Protein AF-A0A8I1U1Z6-F1 (afdb_monomer)

Foldseek 3Di:
DKKKFKAFLCVLCVQLVNNVLQAFDPCLVVLLVVCVVQQQVAWAFAFPVLNLLLCVLLVPFPCSRNDDRCLQFNPVVVPSQPDQRPDDPPDDPVVSVVFKDKDTHWTAAPVSWIKIKIKIDGLVAQLWIKIKIWTNSRDHRRPIMMMIITSDDRDTPDDGDIDDDFQVPDCVLVVNNHVVSVVVSCLQDDGSGGQSQVNLVLLSIWGWDDDPPDIDTDQGDPPVPADPVLRSDDDVVSVLCVVLVCSVVSLRHSVCSRCVVVPDPVLSVLLDDPDSVLSSLLVLLCSLCVVLVNVVLSSVQSPPPVNSVCSVVQDPHSLLSQLSSQCVVVVPDPVLNNLLSVDPLSSVLSSVCSSDDQDPLLSVLSNVLSPDDDALLSVVQSVCSNQPRDDPVLSVLSSVLCVLPVQQSVLLVVCVVVVNQDDDPVSSSVLSNDLLNGLVSSCCVPQVVVDPDDLPDDDPDRDPSVLSSLLSVLSVLCVLLVNNDPVLSSLCSDPDPLNVLLSLLLVLQDDDPSPLNNVLNVLSVCCLVDPLVPDDCVPHDPVCSVSSVLSSLLSNLSVLCVVLVADSLLNSCLSPDPPPLLNVLLSVLSVLLVVLVVVLQVVCPDPVNVVLNVLCVVCVSVLSNQLSVLSSCLSPDPDDLVVSLVVSLVSLVVSLVVSQVRSFDDDDPVVVVVQVVVQVVCCVVVVLPQLVVLCVQQVGSGDPPGDPSSSSSSNSSVVSSVSSCVSSDDD

Sequence (731 aa):
MLYLLKGSAQEVFTAFGQQSFILPSPKLEEEKNTFIKDISRSPFLGTEAQAQVLYSTWSSSAAFTYYAQGNIFGGILKCLFGSMPLLKEDEDIEYYQKQYAQLAFAYVDEHNRPCAFFCNFRKDQVHEWHIGLIRNTHLTPKEREICLLSSRELNLQEPMPVKRVPWLKNPLALFSHAPLIQKLIPLISDGNDINPDLLQLNLVLRYLNVTGSRLNLWNAINFNQFDIQNVLVPNPLLDLILETKLDRERLVTIEFLANINHIDSAIKVKLLSQDTLSSKLKLILFFVLYHAHRLDLFLRLVDEAQFIQLIPKYPQDAYQVGAFCFLYLHQVPQDIVESILADVDFRRLVNDYLSQNPTPDFLKGLNYLAQLPPSSGRTLCLFFLEHAPLTRDGYQEILQAAVDSPLMPEAFFYLLRNNLLKGGIKERVKWILSPHDHLWPTINIHFFKNQAINPIPGDQSPMAIGFLRSIMQVLILLKECDIDEKNKKHQLLEMGARGNFLRLLLLYLPQVPPLEKKLLINLVFDGLENSARSIEVNHLPVALHSSAQELLQKISLGHILLKSSAEEATYRWSVTTRDLRKWQCFNILIQKIEQTFTLVEHHLQQSAYQEQGQRWQQQKIIYQRNLHRIICHALESKDDRQSILEQAKWSLKSNQQQCTDFIEPSHSLILILLIKLANFIISVLTLTLANHIKKRCTGYGQFFTYSKTSEQLCLLTRAVEEEMEAYFSPF

Mean predicted aligned error: 15.04 Å

Solvent-accessible surface area (backbone atoms only — not comparable to full-atom values): 40858 Å² total; per-residue (Å²): 114,27,37,35,37,69,44,27,41,49,56,49,31,43,21,44,68,42,48,81,69,61,47,70,52,94,51,54,70,62,42,53,56,47,47,64,56,44,55,44,69,33,36,30,53,55,35,52,71,43,49,51,46,44,51,51,54,51,75,70,37,86,32,52,37,50,63,48,86,34,43,68,15,25,52,44,61,52,64,63,53,50,96,64,62,90,64,58,89,93,56,58,66,70,61,47,60,73,33,53,44,76,48,51,26,18,36,52,27,81,83,72,38,37,20,15,35,26,36,40,36,30,62,88,40,35,56,45,39,41,39,38,39,35,37,40,46,55,47,48,40,76,68,14,37,35,41,38,41,22,55,53,86,80,82,62,76,38,96,69,80,67,44,80,36,49,69,95,75,45,63,64,44,71,71,52,52,24,73,67,54,40,60,44,52,66,66,47,31,67,77,74,29,42,42,75,41,58,68,44,52,61,63,70,43,36,50,42,42,74,58,89,91,46,76,48,53,74,79,54,53,56,70,94,78,52,65,69,69,68,48,56,52,98,45,76,66,61,53,50,38,59,77,62,48,42,59,77,71,70,65,68,48,67,70,52,51,75,42,54,87,73,55,56,67,72,58,57,58,71,40,60,57,97,45,68,66,61,24,43,53,46,46,43,50,43,44,46,25,51,78,38,75,34,56,72,54,40,71,57,47,76,73,33,64,70,57,59,65,46,46,80,76,70,43,90,50,57,62,42,44,38,25,48,50,44,38,58,77,67,67,54,57,67,78,47,48,54,46,33,70,72,34,69,69,50,29,52,58,45,39,68,42,59,61,50,82,78,51,75,54,35,56,53,41,51,61,57,56,48,74,51,74,95,44,64,35,51,57,52,45,50,54,36,44,76,77,55,51,55,55,74,66,56,46,50,52,50,38,50,40,27,68,80,35,72,62,42,48,60,40,50,52,52,30,52,77,68,70,67,60,74,76,57,70,69,50,51,52,49,35,64,73,29,65,83,65,36,48,61,60,28,47,33,53,75,77,51,70,66,57,91,71,70,70,78,87,75,70,95,62,80,77,52,64,69,56,55,50,50,41,50,55,50,52,50,52,31,54,72,37,73,52,80,57,66,67,66,59,53,50,58,56,41,88,49,72,67,22,51,49,54,49,50,53,65,73,64,53,79,96,59,60,50,75,60,39,36,55,54,52,50,49,52,54,53,32,71,77,41,68,39,89,79,64,78,63,81,85,50,60,76,91,45,42,67,60,51,51,53,48,36,51,47,45,45,51,44,54,54,38,61,75,34,64,43,56,69,68,47,61,49,46,70,65,69,62,82,52,63,67,58,51,50,54,50,51,53,50,54,49,54,50,54,55,52,50,51,54,48,50,64,60,31,69,39,83,94,33,50,71,44,34,54,45,38,66,70,43,47,46,60,51,49,27,49,52,52,45,48,53,45,52,49,70,68,56,85,69,60,62,67,60,42,51,53,54,38,49,52,51,52,51,53,53,47,49,58,52,38,68,64,40,55,77,91,73,54,75,67,56,52,51,49,37,53,49,53,33,50,50,51,36,63,78,45,73,39,49,60,31,51,53,38,24,71,67,42,74,47,49,68,58,75,80,59,54,74,64,43,49,52,53,35,34,49,51,50,53,51,48,52,54,50,48,64,68,62,49,82,129

Radius of gyration: 45.55 Å; Cα contacts (8 Å, |Δi|>4): 902; chains: 1; bounding box: 95×48×139 Å

pLDDT: mean 85.0, std 8.8, range [36.06, 97.0]

Structure (mmCIF, N/CA/C/O backbone):
data_AF-A0A8I1U1Z6-F1
#
_entry.id   AF-A0A8I1U1Z6-F1
#
loop_
_atom_site.group_PDB
_atom_site.id
_atom_site.type_symbol
_atom_site.label_atom_id
_atom_site.label_alt_id
_atom_site.label_comp_id
_atom_site.label_asym_id
_atom_site.label_entity_id
_atom_site.label_seq_id
_atom_site.pdbx_PDB_ins_code
_atom_site.Cartn_x
_atom_site.Cartn_y
_atom_site.Cartn_z
_atom_site.occupancy
_atom_site.B_iso_or_equiv
_atom_site.auth_seq_id
_atom_site.auth_comp_id
_atom_site.auth_asym_id
_atom_site.auth_atom_id
_atom_site.pdbx_PDB_model_num
ATOM 1 N N . MET A 1 1 ? -24.123 0.985 57.747 1.00 83.31 1 MET A N 1
ATOM 2 C CA . MET A 1 1 ? -22.759 1.477 58.051 1.00 83.31 1 MET A CA 1
ATOM 3 C C . MET A 1 1 ? -21.805 0.645 57.223 1.00 83.31 1 MET A C 1
ATOM 5 O O . MET A 1 1 ? -22.016 -0.554 57.154 1.00 83.31 1 MET A O 1
ATOM 9 N N . LEU A 1 2 ? -20.815 1.270 56.601 1.00 90.38 2 LEU A N 1
ATOM 10 C CA . LEU A 1 2 ? -19.864 0.654 55.677 1.00 90.38 2 LEU A CA 1
ATOM 11 C C . LEU A 1 2 ? -18.482 0.559 56.320 1.00 90.38 2 LEU A C 1
ATOM 13 O O . LEU A 1 2 ? -18.172 1.334 57.227 1.00 90.38 2 LEU A O 1
ATOM 17 N N . TYR A 1 3 ? -17.653 -0.352 55.830 1.00 93.50 3 TYR A N 1
ATOM 18 C CA . TYR A 1 3 ? -16.305 -0.604 56.326 1.00 93.50 3 TYR A CA 1
ATOM 19 C C . TYR A 1 3 ? -15.290 0.115 55.437 1.00 93.50 3 TYR A C 1
ATOM 21 O O . TYR A 1 3 ? -15.172 -0.185 54.252 1.00 93.50 3 TYR A O 1
ATOM 29 N N . LEU A 1 4 ? -14.575 1.083 56.006 1.00 94.25 4 LEU A N 1
ATOM 30 C CA . LEU A 1 4 ? -13.560 1.882 55.328 1.00 94.25 4 LEU A CA 1
ATOM 31 C C . LEU A 1 4 ? -12.165 1.500 55.823 1.00 94.25 4 LEU A C 1
ATOM 33 O O . LEU A 1 4 ? -11.880 1.597 57.018 1.00 94.25 4 LEU A O 1
ATOM 37 N N . LEU A 1 5 ? -11.278 1.179 54.890 1.00 95.69 5 LEU A N 1
ATOM 38 C CA . LEU A 1 5 ? -9.866 0.905 55.133 1.00 95.69 5 LEU A CA 1
ATOM 39 C C . LEU A 1 5 ? -9.016 1.832 54.253 1.00 95.69 5 LEU A C 1
ATOM 41 O O . LEU A 1 5 ? -9.310 2.029 53.075 1.00 95.69 5 LEU A O 1
ATOM 45 N N . LYS A 1 6 ? -7.978 2.447 54.828 1.00 95.69 6 LYS A N 1
ATOM 46 C CA . LYS A 1 6 ? -7.067 3.353 54.112 1.00 95.69 6 LYS A CA 1
ATOM 47 C C . LYS A 1 6 ? -5.626 3.107 54.547 1.00 95.69 6 LYS A C 1
ATOM 49 O O . LYS A 1 6 ? -5.365 3.086 55.745 1.00 95.69 6 LYS A O 1
ATOM 54 N N . GLY A 1 7 ? -4.715 2.996 53.586 1.00 96.06 7 GLY A N 1
ATOM 55 C CA . GLY A 1 7 ? -3.274 2.871 53.825 1.00 96.06 7 GLY A CA 1
ATOM 56 C C . GLY A 1 7 ? -2.475 2.840 52.526 1.00 96.06 7 GLY A C 1
ATOM 57 O O . GLY A 1 7 ? -3.026 3.044 51.444 1.00 96.06 7 GLY A O 1
ATOM 58 N N . SER A 1 8 ? -1.174 2.601 52.629 1.00 96.94 8 SER A N 1
ATOM 59 C CA . SER A 1 8 ? -0.302 2.326 51.484 1.00 96.94 8 SER A CA 1
ATOM 60 C C . SER A 1 8 ? -0.568 0.935 50.900 1.00 96.94 8 SER A C 1
ATOM 62 O O . SER A 1 8 ? -1.063 0.044 51.590 1.00 96.94 8 SER A O 1
ATOM 64 N N . ALA A 1 9 ? -0.204 0.700 49.640 1.00 95.88 9 ALA A N 1
ATOM 65 C CA . ALA A 1 9 ? -0.314 -0.624 49.036 1.00 95.88 9 ALA A CA 1
ATOM 66 C C . ALA A 1 9 ? 0.491 -1.675 49.812 1.00 95.88 9 ALA A C 1
ATOM 68 O O . ALA A 1 9 ? 0.032 -2.805 49.944 1.00 95.88 9 ALA A O 1
ATOM 69 N N . GLN A 1 10 ? 1.631 -1.293 50.394 1.00 95.44 10 GLN A N 1
ATOM 70 C CA . GLN A 1 10 ? 2.401 -2.161 51.282 1.00 95.44 10 GLN A CA 1
ATOM 71 C C . GLN A 1 10 ? 1.570 -2.638 52.480 1.00 95.44 10 GLN A C 1
ATOM 73 O O . GLN A 1 10 ? 1.506 -3.839 52.731 1.00 95.44 10 GLN A O 1
ATOM 78 N N . GLU A 1 11 ? 0.935 -1.719 53.208 1.00 96.69 11 GLU A N 1
ATOM 79 C CA . GLU A 1 11 ? 0.132 -2.042 54.396 1.00 96.69 11 GLU A CA 1
ATOM 80 C C . GLU A 1 11 ? -1.112 -2.849 54.022 1.00 96.69 11 GLU A C 1
ATOM 82 O O . GLU A 1 11 ? -1.392 -3.873 54.637 1.00 96.69 11 GLU A O 1
ATOM 87 N N . VAL A 1 12 ? -1.829 -2.423 52.977 1.00 96.75 12 VAL A N 1
ATOM 88 C CA . VAL A 1 12 ? -3.085 -3.058 52.566 1.00 96.75 12 VAL A CA 1
ATOM 89 C C . VAL A 1 12 ? -2.847 -4.483 52.074 1.00 96.75 12 VAL A C 1
ATOM 91 O O . VAL A 1 12 ? -3.472 -5.406 52.579 1.00 96.75 12 VAL A O 1
ATOM 94 N N . PHE A 1 13 ? -1.933 -4.709 51.127 1.00 96.00 13 PHE A N 1
ATOM 95 C CA . PHE A 1 13 ? -1.697 -6.067 50.620 1.00 96.00 13 PHE A CA 1
ATOM 96 C C . PHE A 1 13 ? -1.131 -6.994 51.701 1.00 96.00 13 PHE A C 1
ATOM 98 O O . PHE A 1 13 ? -1.463 -8.175 51.712 1.00 96.00 13 PHE A O 1
ATOM 105 N N . THR A 1 14 ? -0.343 -6.466 52.641 1.00 95.38 14 THR A N 1
ATOM 106 C CA . THR A 1 14 ? 0.125 -7.222 53.812 1.00 95.38 14 THR A CA 1
ATOM 107 C C . THR A 1 14 ? -1.040 -7.617 54.724 1.00 95.38 14 THR A C 1
ATOM 109 O O . THR A 1 14 ? -1.174 -8.792 55.051 1.00 95.38 14 THR A O 1
ATOM 112 N N . ALA A 1 15 ? -1.956 -6.688 55.021 1.00 95.62 15 ALA A N 1
ATOM 113 C CA . ALA A 1 15 ? -3.144 -6.948 55.838 1.00 95.62 15 ALA A CA 1
ATOM 114 C C . ALA A 1 15 ? -4.060 -8.044 55.272 1.00 95.62 15 ALA A C 1
ATOM 116 O O . ALA A 1 15 ? -4.692 -8.765 56.037 1.00 95.62 15 ALA A O 1
ATOM 117 N N . PHE A 1 16 ? -4.111 -8.209 53.949 1.00 95.56 16 PHE A N 1
ATOM 118 C CA . PHE A 1 16 ? -4.878 -9.269 53.280 1.00 95.56 16 PHE A CA 1
ATOM 119 C C . PHE A 1 16 ? -4.062 -10.547 52.990 1.00 95.56 16 PHE A C 1
ATOM 121 O O . PHE A 1 16 ? -4.585 -11.469 52.365 1.00 95.56 16 PHE A O 1
ATOM 128 N N . GLY A 1 17 ? -2.790 -10.620 53.402 1.00 93.25 17 GLY A N 1
ATOM 129 C CA . GLY A 1 17 ? -1.912 -11.766 53.122 1.00 93.25 17 GLY A CA 1
ATOM 130 C C . GLY A 1 17 ? -1.493 -11.908 51.653 1.00 93.25 17 GLY A C 1
ATOM 131 O O . GLY A 1 17 ? -1.107 -12.984 51.210 1.00 93.25 17 GLY A O 1
ATOM 132 N N . GLN A 1 18 ? -1.571 -10.828 50.875 1.00 93.44 18 GLN A N 1
ATOM 133 C CA . GLN A 1 18 ? -1.326 -10.782 49.428 1.00 93.44 18 GLN A CA 1
ATOM 134 C C . GLN A 1 18 ? 0.019 -10.118 49.087 1.00 93.44 18 GLN A C 1
ATOM 136 O O . GLN A 1 18 ? 0.157 -9.408 48.090 1.00 93.44 18 GLN A O 1
ATOM 141 N N . GLN A 1 19 ? 1.036 -10.336 49.925 1.00 91.00 19 GLN A N 1
ATOM 142 C CA . GLN A 1 19 ? 2.349 -9.685 49.821 1.00 91.00 19 GLN A CA 1
ATOM 143 C C . GLN A 1 19 ? 3.058 -9.964 48.484 1.00 91.00 19 GLN A C 1
ATOM 145 O O . GLN A 1 19 ? 3.838 -9.138 48.019 1.00 91.00 19 GLN A O 1
ATOM 150 N N . SER A 1 20 ? 2.759 -11.083 47.820 1.00 89.19 20 SER A N 1
ATOM 151 C CA . SER A 1 20 ? 3.343 -11.448 46.522 1.00 89.19 20 SER A CA 1
ATOM 152 C C . SER A 1 20 ? 3.113 -10.405 45.419 1.00 89.19 20 SER A C 1
ATOM 154 O O . SER A 1 20 ? 3.955 -10.266 44.538 1.00 89.19 20 SER A O 1
ATOM 156 N N . PHE A 1 21 ? 2.026 -9.628 45.486 1.00 87.88 21 PHE A N 1
ATOM 157 C CA . PHE A 1 21 ? 1.671 -8.610 44.486 1.00 87.88 21 PHE A CA 1
ATOM 158 C C . PHE A 1 21 ? 2.371 -7.253 44.675 1.00 87.88 21 PHE A C 1
ATOM 160 O O . PHE A 1 21 ? 2.183 -6.344 43.865 1.00 87.88 21 PHE A O 1
ATOM 167 N N . ILE A 1 22 ? 3.162 -7.101 45.740 1.00 89.62 22 ILE A N 1
ATOM 168 C CA . ILE A 1 22 ? 3.910 -5.875 46.062 1.00 89.62 22 ILE A CA 1
ATOM 169 C C . ILE A 1 22 ? 5.425 -6.113 46.162 1.00 89.62 22 ILE A C 1
ATOM 171 O O . ILE A 1 22 ? 6.175 -5.187 46.471 1.00 89.62 22 ILE A O 1
ATOM 175 N N . LEU A 1 23 ? 5.891 -7.338 45.901 1.00 87.12 23 LEU A N 1
ATOM 176 C CA . LEU A 1 23 ? 7.316 -7.654 45.865 1.00 87.12 23 LEU A CA 1
ATOM 177 C C . LEU A 1 23 ? 7.979 -7.098 44.592 1.00 87.12 23 LEU A C 1
ATOM 179 O O . LEU A 1 23 ? 7.331 -7.003 43.549 1.00 87.12 23 LEU A O 1
ATOM 183 N N . PRO A 1 24 ? 9.274 -6.741 44.652 1.00 84.25 24 PRO A N 1
ATOM 184 C CA . PRO A 1 24 ? 10.027 -6.372 43.463 1.00 84.25 24 PRO A CA 1
ATOM 185 C C . PRO A 1 24 ? 10.200 -7.584 42.532 1.00 84.25 24 PRO A C 1
ATOM 187 O O . PRO A 1 24 ? 10.649 -8.647 42.962 1.00 84.25 24 PRO A O 1
ATOM 190 N N . SER A 1 25 ? 9.892 -7.416 41.248 1.00 75.62 25 SER A N 1
ATOM 191 C CA . SER A 1 25 ? 10.122 -8.415 40.209 1.00 75.62 25 SER A CA 1
ATOM 192 C C . SER A 1 25 ? 11.617 -8.492 39.867 1.00 75.62 25 SER A C 1
ATOM 194 O O . SER A 1 25 ? 12.232 -7.470 39.541 1.00 75.62 25 SER A O 1
ATOM 196 N N . PRO A 1 26 ? 12.232 -9.689 39.891 1.00 67.19 26 PRO A N 1
ATOM 197 C CA . PRO A 1 26 ? 13.638 -9.872 39.533 1.00 67.19 26 PRO A CA 1
ATOM 198 C C . PRO A 1 26 ? 13.893 -9.779 38.016 1.00 67.19 26 PRO A C 1
ATOM 200 O O . PRO A 1 26 ? 15.045 -9.826 37.589 1.00 67.19 26 PRO A O 1
ATOM 203 N N . LYS A 1 27 ? 12.843 -9.655 37.188 1.00 70.19 27 LYS A N 1
ATOM 204 C CA . LYS A 1 27 ? 12.915 -9.714 35.721 1.00 70.19 27 LYS A CA 1
ATOM 205 C C . LYS A 1 27 ? 12.368 -8.450 35.046 1.00 70.19 27 LYS A C 1
ATOM 207 O O . LYS A 1 27 ? 11.373 -8.477 34.327 1.00 70.19 27 LYS A O 1
ATOM 212 N N . LEU A 1 28 ? 13.074 -7.338 35.240 1.00 67.62 28 LEU A N 1
ATOM 213 C CA . LEU A 1 28 ? 12.712 -5.997 34.749 1.00 67.62 28 LEU A CA 1
ATOM 214 C C . LEU A 1 28 ? 12.312 -5.925 33.259 1.00 67.62 28 LEU A C 1
ATOM 216 O O . LEU A 1 28 ? 11.361 -5.225 32.919 1.00 67.62 28 LEU A O 1
ATOM 220 N N . GLU A 1 29 ? 13.000 -6.645 32.366 1.00 66.81 29 GLU A N 1
ATOM 221 C CA . GLU A 1 29 ? 12.677 -6.646 30.926 1.00 66.81 29 GLU A CA 1
ATOM 222 C C . GLU A 1 29 ? 11.363 -7.383 30.601 1.00 66.81 29 GLU A C 1
ATOM 224 O O . GLU A 1 29 ? 10.616 -6.968 29.712 1.00 66.81 29 GLU A O 1
ATOM 229 N N . GLU A 1 30 ? 11.026 -8.451 31.333 1.00 68.69 30 GLU A N 1
ATOM 230 C CA . GLU A 1 30 ? 9.732 -9.136 31.185 1.00 68.69 30 GLU A CA 1
ATOM 231 C C . GLU A 1 30 ? 8.585 -8.230 31.673 1.00 68.69 30 GLU A C 1
ATOM 233 O O . GLU A 1 30 ? 7.552 -8.131 31.006 1.00 68.69 30 GLU A O 1
ATOM 238 N N . GLU A 1 31 ? 8.790 -7.484 32.764 1.00 68.25 31 GLU A N 1
ATOM 239 C CA . GLU A 1 31 ? 7.801 -6.528 33.286 1.00 68.25 31 GLU A CA 1
ATOM 240 C C . GLU A 1 31 ? 7.578 -5.341 32.355 1.00 68.25 31 GLU A C 1
ATOM 242 O O . GLU A 1 31 ? 6.441 -4.947 32.107 1.00 68.25 31 GLU A O 1
ATOM 247 N N . LYS A 1 32 ? 8.647 -4.793 31.770 1.00 72.38 32 LYS A N 1
ATOM 248 C CA . LYS A 1 32 ? 8.543 -3.712 30.785 1.00 72.38 32 LYS A CA 1
ATOM 249 C C . LYS A 1 32 ? 7.735 -4.147 29.561 1.00 72.38 32 LYS A C 1
ATOM 251 O O . LYS A 1 32 ? 6.868 -3.409 29.093 1.00 72.38 32 LYS A O 1
ATOM 256 N N . ASN A 1 33 ? 7.963 -5.366 29.072 1.00 73.94 33 ASN A N 1
ATOM 257 C CA . ASN A 1 33 ? 7.179 -5.943 27.979 1.00 73.94 33 ASN A CA 1
ATOM 258 C C . ASN A 1 33 ? 5.717 -6.201 28.377 1.00 73.94 33 ASN A C 1
ATOM 260 O O . ASN A 1 33 ? 4.814 -6.013 27.558 1.00 73.94 33 ASN A O 1
ATOM 264 N N . THR A 1 34 ? 5.472 -6.613 29.621 1.00 76.06 34 THR A N 1
ATOM 265 C CA . THR A 1 34 ? 4.120 -6.826 30.160 1.00 76.06 34 THR A CA 1
ATOM 266 C C . THR A 1 34 ? 3.370 -5.503 30.288 1.00 76.06 34 THR A C 1
ATOM 268 O O . THR A 1 34 ? 2.254 -5.391 29.789 1.00 76.06 34 THR A O 1
ATOM 271 N N . PHE A 1 35 ? 4.016 -4.462 30.814 1.00 81.19 35 PHE A N 1
ATOM 272 C CA . PHE A 1 35 ? 3.490 -3.100 30.848 1.00 81.19 35 PHE A CA 1
ATOM 273 C C . PHE A 1 35 ? 3.095 -2.592 29.455 1.00 81.19 35 PHE A C 1
ATOM 275 O O . PHE A 1 35 ? 1.977 -2.110 29.279 1.00 81.19 35 PHE A O 1
ATOM 282 N N . ILE A 1 36 ? 3.980 -2.721 28.456 1.00 77.50 36 ILE A N 1
ATOM 283 C CA . ILE A 1 36 ? 3.708 -2.260 27.081 1.00 77.50 36 ILE A CA 1
ATOM 284 C C . ILE A 1 36 ? 2.461 -2.952 26.509 1.00 77.50 36 ILE A C 1
ATOM 286 O O . ILE A 1 36 ? 1.663 -2.326 25.810 1.00 77.50 36 ILE A O 1
ATOM 290 N N . LYS A 1 37 ? 2.254 -4.234 26.826 1.00 81.56 37 LYS A N 1
ATOM 291 C CA . LYS A 1 37 ? 1.041 -4.959 26.425 1.00 81.56 37 LYS A CA 1
ATOM 292 C C . LYS A 1 37 ? -0.185 -4.468 27.197 1.00 81.56 37 LYS A C 1
ATOM 294 O O . LYS A 1 37 ? -1.221 -4.202 26.586 1.00 81.56 37 LYS A O 1
ATOM 299 N N . ASP A 1 38 ? -0.071 -4.321 28.511 1.00 85.00 38 ASP A N 1
ATOM 300 C CA . ASP A 1 38 ? -1.190 -4.018 29.402 1.00 85.00 38 ASP A CA 1
ATOM 301 C C . ASP A 1 38 ? -1.681 -2.572 29.291 1.00 85.00 38 ASP A C 1
ATOM 303 O O . ASP A 1 38 ? -2.887 -2.341 29.379 1.00 85.00 38 ASP A O 1
ATOM 307 N N . ILE A 1 39 ? -0.807 -1.593 29.034 1.00 85.56 39 ILE A N 1
ATOM 308 C CA . ILE A 1 39 ? -1.215 -0.186 28.884 1.00 85.56 39 ILE A CA 1
ATOM 309 C C . ILE A 1 39 ? -2.207 -0.010 27.728 1.00 85.56 39 ILE A C 1
ATOM 311 O O . ILE A 1 39 ? -3.206 0.686 27.879 1.00 85.56 39 ILE A O 1
ATOM 315 N N . SER A 1 40 ? -2.006 -0.726 26.615 1.00 81.56 40 SER A N 1
ATOM 316 C CA . SER A 1 40 ? -2.918 -0.690 25.460 1.00 81.56 40 SER A CA 1
ATOM 317 C C . SER A 1 40 ? -4.279 -1.354 25.721 1.00 81.56 40 SER A C 1
ATOM 319 O O . SER A 1 40 ? -5.262 -1.089 25.032 1.00 81.56 40 SER A O 1
ATOM 321 N N . ARG A 1 41 ? -4.345 -2.222 26.738 1.00 83.62 41 ARG A N 1
ATOM 322 C CA . ARG A 1 41 ? -5.534 -2.991 27.137 1.00 83.62 41 ARG A CA 1
ATOM 323 C C . ARG A 1 41 ? -6.197 -2.446 28.399 1.00 83.62 41 ARG A C 1
ATOM 325 O O . ARG A 1 41 ? -7.230 -2.965 28.809 1.00 83.62 41 ARG A O 1
ATOM 332 N N . SER A 1 42 ? -5.609 -1.425 29.016 1.00 88.56 42 SER A N 1
ATOM 333 C CA . SER A 1 42 ? -6.095 -0.838 30.259 1.00 88.56 42 SER A CA 1
ATOM 334 C C . SER A 1 42 ? -7.324 0.029 29.973 1.00 88.56 42 SER A C 1
ATOM 336 O O . SER A 1 42 ? -7.210 0.978 29.194 1.00 88.56 42 SER A O 1
ATOM 338 N N . PRO A 1 43 ? -8.487 -0.259 30.586 1.00 90.75 43 PRO A N 1
ATOM 339 C CA . PRO A 1 43 ? -9.643 0.618 30.490 1.00 90.75 43 PRO A CA 1
ATOM 340 C C . PRO A 1 43 ? -9.329 1.964 31.142 1.00 90.75 43 PRO A C 1
ATOM 342 O O . PRO A 1 43 ? -8.752 2.020 32.229 1.00 90.75 43 PRO A O 1
ATOM 345 N N . PHE A 1 44 ? -9.713 3.046 30.483 1.00 91.56 44 PHE A N 1
ATOM 346 C CA . PHE A 1 44 ? -9.403 4.408 30.883 1.00 91.56 44 PHE A CA 1
ATOM 347 C C . PHE A 1 44 ? -10.641 5.293 30.792 1.00 91.56 44 PHE A C 1
ATOM 349 O O . PHE A 1 44 ? -11.359 5.277 29.791 1.00 91.56 44 PHE A O 1
ATOM 356 N N . LEU A 1 45 ? -10.863 6.090 31.831 1.00 90.06 45 LEU A N 1
ATOM 357 C CA . LEU A 1 45 ? -11.905 7.100 31.892 1.00 90.06 45 LEU A CA 1
ATOM 358 C C . LEU A 1 45 ? -11.235 8.475 31.990 1.00 90.06 45 LEU A C 1
ATOM 360 O O . LEU A 1 45 ? -10.802 8.895 33.063 1.00 90.06 45 LEU A O 1
ATOM 364 N N . GLY A 1 46 ? -11.123 9.172 30.859 1.00 88.25 46 GLY A N 1
ATOM 365 C CA . GLY A 1 46 ? -10.476 10.481 30.807 1.00 88.25 46 GLY A CA 1
ATOM 366 C C . GLY A 1 46 ? -10.469 11.123 29.416 1.00 88.25 46 GLY A C 1
ATOM 367 O O . GLY A 1 46 ? -10.946 10.544 28.437 1.00 88.25 46 GLY A O 1
ATOM 368 N N . THR A 1 47 ? -9.885 12.318 29.331 1.00 87.50 47 THR A N 1
ATOM 369 C CA . THR A 1 47 ? -9.579 13.001 28.064 1.00 87.50 47 THR A CA 1
ATOM 370 C C . THR A 1 47 ? -8.287 12.470 27.437 1.00 87.50 47 THR A C 1
ATOM 372 O O . THR A 1 47 ? -7.483 11.806 28.093 1.00 87.50 47 THR A O 1
ATOM 375 N N . GLU A 1 48 ? -8.034 12.804 26.171 1.00 88.06 48 GLU A N 1
ATOM 376 C CA . GLU A 1 48 ? -6.780 12.444 25.491 1.00 88.06 48 GLU A CA 1
ATOM 377 C C . GLU A 1 48 ? -5.547 13.050 26.179 1.00 88.06 48 GLU A C 1
ATOM 379 O O . GLU A 1 48 ? -4.546 12.362 26.375 1.00 88.06 48 GLU A O 1
ATOM 384 N N . ALA A 1 49 ? -5.653 14.292 26.662 1.00 88.06 49 ALA A N 1
ATOM 385 C CA . ALA A 1 49 ? -4.599 14.932 27.446 1.00 88.06 49 ALA A CA 1
ATOM 386 C C . ALA A 1 49 ? -4.293 14.156 28.740 1.00 88.06 49 ALA A C 1
ATOM 388 O O . ALA A 1 49 ? -3.132 13.931 29.076 1.00 88.06 49 ALA A O 1
ATOM 389 N N . GLN A 1 50 ? -5.327 13.686 29.443 1.00 90.25 50 GLN A N 1
ATOM 390 C CA . GLN A 1 50 ? -5.157 12.868 30.644 1.00 90.25 50 GLN A CA 1
ATOM 391 C C . GLN A 1 50 ? -4.576 11.483 30.320 1.00 90.25 50 GLN A C 1
ATOM 393 O O . GLN A 1 50 ? -3.723 10.995 31.058 1.00 90.25 50 GLN A O 1
ATOM 398 N N . ALA A 1 51 ? -4.962 10.854 29.207 1.00 89.81 51 ALA A N 1
ATOM 399 C CA . ALA A 1 51 ? -4.345 9.597 28.777 1.00 89.81 51 ALA A CA 1
ATOM 400 C C . ALA A 1 51 ? -2.859 9.768 28.441 1.00 89.81 51 ALA A C 1
ATOM 402 O O . ALA A 1 51 ? -2.054 8.898 28.774 1.00 89.81 51 ALA A O 1
ATOM 403 N N . GLN A 1 52 ? -2.478 10.898 27.840 1.00 88.75 52 GLN A N 1
ATOM 404 C CA . GLN A 1 52 ? -1.076 11.221 27.589 1.00 88.75 52 GLN A CA 1
ATOM 405 C C . GLN A 1 52 ? -0.292 11.372 28.899 1.00 88.75 52 GLN A C 1
ATOM 407 O O . GLN A 1 52 ? 0.829 10.867 29.003 1.00 88.75 52 GLN A O 1
ATOM 412 N N . VAL A 1 53 ? -0.876 12.009 29.920 1.00 90.44 53 VAL A N 1
ATOM 413 C CA . VAL A 1 53 ? -0.283 12.070 31.267 1.00 90.44 53 VAL A CA 1
ATOM 414 C C . VAL A 1 53 ? -0.104 10.660 31.827 1.00 90.44 53 VAL A C 1
ATOM 416 O O . VAL A 1 53 ? 1.014 10.287 32.168 1.00 90.44 53 VAL A O 1
ATOM 419 N N . LEU A 1 54 ? -1.160 9.840 31.832 1.00 90.75 54 LEU A N 1
ATOM 420 C CA . LEU A 1 54 ? -1.099 8.458 32.314 1.00 90.75 54 LEU A CA 1
ATOM 421 C C . LEU A 1 54 ? 0.024 7.661 31.629 1.00 90.75 54 LEU A C 1
ATOM 423 O O . LEU A 1 54 ? 0.845 7.048 32.312 1.00 90.75 54 LEU A O 1
ATOM 427 N N . TYR A 1 55 ? 0.077 7.698 30.295 1.00 88.62 55 TYR A N 1
ATOM 428 C CA . TYR A 1 55 ? 1.074 6.984 29.500 1.00 88.62 55 TYR A CA 1
ATOM 429 C C . TYR A 1 55 ? 2.492 7.487 29.758 1.00 88.62 55 TYR A C 1
ATOM 431 O O . TYR A 1 55 ? 3.389 6.679 29.992 1.00 88.62 55 TYR A O 1
ATOM 439 N N . SER A 1 56 ? 2.706 8.804 29.731 1.00 87.44 56 SER A N 1
ATOM 440 C CA . SER A 1 56 ? 4.031 9.401 29.931 1.00 87.44 56 SER A CA 1
ATOM 441 C C . SER A 1 56 ? 4.568 9.129 31.333 1.00 87.44 56 SER A C 1
ATOM 443 O O . SER A 1 56 ? 5.701 8.676 31.450 1.00 87.44 56 SER A O 1
ATOM 445 N N . THR A 1 57 ? 3.744 9.300 32.373 1.00 89.25 57 THR A N 1
ATOM 446 C CA . THR A 1 57 ? 4.139 9.046 33.765 1.00 89.25 57 THR A CA 1
ATOM 447 C C . THR A 1 57 ? 4.504 7.583 33.989 1.00 89.25 57 THR A C 1
ATOM 449 O O . THR A 1 57 ? 5.533 7.292 34.596 1.00 89.25 57 THR A O 1
ATOM 452 N N . TRP A 1 58 ? 3.696 6.647 33.483 1.00 86.56 58 TRP A N 1
ATOM 453 C CA . TRP A 1 58 ? 4.016 5.227 33.599 1.00 86.56 58 TRP A CA 1
ATOM 454 C C . TRP A 1 58 ? 5.243 4.837 32.770 1.00 86.56 58 TRP A C 1
ATOM 456 O O . TRP A 1 58 ? 6.085 4.094 33.262 1.00 86.56 58 TRP A O 1
ATOM 466 N N . SER A 1 59 ? 5.387 5.372 31.555 1.00 82.12 59 SER A N 1
ATOM 467 C CA . SER A 1 59 ? 6.522 5.071 30.670 1.00 82.12 59 SER A CA 1
ATOM 468 C C . SER A 1 59 ? 7.855 5.609 31.198 1.00 82.12 59 SER A C 1
ATOM 470 O O . SER A 1 59 ? 8.901 5.039 30.899 1.00 82.12 59 SER A O 1
ATOM 472 N N . SER A 1 60 ? 7.832 6.695 31.977 1.00 78.19 60 SER A N 1
ATOM 473 C CA . SER A 1 60 ? 9.017 7.284 32.607 1.00 78.19 60 SER A CA 1
ATOM 474 C C . SER A 1 60 ? 9.269 6.802 34.040 1.00 78.19 60 SER A C 1
ATOM 476 O O . SER A 1 60 ? 10.225 7.261 34.663 1.00 78.19 60 SER A O 1
ATOM 478 N N . SER A 1 61 ? 8.414 5.942 34.607 1.00 68.81 61 SER A N 1
ATOM 479 C CA . SER A 1 61 ? 8.515 5.558 36.019 1.00 68.81 61 SER A CA 1
ATOM 480 C C . SER A 1 61 ? 9.621 4.528 36.255 1.00 68.81 61 SER A C 1
ATOM 482 O O . SER A 1 61 ? 9.661 3.472 35.630 1.00 68.81 61 SER A O 1
ATOM 484 N N . ALA A 1 62 ? 10.478 4.787 37.245 1.00 63.25 62 ALA A N 1
ATOM 485 C CA . ALA A 1 62 ? 11.454 3.815 37.742 1.00 63.25 62 ALA A CA 1
ATOM 486 C C . ALA A 1 62 ? 10.801 2.632 38.497 1.00 63.25 62 ALA A C 1
ATOM 488 O O . ALA A 1 62 ? 11.488 1.685 38.871 1.00 63.25 62 ALA A O 1
ATOM 489 N N . ALA A 1 63 ? 9.481 2.659 38.725 1.00 64.88 63 ALA A N 1
ATOM 490 C CA . ALA A 1 63 ? 8.763 1.656 39.509 1.00 64.88 63 ALA A CA 1
ATOM 491 C C . ALA A 1 63 ? 8.297 0.424 38.708 1.00 64.88 63 ALA A C 1
ATOM 493 O O . ALA A 1 63 ? 7.494 -0.353 39.228 1.00 64.88 63 ALA A O 1
ATOM 494 N N . PHE A 1 64 ? 8.807 0.194 37.488 1.00 74.62 64 PHE A N 1
ATOM 495 C CA . PHE A 1 64 ? 8.574 -1.065 36.756 1.00 74.62 64 PHE A CA 1
ATOM 496 C C . PHE A 1 64 ? 8.961 -2.298 37.572 1.00 74.62 64 PHE A C 1
ATOM 498 O O . PHE A 1 64 ? 8.332 -3.341 37.446 1.00 74.62 64 PHE A O 1
ATOM 505 N N . THR A 1 65 ? 9.938 -2.153 38.470 1.00 78.75 65 THR A N 1
ATOM 506 C CA . THR A 1 65 ? 10.336 -3.188 39.426 1.00 78.75 65 THR A CA 1
ATOM 507 C C . THR A 1 65 ? 9.168 -3.692 40.275 1.00 78.75 65 THR A C 1
ATOM 509 O O . THR A 1 65 ? 9.181 -4.843 40.671 1.00 78.75 65 THR A O 1
ATOM 512 N N . TYR A 1 66 ? 8.156 -2.869 40.557 1.00 84.81 66 TYR A N 1
ATOM 513 C CA . TYR A 1 66 ? 6.986 -3.229 41.376 1.00 84.81 66 TYR A CA 1
ATOM 514 C C . TYR A 1 66 ? 5.701 -3.281 40.540 1.00 84.81 66 TYR A C 1
ATOM 516 O O . TYR A 1 66 ? 4.592 -3.049 41.043 1.00 84.81 66 TYR A O 1
ATOM 524 N N . TYR A 1 67 ? 5.845 -3.488 39.231 1.00 87.62 67 TYR A N 1
ATOM 525 C CA . TYR A 1 67 ? 4.704 -3.651 38.358 1.00 87.62 67 TYR A CA 1
ATOM 526 C C . TYR A 1 67 ? 4.056 -5.020 38.578 1.00 87.62 67 TYR A C 1
ATOM 528 O O . TYR A 1 67 ? 4.723 -6.027 38.769 1.00 87.62 67 TYR A O 1
ATOM 536 N N . ALA A 1 68 ? 2.729 -5.022 38.565 1.00 87.50 68 ALA A N 1
ATOM 537 C CA . ALA A 1 68 ? 1.892 -6.204 38.569 1.00 87.50 68 ALA A CA 1
ATOM 538 C C . ALA A 1 68 ? 0.705 -5.904 37.654 1.00 87.50 68 ALA A C 1
ATOM 540 O O . ALA A 1 68 ? 0.196 -4.770 37.631 1.00 87.50 68 ALA A O 1
ATOM 541 N N . GLN A 1 69 ? 0.269 -6.910 36.899 1.00 87.44 69 GLN A N 1
ATOM 542 C CA . GLN A 1 69 ? -0.864 -6.778 35.991 1.00 87.44 69 GLN A CA 1
ATOM 543 C C . GLN A 1 69 ? -2.098 -6.268 36.750 1.00 87.44 69 GLN A C 1
ATOM 545 O O . GLN A 1 69 ? -2.474 -6.784 37.799 1.00 87.44 69 GLN A O 1
ATOM 550 N N . GLY A 1 70 ? -2.729 -5.219 36.219 1.00 88.69 70 GLY A N 1
ATOM 551 C CA . GLY A 1 70 ? -3.872 -4.563 36.860 1.00 88.69 70 GLY A CA 1
ATOM 552 C C . GLY A 1 70 ? -3.532 -3.353 37.734 1.00 88.69 70 GLY A C 1
ATOM 553 O O . GLY A 1 70 ? -4.460 -2.679 38.174 1.00 88.69 70 GLY A O 1
ATOM 554 N N . ASN A 1 71 ? -2.255 -3.006 37.946 1.00 91.25 71 ASN A N 1
ATOM 555 C CA . ASN A 1 71 ? -1.884 -1.797 38.700 1.00 91.25 71 ASN A CA 1
ATOM 556 C C . ASN A 1 71 ? -2.357 -0.498 38.028 1.00 91.25 71 ASN A C 1
ATOM 558 O O . ASN A 1 71 ? -2.781 0.427 38.716 1.00 91.25 71 ASN A O 1
ATOM 562 N N . ILE A 1 72 ? -2.297 -0.428 36.692 1.00 91.56 72 ILE A N 1
ATOM 563 C CA . ILE A 1 72 ? -2.630 0.786 35.924 1.00 91.56 72 ILE A CA 1
ATOM 564 C C . ILE A 1 72 ? -4.091 1.187 36.146 1.00 91.56 72 ILE A C 1
ATOM 566 O O . ILE A 1 72 ? -4.372 2.357 36.381 1.00 91.56 72 ILE A O 1
ATOM 570 N N . PHE A 1 73 ? -5.000 0.212 36.087 1.00 92.81 73 PHE A N 1
ATOM 571 C CA . PHE A 1 73 ? -6.449 0.421 36.065 1.00 92.81 73 PHE A CA 1
ATOM 572 C C . PHE A 1 73 ? -7.173 -0.151 37.291 1.00 92.81 73 PHE A C 1
ATOM 574 O O . PHE A 1 73 ? -8.394 -0.225 37.305 1.00 92.81 73 PHE A O 1
ATOM 581 N N . GLY A 1 74 ? -6.441 -0.568 38.329 1.00 93.06 74 GLY A N 1
ATOM 582 C CA . GLY A 1 74 ? -7.016 -0.977 39.618 1.00 93.06 74 GLY A CA 1
ATOM 583 C C . GLY A 1 74 ? -7.503 -2.422 39.681 1.00 93.06 74 GLY A C 1
ATOM 584 O O . GLY A 1 74 ? -7.933 -2.871 40.741 1.00 93.06 74 GLY A O 1
ATOM 585 N N . GLY A 1 75 ? -7.378 -3.187 38.592 1.00 92.69 75 GLY A N 1
ATOM 586 C CA . GLY A 1 75 ? -7.735 -4.608 38.552 1.00 92.69 75 GLY A CA 1
ATOM 587 C C . GLY A 1 75 ? -6.991 -5.466 39.583 1.00 92.69 75 GLY A C 1
ATOM 588 O O . GLY A 1 75 ? -7.526 -6.485 40.015 1.00 92.69 75 GLY A O 1
ATOM 589 N N . ILE A 1 76 ? -5.813 -5.019 40.036 1.00 92.94 76 ILE A N 1
ATOM 590 C CA . ILE A 1 76 ? -5.006 -5.696 41.062 1.00 92.94 76 ILE A CA 1
ATOM 591 C C . ILE A 1 76 ? -5.737 -5.851 42.407 1.00 92.94 76 ILE A C 1
ATOM 593 O O . ILE A 1 76 ? -5.481 -6.798 43.146 1.00 92.94 76 ILE A O 1
ATOM 597 N N . LEU A 1 77 ? -6.686 -4.960 42.727 1.00 95.31 77 LEU A N 1
ATOM 598 C CA . LEU A 1 77 ? -7.422 -5.012 43.997 1.00 95.31 77 LEU A CA 1
ATOM 599 C C . LEU A 1 77 ? -8.334 -6.233 44.107 1.00 95.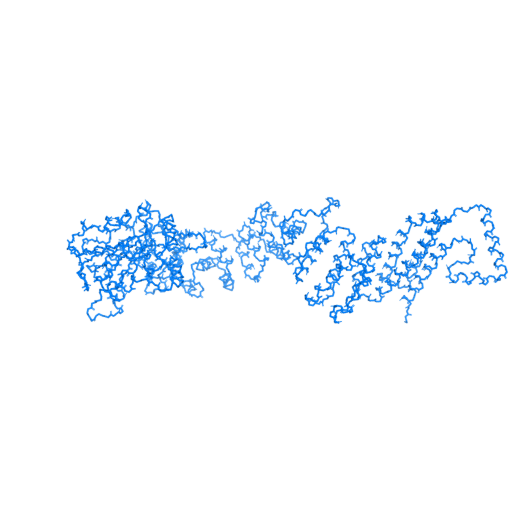31 77 LEU A C 1
ATOM 601 O O . LEU A 1 77 ? -8.691 -6.616 45.218 1.00 95.31 77 LEU A O 1
ATOM 605 N N . LYS A 1 78 ? -8.664 -6.888 42.986 1.00 93.50 78 LYS A N 1
ATOM 606 C CA . LYS A 1 78 ? -9.411 -8.149 43.000 1.00 93.50 78 LYS A CA 1
ATOM 607 C C . LYS A 1 78 ? -8.727 -9.198 43.878 1.00 93.50 78 LYS A C 1
ATOM 609 O O . LYS A 1 78 ? -9.413 -9.916 44.598 1.00 93.50 78 LYS A O 1
ATOM 614 N N . CYS A 1 79 ? -7.395 -9.247 43.854 1.00 92.31 79 CYS A N 1
ATOM 615 C CA . CYS A 1 79 ? -6.608 -10.249 44.569 1.00 92.31 79 CYS A CA 1
ATOM 616 C C . CYS A 1 79 ? -6.798 -10.194 46.091 1.00 92.31 79 CYS A C 1
ATOM 618 O O . CYS A 1 79 ? -6.651 -11.218 46.751 1.00 92.31 79 CYS A O 1
ATOM 620 N N . LEU A 1 80 ? -7.175 -9.035 46.649 1.00 93.56 80 LEU A N 1
ATOM 621 C CA . LEU A 1 80 ? -7.438 -8.879 48.085 1.00 93.56 80 LEU A CA 1
ATOM 622 C C . LEU A 1 80 ? -8.617 -9.737 48.562 1.00 93.56 80 LEU A C 1
ATOM 624 O O . LEU A 1 80 ? -8.674 -10.111 49.726 1.00 93.56 80 LEU A O 1
ATOM 628 N N . PHE A 1 81 ? -9.543 -10.074 47.664 1.00 91.25 81 PHE A N 1
ATOM 629 C CA . PHE A 1 81 ? -10.795 -10.751 47.998 1.00 91.25 81 PHE A CA 1
ATOM 630 C C . PHE A 1 81 ? -10.834 -12.218 47.529 1.00 91.25 81 PHE A C 1
ATOM 632 O O . PHE A 1 81 ? -11.893 -12.844 47.548 1.00 91.25 81 PHE A O 1
ATOM 639 N N . GLY A 1 82 ? -9.693 -12.773 47.106 1.00 87.19 82 GLY A N 1
ATOM 640 C CA . GLY A 1 82 ? -9.577 -14.153 46.626 1.00 87.19 82 GLY A CA 1
ATOM 641 C C . GLY A 1 82 ? -9.971 -14.353 45.156 1.00 87.19 82 GLY A C 1
ATOM 642 O O . GLY A 1 82 ? -10.203 -13.406 44.405 1.00 87.19 82 GLY A O 1
ATOM 643 N N . SER A 1 83 ? -10.008 -15.616 44.717 1.00 85.00 83 SER A N 1
ATOM 644 C CA . SER A 1 83 ? -10.280 -15.995 43.319 1.00 85.00 83 SER A CA 1
ATOM 645 C C . SER A 1 83 ? -11.748 -15.820 42.911 1.00 85.00 83 SER A C 1
ATOM 647 O O . SER A 1 83 ? -12.020 -15.475 41.759 1.00 85.00 83 SER A O 1
ATOM 649 N N . MET A 1 84 ? -12.677 -16.025 43.850 1.00 89.19 84 MET A N 1
ATOM 650 C CA . MET A 1 84 ? -14.130 -15.924 43.658 1.00 89.19 84 MET A CA 1
ATOM 651 C C . MET A 1 84 ? -14.764 -15.075 44.774 1.00 89.19 84 MET A C 1
ATOM 653 O O . MET A 1 84 ? -15.432 -15.602 45.664 1.00 89.19 84 MET A O 1
ATOM 657 N N . PRO A 1 85 ? -14.524 -13.753 44.784 1.00 89.19 85 PRO A N 1
ATOM 658 C CA . PRO A 1 85 ? -15.079 -12.875 45.809 1.00 89.19 85 PRO A CA 1
ATOM 659 C C . PRO A 1 85 ? -16.609 -12.846 45.755 1.00 89.19 85 PRO A C 1
ATOM 661 O O . PRO A 1 85 ? -17.178 -12.780 44.667 1.00 89.19 85 PRO A O 1
ATOM 664 N N . LEU A 1 86 ? -17.265 -12.819 46.920 1.00 89.62 86 LEU A N 1
ATOM 665 C CA . LEU A 1 86 ? -18.734 -12.825 47.058 1.00 89.62 86 LEU A CA 1
ATOM 666 C C . LEU A 1 86 ? -19.419 -14.135 46.600 1.00 89.62 86 LEU A C 1
ATOM 668 O O . LEU A 1 86 ? -20.633 -14.155 46.395 1.00 89.62 86 LEU A O 1
ATOM 672 N N . LEU A 1 87 ? -18.673 -15.228 46.415 1.00 90.00 87 LEU A N 1
ATOM 673 C CA . LEU A 1 87 ? -19.261 -16.554 46.200 1.00 90.00 87 LEU A CA 1
ATOM 674 C C . LEU A 1 87 ? -20.005 -17.003 47.467 1.00 90.00 87 LEU A C 1
ATOM 676 O O . LEU A 1 87 ? -19.478 -16.856 48.573 1.00 90.00 87 LEU A O 1
ATOM 680 N N . LYS A 1 88 ? -21.220 -17.539 47.313 1.00 87.00 88 LYS A N 1
ATOM 681 C CA . LYS A 1 88 ? -21.974 -18.107 48.442 1.00 87.00 88 LYS A CA 1
ATOM 682 C C . LYS A 1 88 ? -21.517 -19.539 48.7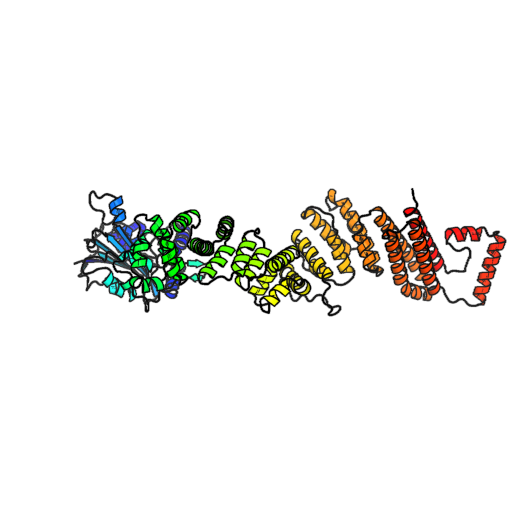14 1.00 87.00 88 LYS A C 1
ATOM 684 O O . LYS A 1 88 ? -21.028 -20.225 47.819 1.00 87.00 88 LYS A O 1
ATOM 689 N N . GLU A 1 89 ? -21.707 -19.994 49.948 1.00 85.81 89 GLU A N 1
ATOM 690 C CA . GLU A 1 89 ? -21.509 -21.404 50.291 1.00 85.81 89 GLU A CA 1
ATOM 691 C C . GLU A 1 89 ? -22.417 -22.282 49.411 1.00 85.81 89 GLU A C 1
ATOM 693 O O . GLU A 1 89 ? -23.584 -21.950 49.196 1.00 85.81 89 GLU A O 1
ATOM 698 N N . ASP A 1 90 ? -21.846 -23.353 48.854 1.00 88.00 90 ASP A N 1
ATOM 699 C CA . ASP A 1 90 ? -22.505 -24.330 47.973 1.00 88.00 90 ASP A CA 1
ATOM 700 C C . ASP A 1 90 ? -23.122 -23.776 46.669 1.00 88.00 90 ASP A C 1
ATOM 702 O O . ASP A 1 90 ? -23.946 -24.435 46.030 1.00 88.00 90 ASP A O 1
ATOM 706 N N . GLU A 1 91 ? -22.724 -22.579 46.229 1.00 91.75 91 GLU A N 1
ATOM 707 C CA . GLU A 1 91 ? -23.210 -21.997 44.977 1.00 91.75 91 GLU A CA 1
ATOM 708 C C . GLU A 1 91 ? -22.521 -22.576 43.736 1.00 91.75 91 GLU A C 1
ATOM 710 O O . GLU A 1 91 ? -21.301 -22.743 43.677 1.00 91.75 91 GLU A O 1
ATOM 715 N N . ASP A 1 92 ? -23.325 -22.816 42.700 1.00 93.25 92 ASP A N 1
ATOM 716 C CA . ASP A 1 92 ? -22.836 -23.202 41.383 1.00 93.25 92 ASP A CA 1
ATOM 717 C C . ASP A 1 92 ? -21.930 -22.111 40.778 1.00 93.25 92 ASP A C 1
ATOM 719 O O . ASP A 1 92 ? -22.294 -20.934 40.679 1.00 93.25 92 ASP A O 1
ATOM 723 N N . ILE A 1 93 ? -20.736 -22.519 40.340 1.00 91.62 93 ILE A N 1
ATOM 724 C CA . ILE A 1 93 ? -19.703 -21.610 39.828 1.00 91.62 93 ILE A CA 1
ATOM 725 C C . ILE A 1 93 ? -20.160 -20.905 38.543 1.00 91.62 93 ILE A C 1
ATOM 727 O O . ILE A 1 93 ? -19.840 -19.729 38.353 1.00 91.62 93 ILE A O 1
ATOM 731 N N . GLU A 1 94 ? -20.897 -21.577 37.655 1.00 91.69 94 GLU A N 1
ATOM 732 C CA . GLU A 1 94 ? -21.394 -20.962 36.420 1.00 91.69 94 GLU A CA 1
ATOM 733 C C . GLU A 1 94 ? -22.463 -19.913 36.722 1.00 91.69 94 GLU A C 1
ATOM 735 O O . GLU A 1 94 ? -22.474 -18.836 36.116 1.00 91.69 94 GLU A O 1
ATOM 740 N N . TYR A 1 95 ? -23.347 -20.193 37.682 1.00 92.06 95 TYR A N 1
ATOM 741 C CA . TYR A 1 95 ? -24.325 -19.219 38.152 1.00 92.06 95 TYR A CA 1
ATOM 742 C C . TYR A 1 95 ? -23.635 -18.001 38.780 1.00 92.06 95 TYR A C 1
ATOM 744 O O . TYR A 1 95 ? -23.929 -16.867 38.391 1.00 92.06 95 TYR A O 1
ATOM 752 N N . TYR A 1 96 ? -22.656 -18.218 39.664 1.00 92.00 96 TYR A N 1
ATOM 753 C CA . TYR A 1 96 ? -21.842 -17.145 40.239 1.00 92.00 96 TYR A CA 1
ATOM 754 C C . TYR A 1 96 ? -21.191 -16.280 39.154 1.00 92.00 96 TYR A C 1
ATOM 756 O O . TYR A 1 96 ? -21.309 -15.057 39.191 1.00 92.00 96 TYR A O 1
ATOM 764 N N . GLN A 1 97 ? -20.555 -16.887 38.148 1.00 89.12 97 GLN A N 1
ATOM 765 C CA . GLN A 1 97 ? -19.889 -16.151 37.069 1.00 89.12 97 GLN A CA 1
ATOM 766 C C . GLN A 1 97 ? -20.850 -15.278 36.250 1.00 89.12 97 GLN A C 1
ATOM 768 O O . GLN A 1 97 ? -20.437 -14.225 35.764 1.00 89.12 97 GLN A O 1
ATOM 773 N N . LYS A 1 98 ? -22.121 -15.678 36.107 1.00 86.69 98 LYS A N 1
ATOM 774 C CA . LYS A 1 98 ? -23.154 -14.869 35.433 1.00 86.69 98 LYS A CA 1
ATOM 775 C C . LYS A 1 98 ? -23.582 -13.654 36.260 1.00 86.69 98 LYS A C 1
ATOM 777 O O . LYS A 1 98 ? -23.890 -12.608 35.685 1.00 86.69 98 LYS A O 1
ATOM 782 N N . GLN A 1 99 ? -23.608 -13.788 37.586 1.00 90.38 99 GLN A N 1
ATOM 783 C CA . GLN A 1 99 ? -24.050 -12.727 38.497 1.00 90.38 99 GLN A CA 1
ATOM 784 C C . GLN A 1 99 ? -22.916 -11.811 38.966 1.00 90.38 99 GLN A C 1
ATOM 786 O O . GLN A 1 99 ? -23.164 -10.653 39.310 1.00 90.38 99 GLN A O 1
ATOM 791 N N . TYR A 1 100 ? -21.680 -12.306 38.982 1.00 91.69 100 TYR A N 1
ATOM 792 C CA . TYR A 1 100 ? -20.512 -11.553 39.407 1.00 91.69 100 TYR A CA 1
ATOM 793 C C . TYR A 1 100 ? -20.171 -10.452 38.404 1.00 91.69 100 TYR A C 1
ATOM 795 O O . TYR A 1 100 ? -19.978 -10.686 37.210 1.00 91.69 100 TYR A O 1
ATOM 803 N N . ALA A 1 101 ? -20.051 -9.235 38.916 1.00 90.56 101 ALA A N 1
ATOM 804 C CA . ALA A 1 101 ? -19.726 -8.052 38.150 1.00 90.56 101 ALA A CA 1
ATOM 805 C C . ALA A 1 101 ? -18.447 -7.410 38.691 1.00 90.56 101 ALA A C 1
ATOM 807 O O . ALA A 1 101 ? -18.234 -7.302 39.900 1.00 90.56 101 ALA A O 1
ATOM 808 N N . GLN A 1 102 ? -17.595 -6.954 37.775 1.00 92.25 102 GLN A N 1
ATOM 809 C CA . GLN A 1 102 ? -16.381 -6.221 38.101 1.00 92.25 102 GLN A CA 1
ATOM 810 C C . GLN A 1 102 ? -16.205 -5.055 37.132 1.00 92.25 102 GLN A C 1
ATOM 812 O O . GLN A 1 102 ? -16.298 -5.218 35.916 1.00 92.25 102 GLN A O 1
ATOM 817 N N . LEU A 1 103 ? -15.881 -3.894 37.688 1.00 92.88 103 LEU A N 1
ATOM 818 C CA . LEU A 1 103 ? -15.563 -2.675 36.966 1.00 92.88 103 LEU A CA 1
ATOM 819 C C . LEU A 1 103 ? -14.206 -2.167 37.452 1.00 92.88 103 LEU A C 1
ATOM 821 O O . LEU A 1 103 ? -13.999 -1.981 38.649 1.00 92.88 103 LEU A O 1
ATOM 825 N N . ALA A 1 104 ? -13.268 -1.956 36.536 1.00 94.69 104 ALA A N 1
ATOM 826 C CA . ALA A 1 104 ? -11.955 -1.423 36.871 1.00 94.69 104 ALA A CA 1
ATOM 827 C C . ALA A 1 104 ? -11.441 -0.546 35.731 1.00 94.69 104 ALA A C 1
ATOM 829 O O . ALA A 1 104 ? -11.483 -0.957 34.571 1.00 94.69 104 ALA A O 1
ATOM 830 N N . PHE A 1 105 ? -10.975 0.657 36.053 1.00 94.38 105 PHE A N 1
ATOM 831 C CA . PHE A 1 105 ? -10.456 1.598 35.066 1.00 94.38 105 PHE A CA 1
ATOM 832 C C . PHE A 1 105 ? -9.447 2.574 35.673 1.00 94.38 105 PHE A C 1
ATOM 834 O O . PHE A 1 105 ? -9.474 2.893 36.862 1.00 94.38 105 PHE A O 1
ATOM 841 N N . ALA A 1 106 ? -8.552 3.069 34.828 1.00 95.06 106 ALA A N 1
ATOM 842 C CA . ALA A 1 106 ? -7.610 4.128 35.146 1.00 95.06 106 ALA A CA 1
ATOM 843 C C . ALA A 1 106 ? -8.243 5.509 34.924 1.00 95.06 106 ALA A C 1
ATOM 845 O O . ALA A 1 106 ? -9.084 5.684 34.042 1.00 95.06 106 ALA A O 1
ATOM 846 N N . TYR A 1 107 ? -7.796 6.502 35.685 1.00 94.06 107 TYR A N 1
ATOM 847 C CA . TYR A 1 107 ? -8.116 7.913 35.473 1.00 94.06 107 TYR A CA 1
ATOM 848 C C . TYR A 1 107 ? -6.933 8.786 35.917 1.00 94.06 107 TYR A C 1
ATOM 850 O O . TYR A 1 107 ? -5.961 8.291 36.493 1.00 94.06 107 TYR A O 1
ATOM 858 N N . VAL A 1 108 ? -6.996 10.086 35.638 1.00 93.75 108 VAL A N 1
ATOM 859 C CA . VAL A 1 108 ? -6.009 11.062 36.121 1.00 93.75 108 VAL A CA 1
ATOM 860 C C . VAL A 1 108 ? -6.715 12.091 36.990 1.00 93.75 108 VAL A C 1
ATOM 862 O O . VAL A 1 108 ? -7.767 12.607 36.610 1.00 93.75 108 VAL A O 1
ATOM 865 N N . ASP A 1 109 ? -6.158 12.344 38.171 1.00 92.69 109 ASP A N 1
ATOM 866 C CA . ASP A 1 109 ? -6.710 13.310 39.119 1.00 92.69 109 ASP A CA 1
ATOM 867 C C . ASP A 1 109 ? -6.424 14.770 38.710 1.00 92.69 109 ASP A C 1
ATOM 869 O O . ASP A 1 109 ? -5.698 15.039 37.751 1.00 92.69 109 ASP A O 1
ATOM 873 N N . GLU A 1 110 ? -6.989 15.740 39.432 1.00 90.44 110 GLU A N 1
ATOM 874 C CA . GLU A 1 110 ? -6.795 17.177 39.149 1.00 90.44 110 GLU A CA 1
ATOM 875 C C . GLU A 1 110 ? -5.338 17.644 39.263 1.00 90.44 110 GLU A C 1
ATOM 877 O O . GLU A 1 110 ? -4.979 18.714 38.776 1.00 90.44 110 GLU A O 1
ATOM 882 N N . HIS A 1 111 ? -4.485 16.842 39.897 1.00 91.44 111 HIS A N 1
ATOM 883 C CA . HIS A 1 111 ? -3.071 17.128 40.091 1.00 91.44 111 HIS A CA 1
ATOM 884 C C . HIS A 1 111 ? -2.189 16.372 39.088 1.00 91.44 111 HIS A C 1
ATOM 886 O O . HIS A 1 111 ? -0.985 16.251 39.308 1.00 91.44 111 HIS A O 1
ATOM 892 N N . ASN A 1 112 ? -2.771 15.869 37.993 1.00 91.44 112 ASN A N 1
ATOM 893 C CA . ASN A 1 112 ? -2.087 15.102 36.952 1.00 91.44 112 ASN A CA 1
ATOM 894 C C . ASN A 1 112 ? -1.444 13.801 37.457 1.00 91.44 112 ASN A C 1
ATOM 896 O O . ASN A 1 112 ? -0.424 13.362 36.927 1.00 91.44 112 ASN A O 1
ATOM 900 N N . ARG A 1 113 ? -2.029 13.158 38.475 1.00 92.81 113 ARG A N 1
ATOM 901 C CA . ARG A 1 113 ? -1.514 11.890 39.004 1.00 92.81 113 ARG A CA 1
ATOM 902 C C . ARG A 1 113 ? -2.301 10.699 38.459 1.00 92.81 113 ARG A C 1
ATOM 904 O O . ARG A 1 113 ? -3.532 10.727 38.472 1.00 92.81 113 ARG A O 1
ATOM 911 N N . PRO A 1 114 ? -1.609 9.626 38.032 1.00 94.19 114 PRO A N 1
ATOM 912 C CA . PRO A 1 114 ? -2.227 8.344 37.717 1.00 94.19 114 PRO A CA 1
ATOM 913 C C . PRO A 1 114 ? -2.986 7.742 38.900 1.00 94.19 114 PRO A C 1
ATOM 915 O O . PRO A 1 114 ? -2.407 7.479 39.962 1.00 94.19 114 PRO A O 1
ATOM 918 N N . CYS A 1 115 ? -4.264 7.465 38.679 1.00 96.00 115 CYS A N 1
ATOM 919 C CA . CYS A 1 115 ? -5.170 6.870 39.646 1.00 96.00 115 CYS A CA 1
ATOM 920 C C . CYS A 1 115 ? -5.940 5.703 39.024 1.00 96.00 115 CYS A C 1
ATOM 922 O O . CYS A 1 115 ? -5.990 5.543 37.803 1.00 96.00 115 CYS A O 1
ATOM 924 N N . ALA A 1 116 ? -6.550 4.884 39.872 1.00 95.88 116 ALA A N 1
ATOM 925 C CA . ALA A 1 116 ? -7.380 3.779 39.435 1.00 95.88 116 ALA A CA 1
ATOM 926 C C . ALA A 1 116 ? -8.608 3.592 40.319 1.00 95.88 116 ALA A C 1
ATOM 928 O O . ALA A 1 116 ? -8.566 3.832 41.526 1.00 95.88 116 ALA A O 1
ATOM 929 N N . PHE A 1 117 ? -9.680 3.125 39.694 1.00 95.50 117 PHE A N 1
ATOM 930 C CA . PHE A 1 117 ? -10.939 2.762 40.318 1.00 95.50 117 PHE A CA 1
ATOM 931 C C . PHE A 1 117 ? -11.166 1.257 40.181 1.00 95.50 117 PHE A C 1
ATOM 933 O O . PHE A 1 117 ? -10.871 0.667 39.143 1.00 95.50 117 PHE A O 1
ATOM 940 N N . PHE A 1 118 ? -11.725 0.650 41.219 1.00 95.69 118 PHE A N 1
ATOM 941 C CA . PHE A 1 118 ? -12.129 -0.745 41.256 1.00 95.69 118 PHE A CA 1
ATOM 942 C C . PHE A 1 118 ? -13.486 -0.864 41.937 1.00 95.69 118 PHE A C 1
ATOM 944 O O . PHE A 1 118 ? -13.717 -0.262 42.982 1.00 95.69 118 PHE A O 1
ATOM 951 N N . CYS A 1 119 ? -14.357 -1.696 41.391 1.00 94.19 119 CYS A N 1
ATOM 952 C CA . CYS A 1 119 ? -15.572 -2.127 42.047 1.00 94.19 119 CYS A CA 1
ATOM 953 C C . CYS A 1 119 ? -15.867 -3.579 41.681 1.00 94.19 119 CYS A C 1
ATOM 955 O O . CYS A 1 119 ? -15.729 -3.972 40.521 1.00 94.19 119 CYS A O 1
ATOM 957 N N . ASN A 1 120 ? -16.277 -4.373 42.663 1.00 93.69 120 ASN A N 1
ATOM 958 C CA . ASN A 1 120 ? -16.874 -5.677 42.430 1.00 93.69 120 ASN A CA 1
ATOM 959 C C . ASN A 1 120 ? -18.181 -5.807 43.216 1.00 93.69 120 ASN A C 1
ATOM 961 O O . ASN A 1 120 ? -18.341 -5.217 44.285 1.00 93.69 120 ASN A O 1
ATOM 965 N N . PHE A 1 121 ? -19.126 -6.547 42.651 1.00 93.06 121 PHE A N 1
ATOM 966 C CA . PHE A 1 121 ? -20.448 -6.732 43.234 1.00 93.06 121 PHE A CA 1
ATOM 967 C C . PHE A 1 121 ? -21.169 -7.915 42.593 1.00 93.06 121 PHE A C 1
ATOM 969 O O . PHE A 1 121 ? -20.669 -8.540 41.652 1.00 93.06 121 PHE A O 1
ATOM 976 N N . ARG A 1 122 ? -22.363 -8.207 43.103 1.00 89.88 122 ARG A N 1
ATOM 977 C CA . ARG A 1 122 ? -23.279 -9.200 42.551 1.00 89.88 122 ARG A CA 1
ATOM 978 C C . ARG A 1 122 ? -24.547 -8.543 42.019 1.00 89.88 122 ARG A C 1
ATOM 980 O O . ARG A 1 122 ? -25.195 -7.794 42.744 1.00 89.88 122 ARG A O 1
ATOM 987 N N . LYS A 1 123 ? -24.940 -8.867 40.785 1.00 87.94 123 LYS A N 1
ATOM 988 C CA . LYS A 1 123 ? -26.182 -8.354 40.175 1.00 87.94 123 LYS A CA 1
ATOM 989 C C . LYS A 1 123 ? -27.437 -8.836 40.907 1.00 87.94 123 LYS A C 1
ATOM 991 O O . LYS A 1 123 ? -28.388 -8.079 41.053 1.00 87.94 123 LYS A O 1
ATOM 996 N N . ASP A 1 124 ? -27.424 -10.075 41.399 1.00 88.81 124 ASP A N 1
ATOM 997 C CA . ASP A 1 124 ? -28.520 -10.671 42.175 1.00 88.81 124 ASP A CA 1
ATOM 998 C C . ASP A 1 124 ? -28.528 -10.237 43.652 1.00 88.81 124 ASP A C 1
ATOM 1000 O O . ASP A 1 124 ? -29.506 -10.469 44.360 1.00 88.81 124 ASP A O 1
ATOM 1004 N N . GLN A 1 125 ? -27.446 -9.617 44.135 1.00 87.69 125 GLN A N 1
ATOM 1005 C CA . GLN A 1 125 ? -27.282 -9.179 45.522 1.00 87.69 125 GLN A CA 1
ATOM 1006 C C . GLN A 1 125 ? -26.606 -7.815 45.586 1.00 87.69 125 GLN A C 1
ATOM 1008 O O . GLN A 1 125 ? -25.454 -7.671 45.994 1.00 87.69 125 GLN A O 1
ATOM 1013 N N . VAL A 1 126 ? -27.371 -6.793 45.220 1.00 88.56 126 VAL A N 1
ATOM 1014 C CA . VAL A 1 126 ? -26.888 -5.411 45.136 1.00 88.56 126 VAL A CA 1
ATOM 1015 C C . VAL A 1 126 ? -26.378 -4.833 46.465 1.00 88.56 126 VAL A C 1
ATOM 1017 O O . VAL A 1 126 ? -25.612 -3.877 46.463 1.00 88.56 126 VAL A O 1
ATOM 1020 N N . HIS A 1 127 ? -26.723 -5.427 47.607 1.00 88.06 127 HIS A N 1
ATOM 1021 C CA . HIS A 1 127 ? -26.239 -5.009 48.927 1.00 88.06 127 HIS A CA 1
ATOM 1022 C C . HIS A 1 127 ? -24.806 -5.483 49.236 1.00 88.06 127 HIS A C 1
ATOM 1024 O O . HIS A 1 127 ? -24.201 -5.011 50.201 1.00 88.06 127 HIS A O 1
ATOM 1030 N N . GLU A 1 128 ? -24.234 -6.405 48.453 1.00 88.81 128 GLU A N 1
ATOM 1031 C CA . GLU A 1 128 ? -22.883 -6.939 48.663 1.00 88.81 128 GLU A CA 1
ATOM 1032 C C . GLU A 1 128 ? -21.895 -6.438 47.606 1.00 88.81 128 GLU A C 1
ATOM 1034 O O . GLU A 1 128 ? -21.979 -6.792 46.428 1.00 88.81 128 GLU A O 1
ATOM 1039 N N . TRP A 1 129 ? -20.928 -5.622 48.029 1.00 92.06 129 TRP A N 1
ATOM 1040 C CA . TRP A 1 129 ? -19.970 -5.005 47.117 1.00 92.06 129 TRP A CA 1
ATOM 1041 C C . TRP A 1 129 ? -18.701 -4.516 47.818 1.00 92.06 129 TRP A C 1
ATOM 1043 O O . TRP A 1 129 ? -18.688 -4.229 49.020 1.00 92.06 129 TRP A O 1
ATOM 1053 N N . HIS A 1 130 ? -17.643 -4.342 47.023 1.00 93.25 130 HIS A N 1
ATOM 1054 C CA . HIS A 1 130 ? -16.420 -3.645 47.418 1.00 93.25 130 HIS A CA 1
ATOM 1055 C C . HIS A 1 130 ? -16.070 -2.577 46.379 1.00 93.25 130 HIS A C 1
ATOM 1057 O O . HIS A 1 130 ? -16.142 -2.820 45.175 1.00 93.25 130 HIS A O 1
ATOM 1063 N N . ILE A 1 131 ? -15.647 -1.401 46.839 1.00 93.38 131 ILE A N 1
ATOM 1064 C CA . ILE A 1 131 ? -15.126 -0.312 46.009 1.00 93.38 131 ILE A CA 1
ATOM 1065 C C . ILE A 1 131 ? -13.720 0.031 46.492 1.00 93.38 131 ILE A C 1
ATOM 1067 O O . ILE A 1 131 ? -13.466 0.145 47.690 1.00 93.38 131 ILE A O 1
ATOM 1071 N N . GLY A 1 132 ? -12.800 0.219 45.556 1.00 94.56 132 GLY A N 1
ATOM 1072 C CA . GLY A 1 132 ? -11.426 0.599 45.823 1.00 94.56 132 GLY A CA 1
ATOM 1073 C C . GLY A 1 132 ? -10.967 1.747 44.938 1.00 94.56 132 GLY A C 1
ATOM 1074 O O . GLY A 1 132 ? -11.279 1.805 43.751 1.00 94.56 132 GLY A O 1
ATOM 1075 N N . LEU A 1 133 ? -10.184 2.646 45.521 1.00 96.12 133 LEU A N 1
ATOM 1076 C CA . LEU A 1 133 ? -9.453 3.685 44.811 1.00 96.12 133 LEU A CA 1
ATOM 1077 C C . LEU A 1 133 ? -7.963 3.532 45.080 1.00 96.12 133 LEU A C 1
ATOM 1079 O O . LEU A 1 133 ? -7.552 3.350 46.227 1.00 96.12 133 LEU A O 1
ATOM 1083 N N . ILE A 1 134 ? -7.161 3.662 44.027 1.00 96.44 134 ILE A N 1
ATOM 1084 C CA . ILE A 1 134 ? -5.703 3.718 44.111 1.00 96.44 134 ILE A CA 1
ATOM 1085 C C . ILE A 1 134 ? -5.232 5.073 43.593 1.00 96.44 134 ILE A C 1
ATOM 1087 O O . ILE A 1 134 ? -5.635 5.504 42.512 1.00 96.44 134 ILE A O 1
ATOM 1091 N N . ARG A 1 135 ? -4.323 5.717 44.322 1.00 95.25 135 ARG A N 1
ATOM 1092 C CA . ARG A 1 135 ? -3.598 6.906 43.864 1.00 95.25 135 ARG A CA 1
ATOM 1093 C C . ARG A 1 135 ? -2.121 6.619 43.720 1.00 95.25 135 ARG A C 1
ATOM 1095 O O . ARG A 1 135 ? -1.575 5.761 44.410 1.00 95.25 135 ARG A O 1
ATOM 1102 N N . ASN A 1 136 ? -1.487 7.377 42.830 1.00 93.94 136 ASN A N 1
ATOM 1103 C CA . ASN A 1 136 ? -0.079 7.217 42.497 1.00 93.94 136 ASN A CA 1
ATOM 1104 C C . ASN A 1 136 ? 0.221 5.787 42.037 1.00 93.94 136 ASN A C 1
ATOM 1106 O O . ASN A 1 136 ? 1.140 5.134 42.527 1.00 93.94 136 ASN A O 1
ATOM 1110 N N . THR A 1 137 ? -0.582 5.278 41.097 1.00 93.00 137 THR A N 1
ATOM 1111 C CA . THR A 1 137 ? -0.502 3.872 40.658 1.00 93.00 137 THR A CA 1
ATOM 1112 C C . THR A 1 137 ? 0.890 3.493 40.139 1.00 93.00 137 THR A C 1
ATOM 1114 O O . THR A 1 137 ? 1.312 2.351 40.291 1.00 93.00 137 THR A O 1
ATOM 1117 N N . HIS A 1 138 ? 1.620 4.471 39.602 1.00 90.25 138 HIS A N 1
ATOM 1118 C CA . HIS A 1 138 ? 2.977 4.358 39.073 1.00 90.25 138 HIS A CA 1
ATOM 1119 C C . HIS A 1 138 ? 4.100 4.404 40.126 1.00 90.25 138 HIS A C 1
ATOM 1121 O O . HIS A 1 138 ? 5.255 4.254 39.736 1.00 90.25 138 HIS A O 1
ATOM 1127 N N . LEU A 1 139 ? 3.814 4.669 41.408 1.00 92.12 139 LEU A N 1
ATOM 1128 C CA . LEU A 1 139 ? 4.825 4.731 42.474 1.00 92.12 139 LEU A CA 1
ATOM 1129 C C . LEU A 1 139 ? 5.022 3.370 43.162 1.00 92.12 139 LEU A C 1
ATOM 1131 O O . LEU A 1 139 ? 4.306 2.392 42.900 1.00 92.12 139 LEU A O 1
ATOM 1135 N N . THR A 1 140 ? 6.020 3.321 44.048 1.00 91.94 140 THR A N 1
ATOM 1136 C CA . THR A 1 140 ? 6.370 2.141 44.850 1.00 91.94 140 THR A CA 1
ATOM 1137 C C . THR A 1 140 ? 5.230 1.751 45.807 1.00 91.94 140 THR A C 1
ATOM 1139 O O . THR A 1 140 ? 4.404 2.598 46.160 1.00 91.94 140 THR A O 1
ATOM 1142 N N . PRO A 1 141 ? 5.168 0.495 46.296 1.00 93.06 141 PRO A N 1
ATOM 1143 C CA . PRO A 1 141 ? 4.092 0.052 47.190 1.00 93.06 141 PRO A CA 1
ATOM 1144 C C . PRO A 1 141 ? 3.921 0.885 48.470 1.00 93.06 141 PRO A C 1
ATOM 1146 O O . PRO A 1 141 ? 2.819 0.960 49.006 1.00 93.06 141 PRO A O 1
ATOM 1149 N N . LYS A 1 142 ? 4.986 1.534 48.956 1.00 94.12 142 LYS A N 1
ATOM 1150 C CA . LYS A 1 142 ? 4.941 2.403 50.144 1.00 94.12 142 LYS A CA 1
ATOM 1151 C C . LYS A 1 142 ? 4.275 3.757 49.878 1.00 94.12 142 LYS A C 1
ATOM 1153 O O . LYS A 1 142 ? 3.678 4.327 50.782 1.00 94.12 142 LYS A O 1
ATOM 1158 N N . GLU A 1 143 ? 4.373 4.264 48.654 1.00 93.44 143 GLU A N 1
ATOM 1159 C CA . GLU A 1 143 ? 3.881 5.595 48.258 1.00 93.44 143 GLU A CA 1
ATOM 1160 C C . GLU A 1 143 ? 2.542 5.531 47.510 1.00 93.44 143 GLU A C 1
ATOM 1162 O O . GLU A 1 143 ? 1.844 6.535 47.354 1.00 93.44 143 GLU A O 1
ATOM 1167 N N . ARG A 1 144 ? 2.180 4.342 47.024 1.00 93.56 144 ARG A N 1
ATOM 1168 C CA . ARG A 1 144 ? 0.893 4.073 46.394 1.00 93.56 144 ARG A CA 1
ATOM 1169 C C . ARG A 1 144 ? -0.190 4.019 47.462 1.00 93.56 144 ARG A C 1
ATOM 1171 O O . ARG A 1 144 ? -0.177 3.135 48.311 1.00 93.56 144 ARG A O 1
ATOM 1178 N N . GLU A 1 145 ? -1.142 4.939 47.408 1.00 96.25 145 GLU A N 1
ATOM 1179 C CA . GLU A 1 145 ? -2.209 5.038 48.406 1.00 96.25 145 GLU A CA 1
ATOM 1180 C C . GLU A 1 145 ? -3.436 4.243 47.957 1.00 96.25 145 GLU A C 1
ATOM 1182 O O . GLU A 1 145 ? -3.864 4.361 46.808 1.00 96.25 145 GLU A O 1
ATOM 1187 N N . ILE A 1 146 ? -4.041 3.485 48.870 1.00 97.00 146 ILE A N 1
ATOM 1188 C CA . ILE A 1 146 ? -5.263 2.715 48.638 1.00 97.00 146 ILE A CA 1
ATOM 1189 C C . ILE A 1 146 ? -6.332 3.133 49.648 1.00 97.00 146 ILE A C 1
ATOM 1191 O O . ILE A 1 146 ? -6.078 3.263 50.849 1.00 97.00 146 ILE A O 1
ATOM 1195 N N . CYS A 1 147 ? -7.556 3.304 49.156 1.00 96.06 147 CYS A N 1
ATOM 1196 C CA . CYS A 1 147 ? -8.750 3.463 49.973 1.00 96.06 147 CYS A CA 1
ATOM 1197 C C . CYS A 1 147 ? -9.799 2.438 49.533 1.00 96.06 147 CYS A C 1
ATOM 1199 O O . CYS A 1 147 ? -10.202 2.434 48.372 1.00 96.06 147 CYS A O 1
ATOM 1201 N N . LEU A 1 148 ? -10.219 1.572 50.454 1.00 95.06 148 LEU A N 1
ATOM 1202 C CA . LEU A 1 148 ? -11.238 0.549 50.243 1.00 95.06 148 LEU A CA 1
ATOM 1203 C C . LEU A 1 148 ? -12.487 0.885 51.051 1.00 95.06 148 LEU A C 1
ATOM 1205 O O . LEU A 1 148 ? -12.397 1.263 52.221 1.00 95.06 148 LEU A O 1
ATOM 1209 N N . LEU A 1 149 ? -13.643 0.704 50.431 1.00 93.12 149 LEU A N 1
ATOM 1210 C CA . LEU A 1 149 ? -14.958 0.816 51.037 1.00 93.12 149 LEU A CA 1
ATOM 1211 C C . LEU A 1 149 ? -15.738 -0.462 50.733 1.00 93.12 149 LEU A C 1
ATOM 1213 O O . LEU A 1 149 ? -15.796 -0.892 49.586 1.00 93.12 149 LEU A O 1
ATOM 1217 N N . SER A 1 150 ? -16.331 -1.066 51.753 1.00 92.31 150 SER A N 1
ATOM 1218 C CA . SER A 1 150 ? -17.047 -2.334 51.629 1.00 92.31 150 SER A CA 1
ATOM 1219 C C . SER A 1 150 ? -18.382 -2.283 52.357 1.00 92.31 150 SER A C 1
ATOM 1221 O O . SER A 1 150 ? -18.479 -1.695 53.442 1.00 92.31 150 SER A O 1
ATOM 1223 N N . SER A 1 151 ? -19.404 -2.919 51.784 1.00 90.88 151 SER A N 1
ATOM 1224 C CA . SER A 1 151 ? -20.681 -3.131 52.473 1.00 90.88 151 SER A CA 1
ATOM 1225 C C . SER A 1 151 ? -20.621 -4.266 53.497 1.00 90.88 151 SER A C 1
ATOM 1227 O O . SER A 1 151 ? -21.411 -4.283 54.441 1.00 90.88 151 SER A O 1
ATOM 1229 N N . ARG A 1 152 ? -19.636 -5.164 53.370 1.00 88.06 152 ARG A N 1
ATOM 1230 C CA . ARG A 1 152 ? -19.368 -6.264 54.306 1.00 88.06 152 ARG A CA 1
ATOM 1231 C C . ARG A 1 152 ? -18.075 -6.047 55.081 1.00 88.06 152 ARG A C 1
ATOM 1233 O O . ARG A 1 152 ? -17.205 -5.268 54.688 1.00 88.06 152 ARG A O 1
ATOM 1240 N N . GLU A 1 153 ? -17.954 -6.752 56.195 1.00 89.06 153 GLU A N 1
ATOM 1241 C CA . GLU A 1 153 ? -16.730 -6.759 56.985 1.00 89.06 153 GLU A CA 1
ATOM 1242 C C . GLU A 1 153 ? -15.559 -7.326 56.175 1.00 89.06 153 GLU A C 1
ATOM 1244 O O . GLU A 1 153 ? -15.700 -8.322 55.467 1.00 89.06 153 GLU A O 1
ATOM 1249 N N . LEU A 1 154 ? -14.411 -6.654 56.251 1.00 90.44 154 LEU A N 1
ATOM 1250 C CA . LEU A 1 154 ? -13.209 -7.046 55.523 1.00 90.44 154 LEU A CA 1
ATOM 1251 C C . LEU A 1 154 ? -12.496 -8.167 56.284 1.00 90.44 154 LEU A C 1
ATOM 1253 O O . LEU A 1 154 ? -12.186 -8.008 57.464 1.00 90.44 154 LEU A O 1
ATOM 1257 N N . ASN A 1 155 ? -12.208 -9.275 55.603 1.00 88.25 155 ASN A N 1
ATOM 1258 C CA . ASN A 1 155 ? -11.482 -10.398 56.188 1.00 88.25 155 ASN A CA 1
ATOM 1259 C C . ASN A 1 155 ? -9.965 -10.157 56.104 1.00 88.25 155 ASN A C 1
ATOM 1261 O O . ASN A 1 155 ? -9.351 -10.401 55.065 1.00 88.25 155 ASN A O 1
ATOM 1265 N N . LEU A 1 156 ? -9.383 -9.623 57.178 1.00 92.44 156 LEU A N 1
ATOM 1266 C CA . LEU A 1 156 ? -7.956 -9.304 57.269 1.00 92.44 156 LEU A CA 1
ATOM 1267 C C . LEU A 1 156 ? -7.179 -10.448 57.939 1.00 92.44 156 LEU A C 1
ATOM 1269 O O . LEU A 1 156 ? -7.624 -10.998 58.942 1.00 92.44 156 LEU A O 1
ATOM 1273 N N . GLN A 1 157 ? -5.995 -10.764 57.412 1.00 92.12 157 GLN A N 1
ATOM 1274 C CA . GLN A 1 157 ? -5.042 -11.712 58.006 1.00 92.12 157 GLN A CA 1
ATOM 1275 C C . GLN A 1 157 ? -4.102 -11.039 59.016 1.00 92.12 157 GLN A C 1
ATOM 1277 O O . GLN A 1 157 ? -3.712 -11.666 59.998 1.00 92.12 157 GLN A O 1
ATOM 1282 N N . GLU A 1 158 ? -3.770 -9.761 58.807 1.00 91.00 158 GLU A N 1
ATOM 1283 C CA . GLU A 1 158 ? -3.010 -8.946 59.762 1.00 91.00 158 GLU A CA 1
ATOM 1284 C C . GLU A 1 158 ? -3.817 -7.709 60.199 1.00 91.00 158 GLU A C 1
ATOM 1286 O O . GLU A 1 158 ? -4.625 -7.181 59.427 1.00 91.00 158 GLU A O 1
ATOM 1291 N N . PRO A 1 159 ? -3.634 -7.221 61.441 1.00 90.31 159 PRO A N 1
ATOM 1292 C CA . PRO A 1 159 ? -4.445 -6.138 61.982 1.00 90.31 159 PRO A CA 1
ATOM 1293 C C . PRO A 1 159 ? -4.192 -4.803 61.266 1.00 90.31 159 PRO A C 1
ATOM 1295 O O . PRO A 1 159 ? -3.081 -4.278 61.261 1.00 90.31 159 PRO A O 1
ATOM 1298 N N . MET A 1 160 ? -5.262 -4.199 60.744 1.00 92.88 160 MET A N 1
ATOM 1299 C CA . MET A 1 160 ? -5.260 -2.861 60.146 1.00 92.88 160 MET A CA 1
ATOM 1300 C C . MET A 1 160 ? -6.527 -2.095 60.570 1.00 92.88 160 MET A C 1
ATOM 1302 O O . MET A 1 160 ? -7.597 -2.698 60.673 1.00 92.88 160 MET A O 1
ATOM 1306 N N . PRO A 1 161 ? -6.461 -0.777 60.845 1.00 91.75 161 PRO A N 1
ATOM 1307 C CA . PRO A 1 161 ? -7.622 -0.025 61.314 1.00 91.75 161 PRO A CA 1
ATOM 1308 C C . PRO A 1 161 ? -8.722 0.079 60.246 1.00 91.75 161 PRO A C 1
ATOM 1310 O O . PRO A 1 161 ? -8.550 0.737 59.218 1.00 91.75 161 PRO A O 1
ATOM 1313 N N . VAL A 1 162 ? -9.889 -0.497 60.546 1.00 93.56 162 VAL A N 1
ATOM 1314 C CA . VAL A 1 162 ? -11.115 -0.379 59.742 1.00 93.56 162 VAL A CA 1
ATOM 1315 C C . VAL A 1 162 ? -12.109 0.534 60.456 1.00 93.56 162 VAL A C 1
ATOM 1317 O O . VAL A 1 162 ? -12.487 0.297 61.602 1.00 93.56 162 VAL A O 1
ATOM 1320 N N . LYS A 1 163 ? -12.548 1.600 59.785 1.00 93.44 163 LYS A N 1
ATOM 1321 C CA . LYS A 1 163 ? -13.521 2.563 60.321 1.00 93.44 163 LYS A CA 1
ATOM 1322 C C . LYS A 1 163 ? -14.918 2.251 59.800 1.00 93.44 163 LYS A C 1
ATOM 1324 O O . LYS A 1 163 ? -15.088 2.012 58.610 1.00 93.44 163 LYS A O 1
ATOM 1329 N N . ARG A 1 164 ? -15.934 2.335 60.663 1.00 92.19 164 ARG A N 1
ATOM 1330 C CA . ARG A 1 164 ? -17.341 2.284 60.237 1.00 92.19 164 ARG A CA 1
ATOM 1331 C C . ARG A 1 164 ? -17.825 3.681 59.852 1.00 92.19 164 ARG A C 1
ATOM 1333 O O . ARG A 1 164 ? -17.781 4.589 60.679 1.00 92.19 164 ARG A O 1
ATOM 1340 N N . VAL A 1 165 ? -18.278 3.858 58.613 1.00 89.81 165 VAL A N 1
ATOM 1341 C CA . VAL A 1 165 ? -18.705 5.158 58.061 1.00 89.81 165 VAL A CA 1
ATOM 1342 C C . VAL A 1 165 ? -20.077 5.055 57.382 1.00 89.81 165 VAL A C 1
ATOM 1344 O O . VAL A 1 165 ? -20.411 4.004 56.839 1.00 89.81 165 VAL A O 1
ATOM 1347 N N . PRO A 1 166 ? -20.918 6.102 57.394 1.00 87.06 166 PRO A N 1
ATOM 1348 C CA . PRO A 1 166 ? -22.144 6.117 56.595 1.00 87.06 166 PRO A CA 1
ATOM 1349 C C . PRO A 1 166 ? -21.816 6.401 55.121 1.00 87.06 166 PRO A C 1
ATOM 1351 O O . PRO A 1 166 ? -20.869 7.138 54.847 1.00 87.06 166 PRO A O 1
ATOM 1354 N N . TRP A 1 167 ? -22.623 5.884 54.184 1.00 81.94 167 TRP A N 1
ATOM 1355 C CA . TRP A 1 167 ? -22.428 6.094 52.740 1.00 81.94 167 TRP A CA 1
ATOM 1356 C C . TRP A 1 167 ? -22.260 7.575 52.383 1.00 81.94 167 TRP A C 1
ATOM 1358 O O . TRP A 1 167 ? -21.197 7.976 51.933 1.00 81.94 167 TRP A O 1
ATOM 1368 N N . LEU A 1 168 ? -23.231 8.433 52.696 1.00 76.69 168 LEU A N 1
ATOM 1369 C CA . LEU A 1 168 ? -23.188 9.844 52.283 1.00 76.69 168 LEU A CA 1
ATOM 1370 C C . LEU A 1 168 ? -22.049 10.679 52.903 1.00 76.69 168 LEU A C 1
ATOM 1372 O O . LEU A 1 168 ? -21.762 11.762 52.405 1.00 76.69 168 LEU A O 1
ATOM 1376 N N . LYS A 1 169 ? -21.403 10.221 53.988 1.00 80.88 169 LYS A N 1
ATOM 1377 C CA . LYS A 1 169 ? -20.281 10.945 54.633 1.00 80.88 169 LYS A CA 1
ATOM 1378 C C . LYS A 1 169 ? -18.950 10.202 54.524 1.00 80.88 169 LYS A C 1
ATOM 1380 O O . LYS A 1 169 ? -18.022 10.489 55.282 1.00 80.88 169 LYS A O 1
ATOM 1385 N N . ASN A 1 170 ? -18.856 9.211 53.641 1.00 81.69 170 ASN A N 1
ATOM 1386 C CA . ASN A 1 170 ? -17.630 8.449 53.474 1.00 81.69 170 ASN A CA 1
ATOM 1387 C C . ASN A 1 170 ? -16.551 9.305 52.758 1.00 81.69 170 ASN A C 1
ATOM 1389 O O . ASN A 1 170 ? -16.881 10.115 51.890 1.00 81.69 170 ASN A O 1
ATOM 1393 N N . PRO A 1 171 ? -15.257 9.158 53.096 1.00 85.06 171 PRO A N 1
ATOM 1394 C CA . PRO A 1 171 ? -14.193 9.987 52.529 1.00 85.06 171 PRO A CA 1
ATOM 1395 C C . PRO A 1 171 ? -13.698 9.520 51.148 1.00 85.06 171 PRO A C 1
ATOM 1397 O O . PRO A 1 171 ? -12.753 10.112 50.631 1.00 85.06 171 PRO A O 1
ATOM 1400 N N . LEU A 1 172 ? -14.289 8.480 50.544 1.00 87.12 172 LEU A N 1
ATOM 1401 C CA . LEU A 1 172 ? -13.836 7.906 49.270 1.00 87.12 172 LEU A CA 1
ATOM 1402 C C . LEU A 1 172 ? -13.925 8.926 48.127 1.00 87.12 172 LEU A C 1
ATOM 1404 O O . LEU A 1 172 ? -12.995 9.045 47.333 1.00 87.12 172 LEU A O 1
ATOM 1408 N N . ALA A 1 173 ? -15.002 9.721 48.083 1.00 83.88 173 ALA A N 1
ATOM 1409 C CA . ALA A 1 173 ? -15.174 10.762 47.068 1.00 83.88 173 ALA A CA 1
ATOM 1410 C C . ALA A 1 173 ? -14.052 11.801 47.120 1.00 83.88 173 ALA A C 1
ATOM 1412 O O . ALA A 1 173 ? -13.406 12.071 46.107 1.00 83.88 173 ALA A O 1
ATOM 1413 N N . LEU A 1 174 ? -13.746 12.311 48.314 1.00 86.62 174 LEU A N 1
ATOM 1414 C CA . LEU A 1 174 ? -12.645 13.252 48.522 1.00 86.62 174 LEU A CA 1
ATOM 1415 C C . LEU A 1 174 ? -11.286 12.608 48.229 1.00 86.62 174 LEU A C 1
ATOM 1417 O O . LEU A 1 174 ? -10.421 13.250 47.641 1.00 86.62 174 LEU A O 1
ATOM 1421 N N . PHE A 1 175 ? -11.117 11.328 48.574 1.00 89.69 175 PHE A N 1
ATOM 1422 C CA . PHE A 1 175 ? -9.896 10.584 48.280 1.00 89.69 175 PHE A CA 1
ATOM 1423 C C . PHE A 1 175 ? -9.624 10.470 46.779 1.00 89.69 175 PHE A C 1
ATOM 1425 O O . PHE A 1 175 ? -8.471 10.341 46.409 1.00 89.69 175 PHE A O 1
ATOM 1432 N N . SER A 1 176 ? -10.624 10.552 45.899 1.00 87.94 176 SER A N 1
ATOM 1433 C CA . SER A 1 176 ? -10.392 10.415 44.455 1.00 87.94 176 SER A CA 1
ATOM 1434 C C . SER A 1 176 ? -9.590 11.558 43.820 1.00 87.94 176 SER A C 1
ATOM 1436 O O . SER A 1 176 ? -8.964 11.327 42.786 1.00 87.94 176 SER A O 1
ATOM 1438 N N . HIS A 1 177 ? -9.623 12.766 44.408 1.00 88.56 177 HIS A N 1
ATOM 1439 C CA . HIS A 1 177 ? -9.079 14.010 43.833 1.00 88.56 177 HIS A CA 1
ATOM 1440 C C . HIS A 1 177 ? -9.498 14.278 42.370 1.00 88.56 177 HIS A C 1
ATOM 1442 O O . HIS A 1 177 ? -8.780 14.936 41.622 1.00 88.56 177 HIS A O 1
ATOM 1448 N N . ALA A 1 178 ? -10.653 13.758 41.946 1.00 87.44 178 ALA A N 1
ATOM 1449 C CA . ALA A 1 178 ? -11.156 13.910 40.588 1.00 87.44 178 ALA A CA 1
ATOM 1450 C C . ALA A 1 178 ? -12.662 14.226 40.612 1.00 87.44 178 ALA A C 1
ATOM 1452 O O . ALA A 1 178 ? -13.441 13.367 41.032 1.00 87.44 178 ALA A O 1
ATOM 1453 N N . PRO A 1 179 ? -13.109 15.400 40.119 1.00 84.56 179 PRO A N 1
ATOM 1454 C CA . PRO A 1 179 ? -14.519 15.791 40.100 1.00 84.56 179 PRO A CA 1
ATOM 1455 C C . PRO A 1 179 ? -15.420 14.770 39.420 1.00 84.56 179 PRO A C 1
ATOM 1457 O O . PRO A 1 179 ? -16.549 14.553 39.843 1.00 84.56 179 PRO A O 1
ATOM 1460 N N . LEU A 1 180 ? -14.917 14.112 38.375 1.00 81.88 180 LEU A N 1
ATOM 1461 C CA . LEU A 1 180 ? -15.650 13.058 37.686 1.00 81.88 180 LEU A CA 1
ATOM 1462 C C . LEU A 1 180 ? -15.938 11.871 38.609 1.00 81.88 180 LEU A C 1
ATOM 1464 O O . LEU A 1 180 ? -17.070 11.408 38.676 1.00 81.88 180 LEU A O 1
ATOM 1468 N N . ILE A 1 181 ? -14.929 11.398 39.340 1.00 86.94 181 ILE A N 1
ATOM 1469 C CA . ILE A 1 181 ? -15.081 10.276 40.270 1.00 86.94 181 ILE A CA 1
ATOM 1470 C C . ILE A 1 181 ? -15.938 10.695 41.466 1.00 86.94 181 ILE A C 1
ATOM 1472 O O . ILE A 1 181 ? -16.769 9.919 41.925 1.00 86.94 181 ILE A O 1
ATOM 1476 N N . GLN A 1 182 ? -15.815 11.945 41.916 1.00 86.56 182 GLN A N 1
ATOM 1477 C CA . GLN A 1 182 ? -16.697 12.523 42.932 1.00 86.56 182 GLN A CA 1
ATOM 1478 C C . GLN A 1 182 ? -18.162 12.559 42.486 1.00 86.56 182 GLN A C 1
ATOM 1480 O O . GLN A 1 182 ? -19.032 12.310 43.312 1.00 86.56 182 GLN A O 1
ATOM 1485 N N . LYS A 1 183 ? -18.440 12.834 41.204 1.00 82.94 183 LYS A N 1
ATOM 1486 C CA . LYS A 1 183 ? -19.791 12.764 40.618 1.00 82.94 183 LYS A CA 1
ATOM 1487 C C . LYS A 1 183 ? -20.268 11.328 40.406 1.00 82.94 183 LYS A C 1
ATOM 1489 O O . LYS A 1 183 ? -21.452 11.063 40.568 1.00 82.94 183 LYS A O 1
ATOM 1494 N N . LEU A 1 184 ? -19.363 10.415 40.052 1.00 84.94 184 LEU A N 1
ATOM 1495 C CA . LEU A 1 184 ? -19.675 9.005 39.833 1.00 84.94 184 LEU A CA 1
ATOM 1496 C C . LEU A 1 184 ? -20.025 8.298 41.142 1.00 84.94 184 LEU A C 1
ATOM 1498 O O . LEU A 1 184 ? -20.970 7.524 41.160 1.00 84.94 184 LEU A O 1
ATOM 1502 N N . ILE A 1 185 ? -19.301 8.567 42.234 1.00 84.25 185 ILE A N 1
ATOM 1503 C CA . ILE A 1 185 ? -19.469 7.839 43.500 1.00 84.25 185 ILE A CA 1
ATOM 1504 C C . ILE A 1 185 ? -20.917 7.831 44.006 1.00 84.25 185 ILE A C 1
ATOM 1506 O O . ILE A 1 185 ? -21.409 6.741 44.273 1.00 84.25 185 ILE A O 1
ATOM 1510 N N . PRO A 1 186 ? -21.640 8.963 44.066 1.00 79.19 186 PRO A N 1
ATOM 1511 C CA . PRO A 1 186 ? -23.056 8.978 44.432 1.00 79.19 186 PRO A CA 1
ATOM 1512 C C . PRO A 1 186 ? -23.972 8.157 43.514 1.00 79.19 186 PRO A C 1
ATOM 1514 O O . PRO A 1 186 ? -25.043 7.766 43.952 1.00 79.19 186 PRO A O 1
ATOM 1517 N N . LEU A 1 187 ? -23.576 7.905 42.263 1.00 81.06 187 LEU A N 1
ATOM 1518 C CA . LEU A 1 187 ? -24.342 7.119 41.285 1.00 81.06 187 LEU A CA 1
ATOM 1519 C C . LEU A 1 187 ? -24.037 5.618 41.362 1.00 81.06 187 LEU A C 1
ATOM 1521 O O . LEU A 1 187 ? -24.744 4.816 40.753 1.00 81.06 187 LEU A O 1
ATOM 1525 N N . ILE A 1 188 ? -22.977 5.239 42.086 1.00 80.38 188 ILE A N 1
ATOM 1526 C CA . ILE A 1 188 ? -22.599 3.839 42.282 1.00 80.38 188 ILE A CA 1
ATOM 1527 C C . ILE A 1 188 ? -23.598 3.135 43.193 1.00 80.38 188 ILE A C 1
ATOM 1529 O O . ILE A 1 188 ? -23.803 1.943 43.009 1.00 80.38 188 ILE A O 1
ATOM 1533 N N . SER A 1 189 ? -24.214 3.818 44.159 1.00 73.81 189 SER A N 1
ATOM 1534 C CA . SER A 1 189 ? -25.162 3.181 45.076 1.00 73.81 189 SER A CA 1
ATOM 1535 C C . SER A 1 189 ? -26.272 4.134 45.513 1.00 73.81 189 SER A C 1
ATOM 1537 O O . SER A 1 189 ? -26.031 5.322 45.744 1.00 73.81 189 SER A O 1
ATOM 1539 N N . ASP A 1 190 ? -27.477 3.592 45.682 1.00 68.06 190 ASP A N 1
ATOM 1540 C CA . ASP A 1 190 ? -28.580 4.264 46.368 1.00 68.06 190 ASP A CA 1
ATOM 1541 C C . ASP A 1 190 ? -28.651 3.721 47.802 1.00 68.06 190 ASP A C 1
ATOM 1543 O O . ASP A 1 190 ? -28.959 2.556 48.058 1.00 68.06 190 ASP A O 1
ATOM 1547 N N . GLY A 1 191 ? -28.233 4.533 48.772 1.00 72.31 191 GLY A N 1
ATOM 1548 C CA . GLY A 1 191 ? -28.037 4.059 50.141 1.00 72.31 191 GLY A CA 1
ATOM 1549 C C . GLY A 1 191 ? -26.891 3.042 50.248 1.00 72.31 191 GLY A C 1
ATOM 1550 O O . GLY A 1 191 ? -25.745 3.377 49.955 1.00 72.31 191 GLY A O 1
ATOM 1551 N N . ASN A 1 192 ? -27.175 1.826 50.730 1.00 75.25 192 ASN A N 1
ATOM 1552 C CA . ASN A 1 192 ? -26.170 0.757 50.857 1.00 75.25 192 ASN A CA 1
ATOM 1553 C C . ASN A 1 192 ? -26.168 -0.217 49.662 1.00 75.25 192 ASN A C 1
ATOM 1555 O O . ASN A 1 192 ? -25.328 -1.116 49.652 1.00 75.25 192 ASN A O 1
ATOM 1559 N N . ASP A 1 193 ? -27.058 -0.045 48.680 1.00 86.56 193 ASP A N 1
ATOM 1560 C CA . ASP A 1 193 ? -27.234 -0.980 47.565 1.00 86.56 193 ASP A CA 1
ATOM 1561 C C . ASP A 1 193 ? -26.609 -0.422 46.289 1.00 86.56 193 ASP A C 1
ATOM 1563 O O . ASP A 1 193 ? -26.866 0.719 45.906 1.00 86.56 193 ASP A O 1
ATOM 1567 N N . ILE A 1 194 ? -25.773 -1.220 45.630 1.00 88.94 194 ILE A N 1
ATOM 1568 C CA . ILE A 1 194 ? -25.090 -0.833 44.400 1.00 88.94 194 ILE A CA 1
ATOM 1569 C C . ILE A 1 194 ? -26.065 -0.751 43.223 1.00 88.94 194 ILE A C 1
ATOM 1571 O O . ILE A 1 194 ? -26.982 -1.559 43.092 1.00 88.94 194 ILE A O 1
ATOM 1575 N N . ASN A 1 195 ? -25.838 0.206 42.332 1.00 89.12 195 ASN A N 1
ATOM 1576 C CA . ASN A 1 195 ? -26.564 0.316 41.081 1.00 89.12 195 ASN A CA 1
ATOM 1577 C C . ASN A 1 195 ? -26.278 -0.937 40.219 1.00 89.12 195 ASN A C 1
ATOM 1579 O O . ASN A 1 195 ? -25.116 -1.164 39.857 1.00 89.12 195 ASN A O 1
ATOM 1583 N N . PRO A 1 196 ? -27.293 -1.755 39.877 1.00 85.69 196 PRO A N 1
ATOM 1584 C CA . PRO A 1 196 ? -27.094 -2.966 39.081 1.00 85.69 196 PRO A CA 1
ATOM 1585 C C . PRO A 1 196 ? -26.577 -2.664 37.665 1.00 85.69 196 PRO A C 1
ATOM 1587 O O . PRO A 1 196 ? -25.857 -3.483 37.086 1.00 85.69 196 PRO A O 1
ATOM 1590 N N . ASP A 1 197 ? -26.864 -1.468 37.145 1.00 88.50 197 ASP A N 1
ATOM 1591 C CA . ASP A 1 197 ? -26.477 -1.009 35.810 1.00 88.50 197 ASP A CA 1
ATOM 1592 C C . ASP A 1 197 ? -25.044 -0.454 35.761 1.00 88.50 197 ASP A C 1
ATOM 1594 O O . ASP A 1 197 ? -24.572 -0.018 34.714 1.00 88.50 197 ASP A O 1
ATOM 1598 N N . LEU A 1 198 ? -24.288 -0.504 36.865 1.00 89.38 198 LEU A N 1
ATOM 1599 C CA . LEU A 1 198 ? -22.931 0.050 36.945 1.00 89.38 198 LEU A CA 1
ATOM 1600 C C . LEU A 1 198 ? -21.974 -0.488 35.861 1.00 89.38 198 LEU A C 1
ATOM 1602 O O . LEU A 1 198 ? -21.047 0.210 35.445 1.00 89.38 198 LEU A O 1
ATOM 1606 N N . LEU A 1 199 ? -22.193 -1.711 35.363 1.00 89.44 199 LEU A N 1
ATOM 1607 C CA . LEU A 1 199 ? -21.393 -2.281 34.272 1.00 89.44 199 LEU A CA 1
ATOM 1608 C C . LEU A 1 199 ? -21.561 -1.554 32.932 1.00 89.44 199 LEU A C 1
ATOM 1610 O O . LEU A 1 199 ? -20.650 -1.638 32.104 1.00 89.44 199 LEU A O 1
ATOM 1614 N N . GLN A 1 200 ? -22.657 -0.821 32.724 1.00 90.44 200 GLN A N 1
ATOM 1615 C CA . GLN A 1 200 ? -22.870 0.029 31.546 1.00 90.44 200 GLN A CA 1
ATOM 1616 C C . GLN A 1 200 ? -21.814 1.135 31.440 1.00 90.44 200 GLN A C 1
ATOM 1618 O O . GLN A 1 200 ? -21.511 1.596 30.338 1.00 90.44 200 GLN A O 1
ATOM 1623 N N . LEU A 1 201 ? -21.116 1.455 32.538 1.00 89.50 201 LEU A N 1
ATOM 1624 C CA . LEU A 1 201 ? -19.948 2.328 32.502 1.00 89.50 201 LEU A CA 1
ATOM 1625 C C . LEU A 1 201 ? -18.838 1.806 31.571 1.00 89.50 201 LEU A C 1
ATOM 1627 O O . LEU A 1 201 ? -18.105 2.611 31.003 1.00 89.50 201 LEU A O 1
ATOM 1631 N N . ASN A 1 202 ? -18.731 0.492 31.332 1.00 89.19 202 ASN A N 1
ATOM 1632 C CA . ASN A 1 202 ? -17.759 -0.055 30.374 1.00 89.19 202 ASN A CA 1
ATOM 1633 C C . ASN A 1 202 ? -17.915 0.536 28.961 1.00 89.19 202 ASN A C 1
ATOM 1635 O O . ASN A 1 202 ? -16.922 0.683 28.255 1.00 89.19 202 ASN A O 1
ATOM 1639 N N . LEU A 1 203 ? -19.123 0.964 28.580 1.00 87.81 203 LEU A N 1
ATOM 1640 C CA . LEU A 1 203 ? -19.413 1.565 27.272 1.00 87.81 203 LEU A CA 1
ATOM 1641 C C . LEU A 1 203 ? -18.764 2.946 27.096 1.00 87.81 203 LEU A C 1
ATOM 1643 O O . LEU A 1 203 ? -18.493 3.392 25.975 1.00 87.81 203 LEU A O 1
ATOM 1647 N N . VAL A 1 204 ? -18.485 3.637 28.202 1.00 87.31 204 VAL A N 1
ATOM 1648 C CA . VAL A 1 204 ? -17.799 4.934 28.191 1.00 87.31 204 VAL A CA 1
ATOM 1649 C C . VAL A 1 204 ? -16.305 4.802 28.458 1.00 87.31 204 VAL A C 1
ATOM 1651 O O . VAL A 1 204 ? -15.568 5.747 28.202 1.00 87.31 204 VAL A O 1
ATOM 1654 N N . LEU A 1 205 ? -15.820 3.635 28.889 1.00 88.06 205 LEU A N 1
ATOM 1655 C CA . LEU A 1 205 ? -14.385 3.399 29.024 1.00 88.06 205 LEU A CA 1
ATOM 1656 C C . LEU A 1 205 ? -13.709 3.376 27.650 1.00 88.06 205 LEU A C 1
ATOM 1658 O O . LEU A 1 205 ? -14.286 2.989 26.631 1.00 88.06 205 LEU A O 1
ATOM 1662 N N . ARG A 1 206 ? -12.462 3.836 27.613 1.00 84.88 206 ARG A N 1
ATOM 1663 C CA . ARG A 1 206 ? -11.621 3.871 26.415 1.00 84.88 206 ARG A CA 1
ATOM 1664 C C . ARG A 1 206 ? -10.375 3.033 26.624 1.00 84.88 206 ARG A C 1
ATOM 1666 O O . ARG A 1 206 ? -9.965 2.782 27.750 1.00 84.88 206 ARG A O 1
ATOM 1673 N N . TYR A 1 207 ? -9.765 2.623 25.522 1.00 85.62 207 TYR A N 1
ATOM 1674 C CA . TYR A 1 207 ? -8.509 1.881 25.518 1.00 85.62 207 TYR A CA 1
ATOM 1675 C C . TYR A 1 207 ? -7.445 2.721 24.822 1.00 85.62 207 TYR A C 1
ATOM 1677 O O . TYR A 1 207 ? -7.720 3.346 23.793 1.00 85.62 207 TYR A O 1
ATOM 1685 N N . LEU A 1 208 ? -6.241 2.757 25.389 1.00 82.62 208 LEU A N 1
ATOM 1686 C CA . LEU A 1 208 ? -5.152 3.563 24.854 1.00 82.62 208 LEU A CA 1
ATOM 1687 C C . LEU A 1 208 ? -4.584 2.881 23.601 1.00 82.62 208 LEU A C 1
ATOM 1689 O O . LEU A 1 208 ? -4.173 1.725 23.653 1.00 82.62 208 LEU A O 1
ATOM 1693 N N . ASN A 1 209 ? -4.535 3.588 22.470 1.00 76.88 209 ASN A N 1
ATOM 1694 C CA . ASN A 1 209 ? -3.865 3.094 21.269 1.00 76.88 209 ASN A CA 1
ATOM 1695 C C . ASN A 1 209 ? -2.511 3.791 21.107 1.00 76.88 209 ASN A C 1
ATOM 1697 O O . ASN A 1 209 ? -2.459 4.999 20.868 1.00 76.88 209 ASN A O 1
ATOM 1701 N N . VAL A 1 210 ? -1.424 3.031 21.246 1.00 71.00 210 VAL A N 1
ATOM 1702 C CA . VAL A 1 210 ? -0.052 3.546 21.188 1.00 71.00 210 VAL A CA 1
ATOM 1703 C C . VAL A 1 210 ? 0.571 3.147 19.853 1.00 71.00 210 VAL A C 1
ATOM 1705 O O . VAL A 1 210 ? 0.842 1.974 19.607 1.00 71.00 210 VAL A O 1
ATOM 1708 N N . THR A 1 211 ? 0.819 4.128 18.986 1.00 67.62 211 THR A N 1
ATOM 1709 C CA . THR A 1 211 ? 1.512 3.944 17.701 1.00 67.62 211 THR A CA 1
ATOM 1710 C C . THR A 1 211 ? 2.805 4.752 17.697 1.00 67.62 211 THR A C 1
ATOM 1712 O O . THR A 1 211 ? 2.800 5.965 17.472 1.00 67.62 211 THR A O 1
ATOM 1715 N N . GLY A 1 212 ? 3.930 4.087 17.975 1.00 66.44 212 GLY A N 1
ATOM 1716 C CA . GLY A 1 212 ? 5.221 4.755 18.161 1.00 66.44 212 GLY A CA 1
ATOM 1717 C C . GLY A 1 212 ? 5.194 5.682 19.381 1.00 66.44 212 GLY A C 1
ATOM 1718 O O . GLY A 1 212 ? 4.955 5.228 20.495 1.00 66.44 212 GLY A O 1
ATOM 1719 N N . SER A 1 213 ? 5.422 6.981 19.172 1.00 55.12 213 SER A N 1
ATOM 1720 C CA . SER A 1 213 ? 5.328 8.022 20.210 1.00 55.12 213 SER A CA 1
ATOM 1721 C C . SER A 1 213 ? 3.967 8.725 20.275 1.00 55.12 213 SER A C 1
ATOM 1723 O O . SER A 1 213 ? 3.777 9.592 21.126 1.00 55.12 213 SER A O 1
ATOM 1725 N N . ARG A 1 214 ? 3.028 8.391 19.378 1.00 57.91 214 ARG A N 1
ATOM 1726 C CA . ARG A 1 214 ? 1.689 8.991 19.343 1.00 57.91 214 ARG A CA 1
ATOM 1727 C C . ARG A 1 214 ? 0.699 8.113 20.092 1.00 57.91 214 ARG A C 1
ATOM 1729 O O . ARG A 1 214 ? 0.595 6.918 19.807 1.00 57.91 214 ARG A O 1
ATOM 1736 N N . LEU A 1 215 ? -0.027 8.734 21.013 1.00 72.56 215 LEU A N 1
ATOM 1737 C CA . LEU A 1 215 ? -1.147 8.137 21.718 1.00 72.56 215 LEU A CA 1
ATOM 1738 C C . LEU A 1 215 ? -2.434 8.713 21.151 1.00 72.56 215 LEU A C 1
ATOM 1740 O O . LEU A 1 215 ? -2.581 9.929 21.124 1.00 72.56 215 LEU A O 1
ATOM 1744 N N . ASN A 1 216 ? -3.345 7.838 20.735 1.00 69.88 216 ASN A N 1
ATOM 1745 C CA . ASN A 1 216 ? -4.673 8.237 20.291 1.00 69.88 216 ASN A CA 1
ATOM 1746 C C . ASN A 1 216 ? -5.717 7.596 21.210 1.00 69.88 216 ASN A C 1
ATOM 1748 O O . ASN A 1 216 ? -5.694 6.380 21.437 1.00 69.88 216 ASN A O 1
ATOM 1752 N N . LEU A 1 217 ? -6.666 8.400 21.689 1.00 71.81 217 LEU A N 1
ATOM 1753 C CA . LEU A 1 217 ? -7.927 7.896 22.231 1.00 71.81 217 LEU A CA 1
ATOM 1754 C C . LEU A 1 217 ? -9.002 8.005 21.156 1.00 71.81 217 LEU A C 1
ATOM 1756 O O . LEU A 1 217 ? -9.310 9.092 20.675 1.00 71.81 217 LEU A O 1
ATOM 1760 N N . TRP A 1 218 ? -9.621 6.885 20.801 1.00 62.53 218 TRP A N 1
ATOM 1761 C CA . TRP A 1 218 ? -10.816 6.939 19.969 1.00 62.53 218 TRP A CA 1
ATOM 1762 C C . TRP A 1 218 ? -11.973 7.530 20.785 1.00 62.53 218 TRP A C 1
ATOM 1764 O O . TRP A 1 218 ? -12.220 7.063 21.894 1.00 62.53 218 TRP A O 1
ATOM 1774 N N . ASN A 1 219 ? -12.664 8.546 20.257 1.00 67.06 219 ASN A N 1
ATOM 1775 C CA . ASN A 1 219 ? -13.771 9.237 20.931 1.00 67.06 219 ASN A CA 1
ATOM 1776 C C . ASN A 1 219 ? -13.434 9.661 22.370 1.00 67.06 219 ASN A C 1
ATOM 1778 O O . ASN A 1 219 ? -14.019 9.143 23.329 1.00 67.06 219 ASN A O 1
ATOM 1782 N N . ALA A 1 220 ? -12.473 10.577 22.522 1.00 73.94 220 ALA A N 1
ATOM 1783 C CA . ALA A 1 220 ? -12.141 11.168 23.816 1.00 73.94 220 ALA A CA 1
ATOM 1784 C C . ALA A 1 220 ? -13.388 11.783 24.473 1.00 73.94 220 ALA A C 1
ATOM 1786 O O . ALA A 1 220 ? -14.196 12.439 23.815 1.00 73.94 220 ALA A O 1
ATOM 1787 N N . ILE A 1 221 ? -13.547 11.566 25.780 1.00 74.75 221 ILE A N 1
ATOM 1788 C CA . ILE A 1 221 ? -14.748 12.005 26.489 1.00 74.75 221 ILE A CA 1
ATOM 1789 C C . ILE A 1 221 ? -14.601 13.457 26.909 1.00 74.75 221 ILE A C 1
ATOM 1791 O O . ILE A 1 221 ? -13.752 13.794 27.732 1.00 74.75 221 ILE A O 1
ATOM 1795 N N . ASN A 1 222 ? -15.476 14.314 26.386 1.00 75.75 222 ASN A N 1
ATOM 1796 C CA . ASN A 1 222 ? -15.687 15.629 26.964 1.00 75.75 222 ASN A CA 1
ATOM 1797 C C . ASN A 1 222 ? -16.692 15.516 28.114 1.00 75.75 222 ASN A C 1
ATOM 1799 O O . ASN A 1 222 ? -17.904 15.550 27.908 1.00 75.75 222 ASN A O 1
ATOM 1803 N N . PHE A 1 223 ? -16.189 15.392 29.341 1.00 70.19 223 PHE A N 1
ATOM 1804 C CA . PHE A 1 223 ? -17.029 15.242 30.535 1.00 70.19 223 PHE A CA 1
ATOM 1805 C C . PHE A 1 223 ? -17.957 16.425 30.809 1.00 70.19 223 PHE A C 1
ATOM 1807 O O . PHE A 1 223 ? -18.914 16.277 31.561 1.00 70.19 223 PHE A O 1
ATOM 1814 N N . ASN A 1 224 ? -17.705 17.590 30.209 1.00 68.81 224 ASN A N 1
ATOM 1815 C CA . ASN A 1 224 ? -18.619 18.725 30.324 1.00 68.81 224 ASN A CA 1
ATOM 1816 C C . ASN A 1 224 ? -19.870 18.557 29.447 1.00 68.81 224 ASN A C 1
ATOM 1818 O O . ASN A 1 224 ? -20.849 19.263 29.654 1.00 68.81 224 ASN A O 1
ATOM 1822 N N . GLN A 1 225 ? -19.828 17.656 28.463 1.00 66.62 225 GLN A N 1
ATOM 1823 C CA . GLN A 1 225 ? -20.897 17.422 27.487 1.00 66.62 225 GLN A CA 1
ATOM 1824 C C . GLN A 1 225 ? -21.557 16.046 27.642 1.00 66.62 225 GLN A C 1
ATOM 1826 O O . GLN A 1 225 ? -22.639 15.832 27.105 1.00 66.62 225 GLN A O 1
ATOM 1831 N N . PHE A 1 226 ? -20.920 15.116 28.358 1.00 76.81 226 PHE A N 1
ATOM 1832 C CA . PHE A 1 226 ? -21.439 13.770 28.571 1.00 76.81 226 PHE A CA 1
ATOM 1833 C C . PHE A 1 226 ? -21.980 13.600 29.992 1.00 76.81 226 PHE A C 1
ATOM 1835 O O . PHE A 1 226 ? -21.216 13.623 30.959 1.00 76.81 226 PHE A O 1
ATOM 1842 N N . ASP A 1 227 ? -23.290 13.391 30.106 1.00 81.88 227 ASP A N 1
ATOM 1843 C CA . ASP A 1 227 ? -23.924 13.034 31.371 1.00 81.88 227 ASP A CA 1
ATOM 1844 C C . ASP A 1 227 ? -23.854 11.520 31.593 1.00 81.88 227 ASP A C 1
ATOM 1846 O O . ASP A 1 227 ? -24.497 10.734 30.895 1.00 81.88 227 ASP A O 1
ATOM 1850 N N . ILE A 1 228 ? -23.062 11.110 32.583 1.00 81.06 228 ILE A N 1
ATOM 1851 C CA . ILE A 1 228 ? -22.863 9.703 32.939 1.00 81.06 228 ILE A CA 1
ATOM 1852 C C . ILE A 1 228 ? -24.158 9.042 33.432 1.00 81.06 228 ILE A C 1
ATOM 1854 O O . ILE A 1 228 ? -24.281 7.825 33.350 1.00 81.06 228 ILE A O 1
ATOM 1858 N N . GLN A 1 229 ? -25.140 9.829 33.891 1.00 83.56 229 GLN A N 1
ATOM 1859 C CA . GLN A 1 229 ? -26.450 9.316 34.292 1.00 83.56 229 GLN A CA 1
ATOM 1860 C C . GLN A 1 229 ? -27.219 8.728 33.105 1.00 83.56 229 GLN A C 1
ATOM 1862 O O . GLN A 1 229 ? -27.994 7.799 33.293 1.00 83.56 229 GLN A O 1
ATOM 1867 N N . ASN A 1 230 ? -26.954 9.177 31.871 1.00 84.00 230 ASN A N 1
ATOM 1868 C CA . ASN A 1 230 ? -27.625 8.647 30.679 1.00 84.00 230 ASN A CA 1
ATOM 1869 C C . ASN A 1 230 ? -27.316 7.171 30.403 1.00 84.00 230 ASN A C 1
ATOM 1871 O O . ASN A 1 230 ? -28.088 6.520 29.700 1.00 84.00 230 ASN A O 1
ATOM 1875 N N . VAL A 1 231 ? -26.196 6.664 30.928 1.00 86.44 231 VAL A N 1
ATOM 1876 C CA . VAL A 1 231 ? -25.731 5.281 30.745 1.00 86.44 231 VAL A CA 1
ATOM 1877 C C . VAL A 1 231 ? -25.727 4.479 32.041 1.00 86.44 231 VAL A C 1
ATOM 1879 O O . VAL A 1 231 ? -25.146 3.411 32.060 1.00 86.44 231 VAL A O 1
ATOM 1882 N N . LEU A 1 232 ? -26.280 4.995 33.138 1.00 87.81 232 LEU A N 1
ATOM 1883 C CA . LEU A 1 232 ? -26.388 4.271 34.411 1.00 87.81 232 LEU A CA 1
ATOM 1884 C C . LEU A 1 232 ? -27.862 4.074 34.768 1.00 87.81 232 LEU A C 1
ATOM 1886 O O . LEU A 1 232 ? -28.287 4.350 35.890 1.00 87.81 232 LEU A O 1
ATOM 1890 N N . VAL A 1 233 ? -28.639 3.662 33.767 1.00 85.50 233 VAL A N 1
ATOM 1891 C CA . VAL A 1 233 ? -30.091 3.493 33.843 1.00 85.50 233 VAL A CA 1
ATOM 1892 C C . VAL A 1 233 ? -30.496 2.161 33.217 1.00 85.50 233 VAL A C 1
ATOM 1894 O O . VAL A 1 233 ? -29.854 1.726 32.257 1.00 85.50 233 VAL A O 1
ATOM 1897 N N . PRO A 1 234 ? -31.604 1.548 33.666 1.00 85.94 234 PRO A N 1
ATOM 1898 C CA . PRO A 1 234 ? -32.089 0.309 33.075 1.00 85.94 234 PRO A CA 1
ATOM 1899 C C . PRO A 1 234 ? -32.375 0.491 31.580 1.00 85.94 234 PRO A C 1
ATOM 1901 O O . PRO A 1 234 ? -33.295 1.217 31.189 1.00 85.94 234 PRO A O 1
ATOM 1904 N N . ASN A 1 235 ? -31.581 -0.157 30.726 1.00 87.38 235 ASN A N 1
ATOM 1905 C CA . ASN A 1 235 ? -31.724 -0.053 29.279 1.00 87.38 235 ASN A CA 1
ATOM 1906 C C . ASN A 1 235 ? -31.290 -1.363 28.598 1.00 87.38 235 ASN A C 1
ATOM 1908 O O . ASN A 1 235 ? -30.093 -1.581 28.397 1.00 87.38 235 ASN A O 1
ATOM 1912 N N . PRO A 1 236 ? -32.252 -2.184 28.130 1.00 84.94 236 PRO A N 1
ATOM 1913 C CA . PRO A 1 236 ? -31.965 -3.476 27.504 1.00 84.94 236 PRO A CA 1
ATOM 1914 C C . PRO A 1 236 ? -31.016 -3.401 26.301 1.00 84.94 236 PRO A C 1
ATOM 1916 O O . PRO A 1 236 ? -30.353 -4.379 25.969 1.00 84.94 236 PRO A O 1
ATOM 1919 N N . LEU A 1 237 ? -30.946 -2.248 25.623 1.00 87.00 237 LEU A N 1
ATOM 1920 C CA . LEU A 1 237 ? -30.021 -2.048 24.511 1.00 87.00 237 LEU A CA 1
ATOM 1921 C C . LEU A 1 237 ? -28.572 -1.894 24.997 1.00 87.00 237 LEU A C 1
ATOM 1923 O O . LEU A 1 237 ? -27.672 -2.436 24.361 1.00 87.00 237 LEU A O 1
ATOM 1927 N N . LEU A 1 238 ? -28.341 -1.184 26.110 1.00 89.12 238 LEU A N 1
ATOM 1928 C CA . LEU A 1 238 ? -27.010 -1.073 26.723 1.00 89.12 238 LEU A CA 1
ATOM 1929 C C . LEU A 1 238 ? -26.528 -2.447 27.194 1.00 89.12 238 LEU A C 1
ATOM 1931 O O . LEU A 1 238 ? -25.384 -2.820 26.929 1.00 89.12 238 LEU A O 1
ATOM 1935 N N . ASP A 1 239 ? -27.422 -3.218 27.811 1.00 86.62 239 ASP A N 1
ATOM 1936 C CA . ASP A 1 239 ? -27.123 -4.570 28.282 1.00 86.62 239 ASP A CA 1
ATOM 1937 C C . ASP A 1 239 ? -26.762 -5.495 27.115 1.00 86.62 239 ASP A C 1
ATOM 1939 O O . ASP A 1 239 ? -25.724 -6.157 27.143 1.00 86.62 239 ASP A O 1
ATOM 1943 N N . LEU A 1 240 ? -27.538 -5.459 26.025 1.00 86.44 240 LEU A N 1
ATOM 1944 C CA . LEU A 1 240 ? -27.261 -6.256 24.830 1.00 86.44 240 LEU A CA 1
ATOM 1945 C C . LEU A 1 240 ? -25.913 -5.890 24.177 1.00 86.44 240 LEU A C 1
ATOM 1947 O O . LEU A 1 240 ? -25.183 -6.771 23.712 1.00 86.44 240 LEU A O 1
ATOM 1951 N N . ILE A 1 241 ? -25.543 -4.604 24.144 1.00 88.81 241 ILE A N 1
ATOM 1952 C CA . ILE A 1 241 ? -24.237 -4.159 23.625 1.00 88.81 241 ILE A CA 1
ATOM 1953 C C . ILE A 1 241 ? -23.091 -4.758 24.457 1.00 88.81 241 ILE A C 1
ATOM 1955 O O . ILE A 1 241 ? -22.102 -5.227 23.886 1.00 88.81 241 ILE A O 1
ATOM 1959 N N . LEU A 1 242 ? -23.231 -4.782 25.786 1.00 87.00 242 LEU A N 1
ATOM 1960 C CA . LEU A 1 242 ? -22.246 -5.384 26.689 1.00 87.00 242 LEU A CA 1
ATOM 1961 C C . LEU A 1 242 ? -22.168 -6.907 26.537 1.00 87.00 242 LEU A C 1
ATOM 1963 O O . LEU A 1 242 ? -21.071 -7.465 26.471 1.00 87.00 242 LEU A O 1
ATOM 1967 N N . GLU A 1 243 ? -23.313 -7.588 26.460 1.00 85.69 243 GLU A N 1
ATOM 1968 C CA . GLU A 1 243 ? -23.387 -9.045 26.292 1.00 85.69 243 GLU A CA 1
ATOM 1969 C C . GLU A 1 243 ? -22.724 -9.501 24.987 1.00 85.69 243 GLU A C 1
ATOM 1971 O O . GLU A 1 243 ? -21.973 -10.480 24.961 1.00 85.69 243 GLU A O 1
ATOM 1976 N N . THR A 1 244 ? -22.941 -8.748 23.906 1.00 84.00 244 THR A N 1
ATOM 1977 C CA . THR A 1 244 ? -22.366 -9.024 22.580 1.00 84.00 244 THR A CA 1
ATOM 1978 C C . THR A 1 244 ? -20.912 -8.563 22.426 1.00 84.00 244 THR A C 1
ATOM 1980 O O . THR A 1 244 ? -20.266 -8.908 21.428 1.00 84.00 244 THR A O 1
ATOM 1983 N N . LYS A 1 245 ? -20.374 -7.843 23.424 1.00 83.31 245 LYS A N 1
ATOM 1984 C CA . LYS A 1 245 ? -19.013 -7.274 23.476 1.00 83.31 245 LYS A CA 1
ATOM 1985 C C . LYS A 1 245 ? -18.691 -6.315 22.321 1.00 83.31 245 LYS A C 1
ATOM 1987 O O . LYS A 1 245 ? -17.527 -6.179 21.933 1.00 83.31 245 LYS A O 1
ATOM 1992 N N . LEU A 1 246 ? -19.709 -5.667 21.747 1.00 78.94 246 LEU A N 1
ATOM 1993 C CA . LEU A 1 246 ? -19.546 -4.722 20.631 1.00 78.94 246 LEU A CA 1
ATOM 1994 C C . LEU A 1 246 ? -18.891 -3.401 21.055 1.00 78.94 246 LEU A C 1
ATOM 1996 O O . LEU A 1 246 ? -18.322 -2.690 20.227 1.00 78.94 246 LEU A O 1
ATOM 2000 N N . ASP A 1 247 ? -18.908 -3.094 22.350 1.00 72.75 247 ASP A N 1
ATOM 2001 C CA . ASP A 1 247 ? -18.147 -2.002 22.957 1.00 72.75 247 ASP A CA 1
ATOM 2002 C C . ASP A 1 247 ? -16.647 -2.090 22.628 1.00 72.75 247 ASP A C 1
ATOM 2004 O O . ASP A 1 247 ? -15.990 -1.076 22.379 1.00 72.75 247 ASP A O 1
ATOM 2008 N N . ARG A 1 248 ? -16.117 -3.315 22.513 1.00 69.94 248 ARG A N 1
ATOM 2009 C CA . ARG A 1 248 ? -14.714 -3.576 22.156 1.00 69.94 248 ARG A CA 1
ATOM 2010 C C . ARG A 1 248 ? -14.424 -3.424 20.665 1.00 69.94 248 ARG A C 1
ATOM 2012 O O . ARG A 1 248 ? -13.276 -3.178 20.297 1.00 69.94 248 ARG A O 1
ATOM 2019 N N . GLU A 1 249 ? -15.444 -3.541 19.819 1.00 68.56 249 GLU A N 1
ATOM 2020 C CA . GLU A 1 249 ? -15.339 -3.403 18.359 1.00 68.56 249 GLU A CA 1
ATOM 2021 C C . GLU A 1 249 ? -15.346 -1.932 17.904 1.00 68.56 249 GLU A C 1
ATOM 2023 O O . GLU A 1 249 ? -15.217 -1.655 16.715 1.00 68.56 249 GLU A O 1
ATOM 2028 N N . ARG A 1 250 ? -15.417 -0.972 18.845 1.00 70.69 250 ARG A N 1
ATOM 2029 C CA . ARG A 1 250 ? -15.364 0.479 18.575 1.00 70.69 250 ARG A CA 1
ATOM 2030 C C . ARG A 1 250 ? -16.491 0.957 17.650 1.00 70.69 250 ARG A C 1
ATOM 2032 O O . ARG A 1 250 ? -16.282 1.814 16.799 1.00 70.69 250 ARG A O 1
ATOM 2039 N N . LEU A 1 251 ? -17.694 0.414 17.823 1.00 76.50 251 LEU A N 1
ATOM 2040 C CA . LEU A 1 251 ? -18.896 0.873 17.110 1.00 76.50 251 LEU A CA 1
ATOM 2041 C C . LEU A 1 251 ? -19.732 1.857 17.938 1.00 76.50 251 LEU A C 1
ATOM 2043 O O . LEU A 1 251 ? -20.492 2.650 17.388 1.00 76.50 251 LEU A O 1
ATOM 2047 N N . VAL A 1 252 ? -19.563 1.841 19.261 1.00 83.50 252 VAL A N 1
ATOM 2048 C CA . VAL A 1 252 ? -20.326 2.658 20.209 1.00 83.50 252 VAL A CA 1
ATOM 2049 C C . VAL A 1 252 ? -19.643 4.016 20.393 1.00 83.50 252 VAL A C 1
ATOM 2051 O O . VAL A 1 252 ? -18.548 4.100 20.951 1.00 83.50 252 VAL A O 1
ATOM 2054 N N . THR A 1 253 ? -20.272 5.096 19.927 1.00 83.44 253 THR A N 1
ATOM 2055 C CA . THR A 1 253 ? -19.750 6.468 20.066 1.00 83.44 253 THR A CA 1
ATOM 2056 C C . THR A 1 253 ? -20.351 7.180 21.282 1.00 83.44 253 THR A C 1
ATOM 2058 O O . THR A 1 253 ? -21.403 6.799 21.791 1.00 83.44 253 THR A O 1
ATOM 2061 N N . ILE A 1 254 ? -19.693 8.242 21.766 1.00 80.75 254 ILE A N 1
ATOM 2062 C CA . ILE A 1 254 ? -20.234 9.076 22.862 1.00 80.75 254 ILE A CA 1
ATOM 2063 C C . ILE A 1 254 ? -21.541 9.739 22.442 1.00 80.75 254 ILE A C 1
ATOM 2065 O O . ILE A 1 254 ? -22.479 9.793 23.227 1.00 80.75 254 ILE A O 1
ATOM 2069 N N . GLU A 1 255 ? -21.600 10.218 21.202 1.00 83.12 255 GLU A N 1
ATOM 2070 C CA . GLU A 1 255 ? -22.796 10.827 20.624 1.00 83.12 255 GLU A CA 1
ATOM 2071 C C . GLU A 1 255 ? -23.977 9.851 20.615 1.00 83.12 255 GLU A C 1
ATOM 2073 O O . GLU A 1 255 ? -25.086 10.217 21.002 1.00 83.12 255 GLU A O 1
ATOM 2078 N N . PHE A 1 256 ? -23.729 8.587 20.262 1.00 87.06 256 PHE A N 1
ATOM 2079 C CA . PHE A 1 256 ? -24.739 7.540 20.358 1.00 87.06 256 PHE A CA 1
ATOM 2080 C C . PHE A 1 256 ? -25.221 7.350 21.801 1.00 87.06 256 PHE A C 1
ATOM 2082 O O . PHE A 1 256 ? -26.424 7.358 22.048 1.00 87.06 256 PHE A O 1
ATOM 2089 N N . LEU A 1 257 ? -24.299 7.218 22.762 1.00 87.00 257 LEU A N 1
ATOM 2090 C CA . LEU A 1 257 ? -24.647 7.017 24.173 1.00 87.00 257 LEU A CA 1
ATOM 2091 C C . LEU A 1 257 ? -25.419 8.205 24.760 1.00 87.00 257 LEU A C 1
ATOM 2093 O O . LEU A 1 257 ? -26.342 8.000 25.540 1.00 87.00 257 LEU A O 1
ATOM 2097 N N . ALA A 1 258 ? -25.095 9.434 24.354 1.00 84.56 258 ALA A N 1
ATOM 2098 C CA . ALA A 1 258 ? -25.841 10.625 24.753 1.00 84.56 258 ALA A CA 1
ATOM 2099 C C . ALA A 1 258 ? -27.289 10.611 24.227 1.00 84.56 258 ALA A C 1
ATOM 2101 O O . ALA A 1 258 ? -28.192 11.106 24.895 1.00 84.56 258 ALA A O 1
ATOM 2102 N N . ASN A 1 259 ? -27.519 10.001 23.062 1.00 85.25 259 ASN A N 1
ATOM 2103 C CA . ASN A 1 259 ? -28.822 9.939 22.402 1.00 85.25 259 ASN A CA 1
ATOM 2104 C C . ASN A 1 259 ? -29.576 8.618 22.620 1.00 85.25 259 ASN A C 1
ATOM 2106 O O . ASN A 1 259 ? -30.683 8.454 22.107 1.00 85.25 259 ASN A O 1
ATOM 2110 N N . ILE A 1 260 ? -29.021 7.660 23.369 1.00 86.31 260 ILE A N 1
ATOM 2111 C CA . ILE A 1 260 ? -29.555 6.292 23.411 1.00 86.31 260 ILE A CA 1
ATOM 2112 C C . ILE A 1 260 ? -30.978 6.211 23.980 1.00 86.31 260 ILE A C 1
ATOM 2114 O O . ILE A 1 260 ? -31.812 5.399 23.554 1.00 86.31 260 ILE A O 1
ATOM 2118 N N . ASN A 1 261 ? -31.291 7.103 24.916 1.00 82.69 261 ASN A N 1
ATOM 2119 C CA . ASN A 1 261 ? -32.613 7.186 25.524 1.00 82.69 261 ASN A CA 1
ATOM 2120 C C . ASN A 1 261 ? -33.659 7.756 24.547 1.00 82.69 261 ASN A C 1
ATOM 2122 O O . ASN A 1 261 ? -34.841 7.462 24.700 1.00 82.69 261 ASN A O 1
ATOM 2126 N N . HIS A 1 262 ? -33.226 8.451 23.488 1.00 84.44 262 HIS A N 1
ATOM 2127 C CA . HIS A 1 262 ? -34.072 9.003 22.424 1.00 84.44 262 HIS A CA 1
ATOM 2128 C C . HIS A 1 262 ? -34.239 8.076 21.209 1.00 84.44 262 HIS A C 1
ATOM 2130 O O . HIS A 1 262 ? -34.981 8.412 20.288 1.00 84.44 262 HIS A O 1
ATOM 2136 N N . ILE A 1 263 ? -33.577 6.912 21.184 1.00 84.25 263 ILE A N 1
ATOM 2137 C CA . ILE A 1 263 ? -33.772 5.926 20.113 1.00 84.25 263 ILE A CA 1
ATOM 2138 C C . ILE A 1 263 ? -35.202 5.392 20.169 1.00 84.25 263 ILE A C 1
ATOM 2140 O O . ILE A 1 263 ? -35.667 4.965 21.232 1.00 84.25 263 ILE A O 1
ATOM 2144 N N . ASP A 1 264 ? -35.856 5.368 19.007 1.00 81.56 264 ASP A N 1
ATOM 2145 C CA . ASP A 1 264 ? -37.224 4.889 18.841 1.00 81.56 264 ASP A CA 1
ATOM 2146 C C . ASP A 1 264 ? -37.416 3.491 19.455 1.00 81.56 264 ASP A C 1
ATOM 2148 O O . ASP A 1 264 ? -36.670 2.542 19.187 1.00 81.56 264 ASP A O 1
ATOM 2152 N N . SER A 1 265 ? -38.460 3.364 20.272 1.00 80.38 265 SER A N 1
ATOM 2153 C CA . SER A 1 265 ? -38.926 2.102 20.843 1.00 80.38 265 SER A CA 1
ATOM 2154 C C . SER A 1 265 ? -39.094 0.986 19.802 1.00 80.38 265 SER A C 1
ATOM 2156 O O . SER A 1 265 ? -38.742 -0.160 20.085 1.00 80.38 265 SER A O 1
ATOM 2158 N N . ALA A 1 266 ? -39.539 1.307 18.582 1.00 79.38 266 ALA A N 1
ATOM 2159 C CA . ALA A 1 266 ? -39.711 0.335 17.506 1.00 79.38 266 ALA A CA 1
ATOM 2160 C C . ALA A 1 266 ? -38.375 -0.289 17.065 1.00 79.38 266 ALA A C 1
ATOM 2162 O O . ALA A 1 266 ? -38.307 -1.489 16.793 1.00 79.38 266 ALA A O 1
ATOM 2163 N N . ILE A 1 267 ? -37.296 0.500 17.050 1.00 83.88 267 ILE A N 1
ATOM 2164 C CA . ILE A 1 267 ? -35.939 0.019 16.751 1.00 83.88 267 ILE A CA 1
ATOM 2165 C C . ILE A 1 267 ? -35.448 -0.891 17.880 1.00 83.88 267 ILE A C 1
ATOM 2167 O O . ILE A 1 267 ? -34.939 -1.980 17.612 1.00 83.88 267 ILE A O 1
ATOM 2171 N N . LYS A 1 268 ? -35.650 -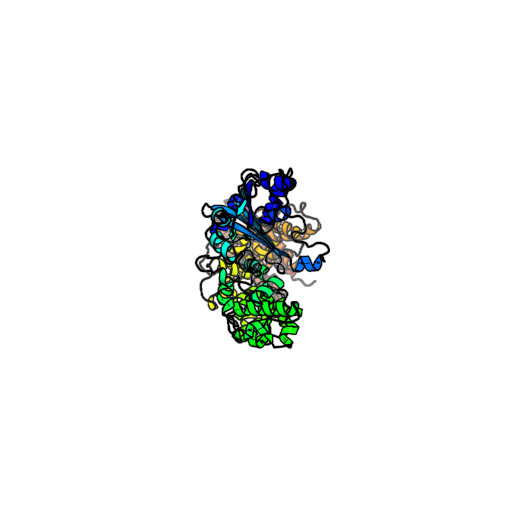0.482 19.141 1.00 82.44 268 LYS A N 1
ATOM 2172 C CA . LYS A 1 268 ? -35.230 -1.259 20.321 1.00 82.44 268 LYS A CA 1
ATOM 2173 C C . LYS A 1 268 ? -35.845 -2.659 20.324 1.00 82.44 268 LYS A C 1
ATOM 2175 O O . LYS A 1 268 ? -35.130 -3.634 20.525 1.00 82.44 268 LYS A O 1
ATOM 2180 N N . VAL A 1 269 ? -37.142 -2.773 20.027 1.00 83.56 269 VAL A N 1
ATOM 2181 C CA . VAL A 1 269 ? -37.839 -4.071 19.961 1.00 83.56 269 VAL A CA 1
ATOM 2182 C C . VAL A 1 269 ? -37.264 -4.972 18.864 1.00 83.56 269 VAL A C 1
ATOM 2184 O O . VAL A 1 269 ? -37.105 -6.167 19.082 1.00 83.56 269 VAL A O 1
ATOM 2187 N N . LYS A 1 270 ? -36.907 -4.419 17.698 1.00 84.75 270 LYS A N 1
ATOM 2188 C CA . LYS A 1 270 ? -36.390 -5.200 16.556 1.00 84.75 270 LYS A CA 1
ATOM 2189 C C . LYS A 1 270 ? -34.977 -5.748 16.765 1.00 84.75 270 LYS A C 1
ATOM 2191 O O . LYS A 1 270 ? -34.626 -6.780 16.180 1.00 84.75 270 LYS A O 1
ATOM 2196 N N . LEU A 1 271 ? -34.180 -5.056 17.578 1.00 83.69 271 LEU A N 1
ATOM 2197 C CA . LEU A 1 271 ? -32.822 -5.456 17.951 1.00 83.69 271 LEU A CA 1
ATOM 2198 C C . LEU A 1 271 ? -32.804 -6.635 18.927 1.00 83.69 271 LEU A C 1
ATOM 2200 O O . LEU A 1 271 ? -31.884 -7.450 18.880 1.00 83.69 271 LEU A O 1
ATOM 2204 N N . LEU A 1 272 ? -33.824 -6.742 19.777 1.00 78.75 272 LEU A N 1
ATOM 2205 C CA . LEU A 1 272 ? -33.943 -7.807 20.763 1.00 78.75 272 LEU A CA 1
ATOM 2206 C C . LEU A 1 272 ? -34.472 -9.083 20.094 1.00 78.75 272 LEU A C 1
ATOM 2208 O O . LEU A 1 272 ? -35.554 -9.105 19.510 1.00 78.75 272 LEU A O 1
ATOM 2212 N N . SER A 1 273 ? -33.707 -10.168 20.175 1.00 74.50 273 SER A N 1
ATOM 2213 C CA . SER A 1 273 ? -34.139 -11.495 19.733 1.00 74.50 273 SER A CA 1
ATOM 2214 C C . SER A 1 273 ? -33.695 -12.577 20.715 1.00 74.50 273 SER A C 1
ATOM 2216 O O . SER A 1 273 ? -32.762 -12.367 21.488 1.00 74.50 273 SER A O 1
ATOM 2218 N N . GLN A 1 274 ? -34.367 -13.734 20.687 1.00 71.56 274 GLN A N 1
ATOM 2219 C CA . GLN A 1 274 ? -34.033 -14.874 21.554 1.00 71.56 274 GLN A CA 1
ATOM 2220 C C . GLN A 1 274 ? -32.655 -15.482 21.238 1.00 71.56 274 GLN A C 1
ATOM 2222 O O . GLN A 1 274 ? -32.071 -16.135 22.096 1.00 71.56 274 GLN A O 1
ATOM 2227 N N . ASP A 1 275 ? -32.130 -15.260 20.028 1.00 80.38 275 ASP A N 1
ATOM 2228 C CA . ASP A 1 275 ? -30.800 -15.703 19.616 1.00 80.38 275 ASP A CA 1
ATOM 2229 C C . ASP A 1 275 ? -29.778 -14.565 19.762 1.00 80.38 275 ASP A C 1
ATOM 2231 O O . ASP A 1 275 ? -29.851 -13.535 19.087 1.00 80.38 275 ASP A O 1
ATOM 2235 N N . THR A 1 276 ? -28.783 -14.761 20.627 1.00 75.12 276 THR A N 1
ATOM 2236 C CA . THR A 1 276 ? -27.713 -13.786 20.873 1.00 75.12 276 THR A CA 1
ATOM 2237 C C . THR A 1 276 ? -26.911 -13.473 19.606 1.00 75.12 276 THR A C 1
ATOM 2239 O O . THR A 1 276 ? -26.482 -12.331 19.425 1.00 75.12 276 THR A O 1
ATOM 2242 N N . LEU A 1 277 ? -26.725 -14.446 18.703 1.00 77.94 277 LEU A N 1
ATOM 2243 C CA . LEU A 1 277 ? -25.973 -14.239 17.463 1.00 77.94 277 LEU A CA 1
ATOM 2244 C C . LEU A 1 277 ? -26.751 -13.354 16.482 1.00 77.94 277 LEU A C 1
ATOM 2246 O O . LEU A 1 277 ? -26.200 -12.380 15.965 1.00 77.94 277 LEU A O 1
ATOM 2250 N N . SER A 1 278 ? -28.043 -13.630 16.285 1.00 80.38 278 SER A N 1
ATOM 2251 C CA . SER A 1 278 ? -28.936 -12.760 15.512 1.00 80.38 278 SER A CA 1
ATOM 2252 C C . SER A 1 278 ? -28.975 -11.336 16.077 1.00 80.38 278 SER A C 1
ATOM 2254 O O . SER A 1 278 ? -28.796 -10.371 15.330 1.00 80.38 278 SER A O 1
ATOM 2256 N N . SER A 1 279 ? -29.116 -11.191 17.397 1.00 82.19 279 SER A N 1
ATOM 2257 C CA . SER A 1 279 ? -29.110 -9.886 18.069 1.00 82.19 279 SER A CA 1
ATOM 2258 C C . SER A 1 279 ? -27.790 -9.130 17.852 1.00 82.19 279 SER A C 1
ATOM 2260 O O . SER A 1 279 ? -27.811 -7.937 17.545 1.00 82.19 279 SER A O 1
ATOM 2262 N N . LYS A 1 280 ? -26.637 -9.818 17.911 1.00 84.25 280 LYS A N 1
ATOM 2263 C CA . LYS A 1 280 ? -25.326 -9.218 17.610 1.00 84.25 280 LYS A CA 1
ATOM 2264 C C . LYS A 1 280 ? -25.253 -8.687 16.175 1.00 84.25 280 LYS A C 1
ATOM 2266 O O . LYS A 1 280 ? -24.826 -7.554 15.967 1.00 84.25 280 LYS A O 1
ATOM 2271 N N . LEU A 1 281 ? -25.679 -9.470 15.185 1.00 81.94 281 LEU A N 1
ATOM 2272 C CA . LEU A 1 281 ? -25.631 -9.056 13.777 1.00 81.94 281 LEU A CA 1
ATOM 2273 C C . LEU A 1 281 ? -26.549 -7.864 13.493 1.00 81.94 281 LEU A C 1
ATOM 2275 O O . LEU A 1 281 ? -26.151 -6.922 12.807 1.00 81.94 281 LEU A O 1
ATOM 2279 N N . LYS A 1 282 ? -27.756 -7.871 14.068 1.00 87.19 282 LYS A N 1
ATOM 2280 C CA . LYS A 1 282 ? -28.687 -6.743 13.976 1.00 87.19 282 LYS A CA 1
ATOM 2281 C C . LYS A 1 282 ? -28.116 -5.481 14.619 1.00 87.19 282 LYS A C 1
ATOM 2283 O O . LYS A 1 282 ? -28.287 -4.401 14.060 1.00 87.19 282 LYS A O 1
ATOM 2288 N N . LEU A 1 283 ? -27.408 -5.607 15.744 1.00 88.19 283 LEU A N 1
ATOM 2289 C CA . LEU A 1 283 ? -26.714 -4.483 16.373 1.00 88.19 283 LEU A CA 1
ATOM 2290 C C . LEU A 1 283 ? -25.597 -3.916 15.495 1.00 88.19 283 LEU A C 1
ATOM 2292 O O . LEU A 1 283 ? -25.504 -2.699 15.361 1.00 88.19 283 LEU A O 1
ATOM 2296 N N . ILE A 1 284 ? -24.779 -4.766 14.865 1.00 87.50 284 ILE A N 1
ATOM 2297 C CA . ILE A 1 284 ? -23.736 -4.303 13.936 1.00 87.50 284 ILE A CA 1
ATOM 2298 C C . ILE A 1 284 ? -24.373 -3.541 12.768 1.00 87.50 284 ILE A C 1
ATOM 2300 O O . ILE A 1 284 ? -23.960 -2.420 12.475 1.00 87.50 284 ILE A O 1
ATOM 2304 N N . LEU A 1 285 ? -25.413 -4.107 12.145 1.00 88.69 285 LEU A N 1
ATOM 2305 C CA . LEU A 1 285 ? -26.159 -3.448 11.069 1.00 88.69 285 LEU A CA 1
ATOM 2306 C C . LEU A 1 285 ? -26.735 -2.099 11.519 1.00 88.69 285 LEU A C 1
ATOM 2308 O O . LEU A 1 285 ? -26.630 -1.108 10.797 1.00 88.69 285 LEU A O 1
ATOM 2312 N N . PHE A 1 286 ? -27.320 -2.055 12.717 1.00 90.44 286 PHE A N 1
ATOM 2313 C CA . PHE A 1 286 ? -27.841 -0.828 13.304 1.00 90.44 286 PHE A CA 1
ATOM 2314 C C . PHE A 1 286 ? -26.748 0.227 13.464 1.00 90.44 286 PHE A C 1
ATOM 2316 O O . PHE A 1 286 ? -26.956 1.349 13.021 1.00 90.44 286 PHE A O 1
ATOM 2323 N N . PHE A 1 287 ? -25.581 -0.109 14.022 1.00 88.94 287 PHE A N 1
ATOM 2324 C CA . PHE A 1 287 ? -24.492 0.859 14.180 1.00 88.94 287 PHE A CA 1
ATOM 2325 C C . PHE A 1 287 ? -23.969 1.373 12.840 1.00 88.94 287 PHE A C 1
ATOM 2327 O O . PHE A 1 287 ? -23.779 2.576 12.683 1.00 88.94 287 PHE A O 1
ATOM 2334 N N . VAL A 1 288 ? -23.782 0.486 11.862 1.00 88.75 288 VAL A N 1
ATOM 2335 C CA . VAL A 1 288 ? -23.352 0.859 10.507 1.00 88.75 288 VAL A CA 1
ATOM 2336 C C . VAL A 1 288 ? -24.313 1.878 9.890 1.00 88.75 288 VAL A C 1
ATOM 2338 O O . VAL A 1 288 ? -23.884 2.913 9.382 1.00 88.75 288 VAL A O 1
ATOM 2341 N N . LEU A 1 289 ? -25.620 1.624 9.975 1.00 89.31 289 LEU A N 1
ATOM 2342 C CA . LEU A 1 289 ? -26.641 2.505 9.408 1.00 89.31 289 LEU A CA 1
ATOM 2343 C C . LEU A 1 289 ? -26.906 3.750 10.265 1.00 89.31 289 LEU A C 1
ATOM 2345 O O . LEU A 1 289 ? -27.257 4.793 9.719 1.00 89.31 289 LEU A O 1
ATOM 2349 N N . TYR A 1 290 ? -26.703 3.675 11.581 1.00 88.94 290 TYR A N 1
ATOM 2350 C CA . TYR A 1 290 ? -26.757 4.818 12.493 1.00 88.94 290 TYR A CA 1
ATOM 2351 C C . TYR A 1 290 ? -25.687 5.847 12.120 1.00 88.94 290 TYR A C 1
ATOM 2353 O O . TYR A 1 290 ? -26.013 7.011 11.891 1.00 88.94 290 TYR A O 1
ATOM 2361 N N . HIS A 1 291 ? -24.435 5.402 11.969 1.00 85.81 291 HIS A N 1
ATOM 2362 C CA . HIS A 1 291 ? -23.310 6.267 11.592 1.00 85.81 291 HIS A CA 1
ATOM 2363 C C . HIS A 1 291 ? -23.404 6.773 10.150 1.00 85.81 291 HIS A C 1
ATOM 2365 O O . HIS A 1 291 ? -22.896 7.846 9.847 1.00 85.81 291 HIS A O 1
ATOM 2371 N N . ALA A 1 292 ? -24.093 6.045 9.267 1.00 86.25 292 ALA A N 1
ATOM 2372 C CA . ALA A 1 292 ? -24.401 6.510 7.915 1.00 86.25 292 ALA A CA 1
ATOM 2373 C C . ALA A 1 292 ? -25.617 7.460 7.845 1.00 86.25 292 ALA A C 1
ATOM 2375 O O . ALA A 1 292 ? -25.952 7.918 6.756 1.00 86.25 292 ALA A O 1
ATOM 2376 N N . HIS A 1 293 ? -26.296 7.741 8.968 1.00 87.94 293 HIS A N 1
ATOM 2377 C CA . HIS A 1 293 ? -27.563 8.486 9.036 1.00 87.94 293 HIS A CA 1
ATOM 2378 C C . HIS A 1 293 ? -28.703 7.876 8.190 1.00 87.94 293 HIS A C 1
ATOM 2380 O O . HIS A 1 293 ? -29.518 8.589 7.605 1.00 87.94 293 HIS A O 1
ATOM 2386 N N . ARG A 1 294 ? -28.781 6.539 8.135 1.00 88.25 294 ARG A N 1
ATOM 2387 C CA . ARG A 1 294 ? -29.736 5.753 7.326 1.00 88.25 294 ARG A CA 1
ATOM 2388 C C . ARG A 1 294 ? -30.540 4.740 8.149 1.00 88.25 294 ARG A C 1
ATOM 2390 O O . ARG A 1 294 ? -30.720 3.587 7.754 1.00 88.25 294 ARG A O 1
ATOM 2397 N N . LEU A 1 295 ? -31.037 5.147 9.319 1.00 88.62 295 LEU A N 1
ATOM 2398 C CA . LEU A 1 295 ? -31.880 4.282 10.165 1.00 88.62 295 LEU A CA 1
ATOM 2399 C C . LEU A 1 295 ? -33.206 3.876 9.494 1.00 88.62 295 LEU A C 1
ATOM 2401 O O . LEU A 1 295 ? -33.795 2.859 9.859 1.00 88.62 295 LEU A O 1
ATOM 2405 N N . ASP A 1 296 ? -33.654 4.621 8.482 1.00 87.50 296 ASP A N 1
ATOM 2406 C CA . ASP A 1 296 ? -34.777 4.242 7.622 1.00 87.50 296 ASP A CA 1
ATOM 2407 C C . ASP A 1 296 ? -34.521 2.910 6.899 1.00 87.50 296 ASP A C 1
ATOM 2409 O O . ASP A 1 296 ? -35.419 2.071 6.807 1.00 87.50 296 ASP A O 1
ATOM 2413 N N . LEU A 1 297 ? -33.286 2.683 6.435 1.00 87.69 297 LEU A N 1
ATOM 2414 C CA . LEU A 1 297 ? -32.881 1.424 5.815 1.00 87.69 297 LEU A CA 1
ATOM 2415 C C . LEU A 1 297 ? -32.802 0.290 6.834 1.00 87.69 297 LEU A C 1
ATOM 2417 O O . LEU A 1 297 ? -33.156 -0.838 6.504 1.00 87.69 297 LEU A O 1
ATOM 2421 N N . PHE A 1 298 ? -32.393 0.581 8.073 1.00 89.69 298 PHE A N 1
ATOM 2422 C CA . PHE A 1 298 ? -32.338 -0.429 9.131 1.00 89.69 298 PHE A CA 1
ATOM 2423 C C . PHE A 1 298 ? -33.723 -1.034 9.362 1.00 89.69 298 PHE A C 1
ATOM 2425 O O . PHE A 1 298 ? -33.872 -2.253 9.353 1.00 89.69 298 PHE A O 1
ATOM 2432 N N . LEU A 1 299 ? -34.746 -0.183 9.493 1.00 87.12 299 LEU A N 1
ATOM 2433 C CA . LEU A 1 299 ? -36.126 -0.623 9.695 1.00 87.12 299 LEU A CA 1
ATOM 2434 C C . LEU A 1 299 ? -36.665 -1.469 8.535 1.00 87.12 299 LEU A C 1
ATOM 2436 O O . LEU A 1 299 ? -37.503 -2.333 8.773 1.00 87.12 299 LEU A O 1
ATOM 2440 N N . ARG A 1 300 ? -36.185 -1.243 7.305 1.00 87.44 300 ARG A N 1
ATOM 2441 C CA . ARG A 1 300 ? -36.548 -2.056 6.134 1.00 87.44 300 ARG A CA 1
ATOM 2442 C C . ARG A 1 300 ? -35.839 -3.410 6.148 1.00 87.44 300 ARG A C 1
ATOM 2444 O O . ARG A 1 300 ? -36.490 -4.438 6.038 1.00 87.44 300 ARG A O 1
ATOM 2451 N N . LEU A 1 301 ? -34.520 -3.406 6.327 1.00 88.50 301 LEU A N 1
ATOM 2452 C CA . LEU A 1 301 ? -33.674 -4.590 6.156 1.00 88.50 301 LEU A CA 1
ATOM 2453 C C . LEU A 1 301 ? -33.723 -5.566 7.334 1.00 88.50 301 LEU A C 1
ATOM 2455 O O . LEU A 1 301 ? -33.519 -6.762 7.146 1.00 88.50 301 LEU A O 1
ATOM 2459 N N . VAL A 1 302 ? -33.973 -5.087 8.555 1.00 86.31 302 VAL A N 1
ATOM 2460 C CA . VAL A 1 302 ? -33.909 -5.932 9.761 1.00 86.31 302 VAL A CA 1
ATOM 2461 C C . VAL A 1 302 ? -34.984 -7.027 9.797 1.00 86.31 302 VAL A C 1
ATOM 2463 O O . VAL A 1 302 ? -34.780 -8.061 10.435 1.00 86.31 302 VAL A O 1
ATOM 2466 N N . ASP A 1 303 ? -36.098 -6.821 9.091 1.00 83.31 303 ASP A N 1
ATOM 2467 C CA . ASP A 1 303 ? -37.182 -7.800 8.946 1.00 83.31 303 ASP A CA 1
ATOM 2468 C C . ASP A 1 303 ? -37.057 -8.643 7.663 1.00 83.31 303 ASP A C 1
ATOM 2470 O O . ASP A 1 303 ? -37.787 -9.622 7.488 1.00 83.31 303 ASP A O 1
ATOM 2474 N N . GLU A 1 304 ? -36.140 -8.298 6.753 1.00 87.56 304 GLU A N 1
ATOM 2475 C CA . GLU A 1 304 ? -35.926 -9.061 5.527 1.00 87.56 304 GLU A CA 1
ATOM 2476 C C . GLU A 1 304 ? -35.185 -10.364 5.837 1.00 87.56 304 GLU A C 1
ATOM 2478 O O . GLU A 1 304 ? -33.960 -10.409 5.968 1.00 87.56 304 GLU A O 1
ATOM 2483 N N . ALA A 1 305 ? -35.945 -11.459 5.915 1.00 80.88 305 ALA A N 1
ATOM 2484 C CA . ALA A 1 305 ? -35.412 -12.782 6.230 1.00 80.88 305 ALA A CA 1
ATOM 2485 C C . ALA A 1 305 ? -34.255 -13.198 5.303 1.00 80.88 305 ALA A C 1
ATOM 2487 O O . ALA A 1 305 ? -33.289 -13.796 5.770 1.00 80.88 305 ALA A O 1
ATOM 2488 N N . GLN A 1 306 ? -34.324 -12.854 4.011 1.00 84.44 306 GLN A N 1
ATOM 2489 C CA . GLN A 1 306 ? -33.255 -13.150 3.051 1.00 84.44 306 GLN A CA 1
ATOM 2490 C C . GLN A 1 306 ? -31.964 -12.402 3.396 1.00 84.44 306 GLN A C 1
ATOM 2492 O O . GLN A 1 306 ? -30.908 -13.024 3.477 1.00 84.44 306 GLN A O 1
ATOM 2497 N N . PHE A 1 307 ? -32.046 -11.098 3.670 1.00 85.31 307 PHE A N 1
ATOM 2498 C CA . PHE A 1 307 ? -30.888 -10.290 4.044 1.00 85.31 307 PHE A CA 1
ATOM 2499 C C . PHE A 1 307 ? -30.246 -10.802 5.338 1.00 85.31 307 PHE A C 1
ATOM 2501 O O . PHE A 1 307 ? -29.059 -11.128 5.356 1.00 85.31 307 PHE A O 1
ATOM 2508 N N . ILE A 1 308 ? -31.042 -10.978 6.398 1.00 79.69 308 ILE A N 1
ATOM 2509 C CA . ILE A 1 308 ? -30.552 -11.441 7.705 1.00 79.69 308 ILE A CA 1
ATOM 2510 C C . ILE A 1 308 ? -29.946 -12.850 7.635 1.00 79.69 308 ILE A C 1
ATOM 2512 O O . ILE A 1 308 ? -28.987 -13.120 8.348 1.00 79.69 308 ILE A O 1
ATOM 2516 N N . GLN A 1 309 ? -30.435 -13.740 6.765 1.00 81.69 309 GLN A N 1
ATOM 2517 C CA . GLN A 1 309 ? -29.828 -15.064 6.556 1.00 81.69 309 GLN A CA 1
ATOM 2518 C C . GLN A 1 309 ? -28.507 -15.023 5.776 1.00 81.69 309 GLN A C 1
ATOM 2520 O O . GLN A 1 309 ? -27.706 -15.957 5.882 1.00 81.69 309 GLN A O 1
ATOM 2525 N N . LEU A 1 310 ? -28.272 -13.979 4.979 1.00 82.06 310 LEU A N 1
ATOM 2526 C CA . LEU A 1 310 ? -27.045 -13.815 4.199 1.00 82.06 310 LEU A CA 1
ATOM 2527 C C . LEU A 1 310 ? -25.930 -13.129 5.000 1.00 82.06 310 LEU A C 1
ATOM 2529 O O . LEU A 1 310 ? -24.767 -13.468 4.793 1.00 82.06 310 LEU A O 1
ATOM 2533 N N . ILE A 1 311 ? -26.257 -12.245 5.953 1.00 77.12 311 ILE A N 1
ATOM 2534 C CA . ILE A 1 311 ? -25.254 -11.579 6.807 1.00 77.12 311 ILE A CA 1
ATOM 2535 C C . ILE A 1 311 ? -24.323 -12.588 7.520 1.00 77.12 311 ILE A C 1
ATOM 2537 O O . ILE A 1 311 ? -23.118 -12.411 7.451 1.00 77.12 311 ILE A O 1
ATOM 2541 N N . PRO A 1 312 ? -24.776 -13.679 8.165 1.00 73.50 312 PRO A N 1
ATOM 2542 C CA . PRO A 1 312 ? -23.849 -14.614 8.808 1.00 73.50 312 PRO A CA 1
ATOM 2543 C C . PRO A 1 312 ? -22.884 -15.321 7.843 1.00 73.50 312 PRO A C 1
ATOM 2545 O O . PRO A 1 312 ? -21.875 -15.862 8.286 1.00 73.50 312 PRO A O 1
ATOM 2548 N N . LYS A 1 313 ? -23.206 -15.385 6.541 1.00 76.88 313 LYS A N 1
ATOM 2549 C CA . LYS A 1 313 ? -22.428 -16.150 5.554 1.00 76.88 313 LYS A CA 1
ATOM 2550 C C . LYS A 1 313 ? -21.211 -15.397 5.026 1.00 76.88 313 LYS A C 1
ATOM 2552 O O . LYS A 1 313 ? -20.282 -16.044 4.552 1.00 76.88 313 LYS A O 1
ATOM 2557 N N . TYR A 1 314 ? -21.231 -14.066 5.075 1.00 69.56 314 TYR A N 1
ATOM 2558 C CA . TYR A 1 314 ? -20.267 -13.229 4.362 1.00 69.56 314 TYR A CA 1
ATOM 2559 C C . TYR A 1 314 ? -19.477 -12.297 5.298 1.00 69.56 314 TYR A C 1
ATOM 2561 O O . TYR A 1 314 ? -18.263 -12.477 5.412 1.00 69.56 314 TYR A O 1
ATOM 2569 N N . PRO A 1 315 ? -20.097 -11.309 5.971 1.00 71.44 315 PRO A N 1
ATOM 2570 C CA . PRO A 1 315 ? -19.376 -10.365 6.817 1.00 71.44 315 PRO A CA 1
ATOM 2571 C C . PRO A 1 315 ? -18.897 -10.930 8.161 1.00 71.44 315 PRO A C 1
ATOM 2573 O O . PRO A 1 315 ? -19.636 -11.579 8.898 1.00 71.44 315 PRO A O 1
ATOM 2576 N N . GLN A 1 316 ? -17.660 -10.580 8.511 1.00 70.50 316 GLN A N 1
ATOM 2577 C CA . GLN A 1 316 ? -17.000 -10.851 9.791 1.00 70.50 316 GLN A CA 1
ATOM 2578 C C . GLN A 1 316 ? -16.863 -9.597 10.671 1.00 70.50 316 GLN A C 1
ATOM 2580 O O . GLN A 1 316 ? -16.589 -9.719 11.864 1.00 70.50 316 GLN A O 1
ATOM 2585 N N . ASP A 1 317 ? -17.053 -8.400 10.103 1.00 78.19 317 ASP A N 1
ATOM 2586 C CA . ASP A 1 317 ? -16.936 -7.114 10.797 1.00 78.19 317 ASP A CA 1
ATOM 2587 C C . ASP A 1 317 ? -17.931 -6.060 10.269 1.00 78.19 317 ASP A C 1
ATOM 2589 O O . ASP A 1 317 ? -18.613 -6.257 9.260 1.00 78.19 317 ASP A O 1
ATOM 2593 N N . ALA A 1 318 ? -18.005 -4.912 10.948 1.00 79.75 318 ALA A N 1
ATOM 2594 C CA . ALA A 1 318 ? -18.918 -3.822 10.603 1.00 79.75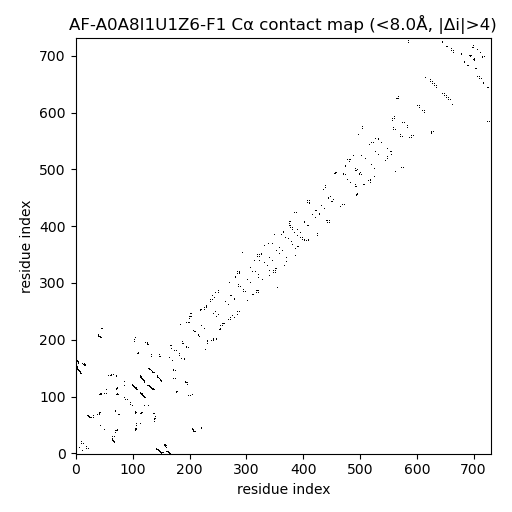 318 ALA A CA 1
ATOM 2595 C C . ALA A 1 318 ? -18.680 -3.199 9.215 1.00 79.75 318 ALA A C 1
ATOM 2597 O O . ALA A 1 318 ? -19.646 -2.820 8.554 1.00 79.75 318 ALA A O 1
ATOM 2598 N N . TYR A 1 319 ? -17.432 -3.117 8.741 1.00 80.44 319 TYR A N 1
ATOM 2599 C CA . TYR A 1 319 ? -17.136 -2.593 7.402 1.00 80.44 319 TYR A CA 1
ATOM 2600 C C . TYR A 1 319 ? -17.644 -3.550 6.323 1.00 80.44 319 TYR A C 1
ATOM 2602 O O . TYR A 1 319 ? -18.173 -3.117 5.300 1.00 80.44 319 TYR A O 1
ATOM 2610 N N . GLN A 1 320 ? -17.515 -4.858 6.530 1.00 84.69 320 GLN A N 1
ATOM 2611 C CA . GLN A 1 320 ? -18.085 -5.843 5.618 1.00 84.69 320 GLN A CA 1
ATOM 2612 C C . GLN A 1 320 ? -19.614 -5.837 5.661 1.00 84.69 320 GLN A C 1
ATOM 2614 O O . GLN A 1 320 ? -20.232 -5.936 4.603 1.00 84.69 320 GLN A O 1
ATOM 2619 N N . VAL A 1 321 ? -20.230 -5.678 6.842 1.00 85.88 321 VAL A N 1
ATOM 2620 C CA . VAL A 1 321 ? -21.696 -5.543 6.959 1.00 85.88 321 VAL A CA 1
ATOM 2621 C C . VAL A 1 321 ? -22.187 -4.322 6.185 1.00 85.88 321 VAL A C 1
ATOM 2623 O O . VAL A 1 321 ? -23.165 -4.428 5.446 1.00 85.88 321 VAL A O 1
ATOM 2626 N N . GLY A 1 322 ? -21.498 -3.186 6.304 1.00 86.75 322 GLY A N 1
ATOM 2627 C CA . GLY A 1 322 ? -21.812 -1.992 5.527 1.00 86.75 322 GLY A CA 1
ATOM 2628 C C . GLY A 1 322 ? -21.681 -2.220 4.029 1.00 86.75 322 GLY A C 1
ATOM 2629 O O . GLY A 1 322 ? -22.647 -2.006 3.297 1.00 86.75 322 GLY A O 1
ATOM 2630 N N . ALA A 1 323 ? -20.537 -2.719 3.565 1.00 88.69 323 ALA A N 1
ATOM 2631 C CA . ALA A 1 323 ? -20.338 -2.964 2.144 1.00 88.69 323 ALA A CA 1
ATOM 2632 C C . ALA A 1 323 ? -21.392 -3.941 1.597 1.00 88.69 323 ALA A C 1
ATOM 2634 O O . ALA A 1 323 ? -21.994 -3.681 0.561 1.00 88.69 323 ALA A O 1
ATOM 2635 N N . PHE A 1 324 ? -21.692 -5.018 2.326 1.00 90.19 324 PHE A N 1
ATOM 2636 C CA . PHE A 1 324 ? -22.734 -5.969 1.946 1.00 90.19 324 PHE A CA 1
ATOM 2637 C C . PHE A 1 324 ? -24.123 -5.319 1.879 1.00 90.19 324 PHE A C 1
ATOM 2639 O O . PHE A 1 324 ? -24.850 -5.539 0.913 1.00 90.19 324 PHE A O 1
ATOM 2646 N N . CYS A 1 325 ? -24.473 -4.484 2.862 1.00 89.12 325 CYS A N 1
ATOM 2647 C CA . CYS A 1 325 ? -25.727 -3.730 2.883 1.00 89.12 325 CYS A CA 1
ATOM 2648 C C . CYS A 1 325 ? -25.892 -2.875 1.618 1.00 89.12 325 CYS A C 1
ATOM 2650 O O . CYS A 1 325 ? -26.919 -2.963 0.944 1.00 89.12 325 CYS A O 1
ATOM 2652 N N . PHE A 1 326 ? -24.856 -2.117 1.243 1.00 90.12 326 PHE A N 1
ATOM 2653 C CA . PHE A 1 326 ? -24.859 -1.328 0.010 1.00 90.12 326 PHE A CA 1
ATOM 2654 C C . PHE A 1 326 ? -25.098 -2.207 -1.222 1.00 90.12 326 PHE A C 1
ATOM 2656 O O . PHE A 1 326 ? -25.975 -1.930 -2.039 1.00 90.12 326 PHE A O 1
ATOM 2663 N N . LEU A 1 327 ? -24.320 -3.282 -1.358 1.00 90.44 327 LEU A N 1
ATOM 2664 C CA . LEU A 1 327 ? -24.357 -4.146 -2.536 1.00 90.44 327 LEU A CA 1
ATOM 2665 C C . LEU A 1 327 ? -25.711 -4.844 -2.690 1.00 90.44 327 LEU A C 1
ATOM 2667 O O . LEU A 1 327 ? -26.226 -4.942 -3.804 1.00 90.44 327 LEU A O 1
ATOM 2671 N N . TYR A 1 328 ? -26.301 -5.278 -1.575 1.00 89.62 328 TYR A N 1
ATOM 2672 C CA . TYR A 1 328 ? -27.623 -5.894 -1.543 1.00 89.62 328 TYR A CA 1
ATOM 2673 C C . TYR A 1 328 ? -28.716 -4.906 -1.967 1.00 89.62 328 TYR A C 1
ATOM 2675 O O . TYR A 1 328 ? -29.510 -5.211 -2.857 1.00 89.62 328 TYR A O 1
ATOM 2683 N N . LEU A 1 329 ? -28.718 -3.690 -1.406 1.00 88.62 329 LEU A N 1
ATOM 2684 C CA . LEU A 1 329 ? -29.688 -2.642 -1.754 1.00 88.62 329 LEU A CA 1
ATOM 2685 C C . LEU A 1 329 ? -29.631 -2.249 -3.235 1.00 88.62 329 LEU A C 1
ATOM 2687 O O . LEU A 1 329 ? -30.653 -1.896 -3.824 1.00 88.62 329 LEU A O 1
ATOM 2691 N N . HIS A 1 330 ? -28.447 -2.331 -3.840 1.00 88.88 330 HIS A N 1
ATOM 2692 C CA . HIS A 1 330 ? -28.225 -2.027 -5.251 1.00 88.88 330 HIS A CA 1
ATOM 2693 C C . HIS A 1 330 ? -28.253 -3.254 -6.171 1.00 88.88 330 HIS A C 1
ATOM 2695 O O . HIS A 1 330 ? -27.939 -3.121 -7.354 1.00 88.88 330 HIS A O 1
ATOM 2701 N N . GLN A 1 331 ? -28.674 -4.419 -5.660 1.00 89.00 331 GLN A N 1
ATOM 2702 C CA . GLN A 1 331 ? -28.862 -5.659 -6.426 1.00 89.00 331 GLN A CA 1
ATOM 2703 C C . GLN A 1 331 ? -27.620 -6.061 -7.238 1.00 89.00 331 GLN A C 1
ATOM 2705 O O . GLN A 1 331 ? -27.716 -6.502 -8.386 1.00 89.00 331 GLN A O 1
ATOM 2710 N N . VAL A 1 332 ? -26.433 -5.887 -6.652 1.00 88.19 332 VAL A N 1
ATOM 2711 C CA . VAL A 1 332 ? -25.176 -6.300 -7.285 1.00 88.19 332 VAL A CA 1
ATOM 2712 C C . VAL A 1 332 ? -25.134 -7.837 -7.385 1.00 88.19 332 VAL A C 1
ATOM 2714 O O . VAL A 1 332 ? -25.459 -8.509 -6.404 1.00 88.19 332 VAL A O 1
ATOM 2717 N N . PRO A 1 333 ? -24.741 -8.415 -8.541 1.00 88.50 333 PRO A N 1
ATOM 2718 C CA . PRO A 1 333 ? -24.626 -9.863 -8.717 1.00 88.50 333 PRO A CA 1
ATOM 2719 C C . PRO A 1 333 ? -23.759 -10.545 -7.648 1.00 88.50 333 PRO A C 1
ATOM 2721 O O . PRO A 1 333 ? -22.713 -10.026 -7.261 1.00 88.50 333 PRO A O 1
ATOM 2724 N N . GLN A 1 334 ? -24.187 -11.718 -7.175 1.00 84.62 334 GLN A N 1
ATOM 2725 C CA . GLN A 1 334 ? -23.588 -12.402 -6.021 1.00 84.62 334 GLN A CA 1
ATOM 2726 C C . GLN A 1 334 ? -22.105 -12.769 -6.220 1.00 84.62 334 GLN A C 1
ATOM 2728 O O . GLN A 1 334 ? -21.314 -12.648 -5.289 1.00 84.62 334 GLN A O 1
ATOM 2733 N N . ASP A 1 335 ? -21.712 -13.144 -7.437 1.00 83.88 335 ASP A N 1
ATOM 2734 C CA . ASP A 1 335 ? -20.322 -13.407 -7.828 1.00 83.88 335 ASP A CA 1
ATOM 2735 C C . ASP A 1 335 ? -19.425 -12.166 -7.671 1.00 83.88 335 ASP A C 1
ATOM 2737 O O . ASP A 1 335 ? -18.273 -12.257 -7.244 1.00 83.88 335 ASP A O 1
ATOM 2741 N N . ILE A 1 336 ? -19.975 -10.983 -7.950 1.00 87.56 336 ILE A N 1
ATOM 2742 C CA . ILE A 1 336 ? -19.286 -9.700 -7.788 1.00 87.56 336 ILE A CA 1
ATOM 2743 C C . ILE A 1 336 ? -19.219 -9.298 -6.311 1.00 87.56 336 ILE A C 1
ATOM 2745 O O . ILE A 1 336 ? -18.196 -8.773 -5.865 1.00 87.56 336 ILE A O 1
ATOM 2749 N N . VAL A 1 337 ? -20.283 -9.559 -5.541 1.00 87.88 337 VAL A N 1
ATOM 2750 C CA . VAL A 1 337 ? -20.332 -9.265 -4.099 1.00 87.88 337 VAL A CA 1
ATOM 2751 C C . VAL A 1 337 ? -19.172 -9.933 -3.370 1.00 87.88 337 VAL A C 1
ATOM 2753 O O . VAL A 1 337 ? -18.479 -9.274 -2.599 1.00 87.88 337 VAL A O 1
ATOM 2756 N N . GLU A 1 338 ? -18.917 -11.211 -3.645 1.00 85.62 338 GLU A N 1
ATOM 2757 C CA . GLU A 1 338 ? -17.823 -11.956 -3.015 1.00 85.62 338 GLU A CA 1
ATOM 2758 C C . GLU A 1 338 ? -16.449 -11.345 -3.337 1.00 85.62 338 GLU A C 1
ATOM 2760 O O . GLU A 1 338 ? -15.633 -11.157 -2.433 1.00 85.62 338 GLU A O 1
ATOM 2765 N N . SER A 1 339 ? -16.221 -10.941 -4.593 1.00 85.56 339 SER A N 1
ATOM 2766 C CA . SER A 1 339 ? -14.984 -10.255 -5.007 1.00 85.56 339 SER A CA 1
ATOM 2767 C C . SER A 1 339 ? -14.799 -8.913 -4.287 1.00 85.56 339 SER A C 1
ATOM 2769 O O . SER A 1 339 ? -13.728 -8.632 -3.743 1.00 85.56 339 SER A O 1
ATOM 2771 N N . ILE A 1 340 ? -15.859 -8.100 -4.210 1.00 87.38 340 ILE A N 1
ATOM 2772 C CA . ILE A 1 340 ? -15.831 -6.793 -3.538 1.00 87.38 340 ILE A CA 1
ATOM 2773 C C . ILE A 1 340 ? -15.587 -6.954 -2.037 1.00 87.38 340 ILE A C 1
ATOM 2775 O O . ILE A 1 340 ? -14.788 -6.221 -1.459 1.00 87.38 340 ILE A O 1
ATOM 2779 N N . LEU A 1 341 ? -16.253 -7.915 -1.391 1.00 87.31 341 LEU A N 1
ATOM 2780 C CA . LEU A 1 341 ? -16.098 -8.159 0.042 1.00 87.31 341 LEU A CA 1
ATOM 2781 C C . LEU A 1 341 ? -14.738 -8.765 0.396 1.00 87.31 341 LEU A C 1
ATOM 2783 O O . LEU A 1 341 ? -14.281 -8.558 1.520 1.00 87.31 341 LEU A O 1
ATOM 2787 N N . ALA A 1 342 ? -14.061 -9.454 -0.524 1.00 85.00 342 ALA A N 1
ATOM 2788 C CA . ALA A 1 342 ? -12.699 -9.947 -0.319 1.00 85.00 342 ALA A CA 1
ATOM 2789 C C . ALA A 1 342 ? -11.644 -8.826 -0.401 1.00 85.00 342 ALA A C 1
ATOM 2791 O O . ALA A 1 342 ? -10.645 -8.855 0.325 1.00 85.00 342 ALA A O 1
ATOM 2792 N N . ASP A 1 343 ? -11.891 -7.779 -1.188 1.00 86.06 343 ASP A N 1
ATOM 2793 C CA . ASP A 1 343 ? -10.916 -6.725 -1.478 1.00 86.06 343 ASP A CA 1
ATOM 2794 C C . ASP A 1 343 ? -11.059 -5.472 -0.588 1.00 86.06 343 ASP A C 1
ATOM 2796 O O . ASP A 1 343 ? -12.105 -4.829 -0.532 1.00 86.06 343 ASP A O 1
ATOM 2800 N N . VAL A 1 344 ? -9.983 -5.100 0.115 1.00 84.50 344 VAL A N 1
ATOM 2801 C CA . VAL A 1 344 ? -9.974 -3.973 1.068 1.00 84.50 344 VAL A CA 1
ATOM 2802 C C . VAL A 1 344 ? -10.305 -2.638 0.391 1.00 84.50 344 VAL A C 1
ATOM 2804 O O . VAL A 1 344 ? -11.044 -1.838 0.970 1.00 84.50 344 VAL A O 1
ATOM 2807 N N . ASP A 1 345 ? -9.778 -2.390 -0.811 1.00 83.06 345 ASP A N 1
ATOM 2808 C CA . ASP A 1 345 ? -9.930 -1.101 -1.493 1.00 83.06 345 ASP A CA 1
ATOM 2809 C C . ASP A 1 345 ? -11.377 -0.905 -1.953 1.00 83.06 345 ASP A C 1
ATOM 2811 O O . ASP A 1 345 ? -11.959 0.165 -1.758 1.00 83.06 345 ASP A O 1
ATOM 2815 N N . PHE A 1 346 ? -11.987 -1.965 -2.489 1.00 87.12 346 PHE A N 1
ATOM 2816 C CA . PHE A 1 346 ? -13.402 -1.957 -2.845 1.00 87.12 346 PHE A CA 1
ATOM 2817 C C . PHE A 1 346 ? -14.301 -1.813 -1.618 1.00 87.12 346 PHE A C 1
ATOM 2819 O O . PHE A 1 346 ? -15.234 -1.011 -1.646 1.00 87.12 346 PHE A O 1
ATOM 2826 N N . ARG A 1 347 ? -14.024 -2.539 -0.525 1.00 86.62 347 ARG A N 1
ATOM 2827 C CA . ARG A 1 347 ? -14.807 -2.405 0.713 1.00 86.62 347 ARG A CA 1
ATOM 2828 C C . ARG A 1 347 ? -14.792 -0.981 1.245 1.00 86.62 347 ARG A C 1
ATOM 2830 O O . ARG A 1 347 ? -15.838 -0.495 1.669 1.00 86.62 347 ARG A O 1
ATOM 2837 N N . ARG A 1 348 ? -13.631 -0.319 1.248 1.00 83.62 348 ARG A N 1
ATOM 2838 C CA . ARG A 1 348 ? -13.531 1.078 1.686 1.00 83.62 348 ARG A CA 1
ATOM 2839 C C . ARG A 1 348 ? -14.390 1.973 0.795 1.00 83.62 348 ARG A C 1
ATOM 2841 O O . ARG A 1 348 ? -15.279 2.641 1.307 1.00 83.62 348 ARG A O 1
ATOM 2848 N N . LEU A 1 349 ? -14.185 1.884 -0.522 1.00 86.25 349 LEU A N 1
ATOM 2849 C CA . LEU A 1 349 ? -14.921 2.668 -1.511 1.00 86.25 349 LEU A CA 1
ATOM 2850 C C . LEU A 1 349 ? -16.440 2.524 -1.352 1.00 86.25 349 LEU A C 1
ATOM 2852 O O . LEU A 1 349 ? -17.164 3.510 -1.324 1.00 86.25 349 LEU A O 1
ATOM 2856 N N . VAL A 1 350 ? -16.935 1.292 -1.243 1.00 87.69 350 VAL A N 1
ATOM 2857 C CA . VAL A 1 350 ? -18.373 1.022 -1.160 1.00 87.69 350 VAL A CA 1
ATOM 2858 C C . VAL A 1 350 ? -18.974 1.518 0.159 1.00 87.69 350 VAL A C 1
ATOM 2860 O O . VAL A 1 350 ? -20.085 2.046 0.161 1.00 87.69 350 VAL A O 1
ATOM 2863 N N . ASN A 1 351 ? -18.249 1.393 1.274 1.00 82.25 351 ASN A N 1
ATOM 2864 C CA . ASN A 1 351 ? -18.721 1.896 2.565 1.00 82.25 351 ASN A CA 1
ATOM 2865 C C . ASN A 1 351 ? -18.885 3.417 2.578 1.00 82.25 351 ASN A C 1
ATOM 2867 O O . ASN A 1 351 ? -19.870 3.906 3.126 1.00 82.25 351 ASN A O 1
ATOM 2871 N N . ASP A 1 352 ? -17.979 4.160 1.940 1.00 81.38 352 ASP A N 1
ATOM 2872 C CA . ASP A 1 352 ? -18.085 5.622 1.858 1.00 81.38 352 ASP A CA 1
ATOM 2873 C C . ASP A 1 352 ? -19.382 6.049 1.137 1.00 81.38 352 ASP A C 1
ATOM 2875 O O . ASP A 1 352 ? -20.030 7.036 1.505 1.00 81.38 352 ASP A O 1
ATOM 2879 N N . TYR A 1 353 ? -19.832 5.235 0.177 1.00 84.88 353 TYR A N 1
ATOM 2880 C CA . TYR A 1 353 ? -21.067 5.441 -0.576 1.00 84.88 353 TYR A CA 1
ATOM 2881 C C . TYR A 1 353 ? -22.348 4.986 0.146 1.00 84.88 353 TYR A C 1
ATOM 2883 O O . TYR A 1 353 ? -23.429 5.300 -0.340 1.00 84.88 353 TYR A O 1
ATOM 2891 N N . LEU A 1 354 ? -22.292 4.335 1.317 1.00 82.81 354 LEU A N 1
ATOM 2892 C CA . LEU A 1 354 ? -23.501 4.002 2.102 1.00 82.81 354 LEU A CA 1
ATOM 2893 C C . LEU A 1 354 ? -24.284 5.234 2.559 1.00 82.81 354 LEU A C 1
ATOM 2895 O O . LEU A 1 354 ? -25.515 5.221 2.640 1.00 82.81 354 LEU A O 1
ATOM 2899 N N . SER A 1 355 ? -23.551 6.298 2.880 1.00 76.94 355 SER A N 1
ATOM 2900 C CA . SER A 1 355 ? -24.119 7.581 3.298 1.00 76.94 355 SER A CA 1
ATOM 2901 C C . SER A 1 355 ? -24.696 8.384 2.124 1.00 76.94 355 SER A C 1
ATOM 2903 O O . SER A 1 355 ? -25.370 9.391 2.330 1.00 76.94 355 SER A O 1
ATOM 2905 N N . GLN A 1 356 ? -24.460 7.937 0.886 1.00 81.06 356 GLN A N 1
ATOM 2906 C CA . GLN A 1 356 ? -24.806 8.640 -0.345 1.00 81.06 356 GLN A CA 1
ATOM 2907 C C . GLN A 1 356 ? -25.710 7.770 -1.227 1.00 81.06 356 GLN A C 1
ATOM 2909 O O . GLN A 1 356 ? -25.888 6.577 -1.000 1.00 81.06 356 GLN A O 1
ATOM 2914 N N . ASN A 1 357 ? -26.313 8.372 -2.250 1.00 79.50 357 ASN A N 1
ATOM 2915 C CA . ASN A 1 357 ? -26.972 7.604 -3.303 1.00 79.50 357 ASN A CA 1
ATOM 2916 C C . ASN A 1 357 ? -25.990 7.477 -4.475 1.00 79.50 357 ASN A C 1
ATOM 2918 O O . ASN A 1 357 ? -25.625 8.506 -5.052 1.00 79.50 357 ASN A O 1
ATOM 2922 N N . PRO A 1 358 ? -25.546 6.262 -4.840 1.00 84.88 358 PRO A N 1
ATOM 2923 C CA . PRO A 1 358 ? -24.612 6.090 -5.941 1.00 84.88 358 PRO A CA 1
ATOM 2924 C C . PRO A 1 358 ? -25.279 6.447 -7.270 1.00 84.88 358 PRO A C 1
ATOM 2926 O O . PRO A 1 358 ? -26.468 6.200 -7.489 1.00 84.88 358 PRO A O 1
ATOM 2929 N N . THR A 1 359 ? -24.498 7.001 -8.193 1.00 88.06 359 THR A N 1
ATOM 2930 C CA . THR A 1 359 ? -24.973 7.229 -9.558 1.00 88.06 359 THR A CA 1
ATOM 2931 C C . THR A 1 359 ? -25.058 5.900 -10.324 1.00 88.06 359 THR A C 1
ATOM 2933 O O . THR A 1 359 ? -24.318 4.957 -10.025 1.00 88.06 359 THR A O 1
ATOM 2936 N N . PRO A 1 360 ? -25.911 5.795 -11.360 1.00 88.44 360 PRO A N 1
ATOM 2937 C CA . PRO A 1 360 ? -25.940 4.611 -12.220 1.00 88.44 360 PRO A CA 1
ATOM 2938 C C . PRO A 1 360 ? -24.577 4.291 -12.851 1.00 88.44 360 PRO A C 1
ATOM 2940 O O . PRO A 1 360 ? -24.235 3.123 -13.031 1.00 88.44 360 PRO A O 1
ATOM 2943 N N . ASP A 1 361 ? -23.786 5.321 -13.161 1.00 88.62 361 ASP A N 1
ATOM 2944 C CA . ASP A 1 361 ? -22.450 5.167 -13.740 1.00 88.62 361 ASP A CA 1
ATOM 2945 C C . ASP A 1 361 ? -21.443 4.621 -12.724 1.00 88.62 361 ASP A C 1
ATOM 2947 O O . ASP A 1 361 ? -20.623 3.776 -13.083 1.00 88.62 361 ASP A O 1
ATOM 2951 N N . PHE A 1 362 ? -21.559 5.005 -11.446 1.00 91.50 362 PHE A N 1
ATOM 2952 C CA . PHE A 1 362 ? -20.782 4.392 -10.370 1.00 91.50 362 PHE A CA 1
ATOM 2953 C C . PHE A 1 362 ? -21.063 2.888 -10.272 1.00 91.50 362 PHE A C 1
ATOM 2955 O O . PHE A 1 362 ? -20.133 2.090 -10.282 1.00 91.50 362 PHE A O 1
ATOM 2962 N N . LEU A 1 363 ? -22.335 2.471 -10.250 1.00 90.44 363 LEU A N 1
ATOM 2963 C CA . LEU A 1 363 ? -22.686 1.046 -10.148 1.00 90.44 363 LEU A CA 1
ATOM 2964 C C . LEU A 1 363 ? -22.190 0.235 -11.355 1.00 90.44 363 LEU A C 1
ATOM 2966 O O . LEU A 1 363 ? -21.666 -0.867 -11.193 1.00 90.44 363 LEU A O 1
ATOM 2970 N N . LYS A 1 364 ? -22.296 0.791 -12.570 1.00 91.56 364 LYS A N 1
ATOM 2971 C CA . LYS A 1 364 ? -21.737 0.164 -13.780 1.00 91.56 364 LYS A CA 1
ATOM 2972 C C . LYS A 1 364 ? -20.216 0.025 -13.696 1.00 91.56 364 LYS A C 1
ATOM 2974 O O . LYS A 1 364 ? -19.690 -1.037 -14.027 1.00 91.56 364 LYS A O 1
ATOM 2979 N N . GLY A 1 365 ? -19.521 1.075 -13.256 1.00 92.25 365 GLY A N 1
ATOM 2980 C CA . GLY A 1 365 ? -18.071 1.071 -13.071 1.00 92.25 365 GLY A CA 1
ATOM 2981 C C . GLY A 1 365 ? -17.621 0.081 -11.996 1.00 92.25 365 GLY A C 1
ATOM 2982 O O . GLY A 1 365 ? -16.700 -0.694 -12.235 1.00 92.25 365 GLY A O 1
ATOM 2983 N N . LEU A 1 366 ? -18.316 0.040 -10.856 1.00 92.56 366 LEU A N 1
ATOM 2984 C CA . LEU A 1 366 ? -18.074 -0.900 -9.760 1.00 92.56 366 LEU A CA 1
ATOM 2985 C C . LEU A 1 366 ? -18.166 -2.351 -10.246 1.00 92.56 366 LEU A C 1
ATOM 2987 O O . LEU A 1 366 ? -17.215 -3.111 -10.073 1.00 92.56 366 LEU A O 1
ATOM 2991 N N . ASN A 1 367 ? -19.266 -2.704 -10.921 1.00 90.69 367 ASN A N 1
ATOM 2992 C CA . ASN A 1 367 ? -19.479 -4.049 -11.462 1.00 90.69 367 ASN A CA 1
ATOM 2993 C C . ASN A 1 367 ? -18.400 -4.437 -12.478 1.00 90.69 367 ASN A C 1
ATOM 2995 O O . ASN A 1 367 ? -17.905 -5.560 -12.453 1.00 90.69 367 ASN A O 1
ATOM 2999 N N . TYR A 1 368 ? -18.015 -3.509 -13.358 1.00 93.19 368 TYR A N 1
ATOM 3000 C CA . TYR A 1 368 ? -16.964 -3.755 -14.341 1.00 93.19 368 TYR A CA 1
ATOM 3001 C C . TYR A 1 368 ? -15.595 -3.972 -13.682 1.00 93.19 368 TYR A C 1
ATOM 3003 O O . TYR A 1 368 ? -14.917 -4.953 -13.980 1.00 93.19 368 TYR A O 1
ATOM 3011 N N . LEU A 1 369 ? -15.180 -3.080 -12.777 1.00 93.06 369 LEU A N 1
ATOM 3012 C CA . LEU A 1 369 ? -13.854 -3.139 -12.160 1.00 93.06 369 LEU A CA 1
ATOM 3013 C C . LEU A 1 369 ? -13.703 -4.323 -11.200 1.00 93.06 369 LEU A C 1
ATOM 3015 O O . LEU A 1 369 ? -12.609 -4.873 -11.094 1.00 93.06 369 LEU A O 1
ATOM 3019 N N . ALA A 1 370 ? -14.773 -4.728 -10.514 1.00 90.69 370 ALA A N 1
ATOM 3020 C CA . ALA A 1 370 ? -14.749 -5.842 -9.566 1.00 90.69 370 ALA A CA 1
ATOM 3021 C C . ALA A 1 370 ? -14.527 -7.216 -10.226 1.00 90.69 370 ALA A C 1
ATOM 3023 O O . ALA A 1 370 ? -14.080 -8.150 -9.559 1.00 90.69 370 ALA A O 1
ATOM 3024 N N . GLN A 1 371 ? -14.790 -7.331 -11.534 1.00 90.56 371 GLN A N 1
ATOM 3025 C CA . GLN A 1 371 ? -14.498 -8.524 -12.341 1.00 90.56 371 GLN A CA 1
ATOM 3026 C C . GLN A 1 371 ? -13.028 -8.607 -12.785 1.00 90.56 371 GLN A C 1
ATOM 3028 O O . GLN A 1 371 ? -12.592 -9.635 -13.302 1.00 90.56 371 GLN A O 1
ATOM 3033 N N . LEU A 1 372 ? -12.254 -7.529 -12.626 1.00 89.94 372 LEU A N 1
ATOM 3034 C CA . LEU A 1 372 ? -10.860 -7.471 -13.060 1.00 89.94 372 LEU A CA 1
ATOM 3035 C C . LEU A 1 372 ? -9.908 -7.912 -11.939 1.00 89.94 372 LEU A C 1
ATOM 3037 O O . LEU A 1 372 ? -10.143 -7.583 -10.771 1.00 89.94 372 LEU A O 1
ATOM 3041 N N . PRO A 1 373 ? -8.788 -8.585 -12.268 1.00 87.94 373 PRO A N 1
ATOM 3042 C CA . PRO A 1 373 ? -7.795 -8.975 -11.275 1.00 87.94 373 PRO A CA 1
ATOM 3043 C C . PRO A 1 373 ? -7.110 -7.753 -10.627 1.00 87.94 373 PRO A C 1
ATOM 3045 O O . PRO A 1 373 ? -7.017 -6.683 -11.246 1.00 87.94 373 PRO A O 1
ATOM 3048 N N . PRO A 1 374 ? -6.591 -7.900 -9.393 1.00 86.25 374 PRO A N 1
ATOM 3049 C CA . PRO A 1 374 ? -5.827 -6.855 -8.721 1.00 86.25 374 PRO A CA 1
ATOM 3050 C C . PRO A 1 374 ? -4.613 -6.432 -9.545 1.00 86.25 374 PRO A C 1
ATOM 3052 O O . PRO A 1 374 ? -3.780 -7.247 -9.930 1.00 86.25 374 PRO A O 1
ATOM 3055 N N . SER A 1 375 ? -4.521 -5.133 -9.819 1.00 89.00 375 SER A N 1
ATOM 3056 C CA . SER A 1 375 ? -3.412 -4.512 -10.540 1.00 89.00 375 SER A CA 1
ATOM 3057 C C . SER A 1 375 ? -3.326 -3.026 -10.197 1.00 89.00 375 SER A C 1
ATOM 3059 O O . SER A 1 375 ? -4.333 -2.404 -9.851 1.00 89.00 375 SER A O 1
ATOM 3061 N N . SER A 1 376 ? -2.146 -2.426 -10.366 1.00 88.25 376 SER A N 1
ATOM 3062 C CA . SER A 1 376 ? -1.948 -0.985 -10.152 1.00 88.25 376 SER A CA 1
ATOM 3063 C C . SER A 1 376 ? -2.850 -0.128 -11.054 1.00 88.25 376 SER A C 1
ATOM 3065 O O . SER A 1 376 ? -3.291 0.948 -10.654 1.00 88.25 376 SER A O 1
ATOM 3067 N N . GLY A 1 377 ? -3.178 -0.623 -12.255 1.00 91.56 377 GLY A N 1
ATOM 3068 C CA . GLY A 1 377 ? -4.153 0.003 -13.151 1.00 91.56 377 GLY A CA 1
ATOM 3069 C C . GLY A 1 377 ? -5.584 -0.043 -12.603 1.00 91.56 377 GLY A C 1
ATOM 3070 O O . GLY A 1 377 ? -6.303 0.951 -12.690 1.00 91.56 377 GLY A O 1
ATOM 3071 N N . ARG A 1 378 ? -5.994 -1.151 -11.965 1.00 92.44 378 ARG A N 1
ATOM 3072 C CA . ARG A 1 378 ? -7.304 -1.243 -11.300 1.00 92.44 378 ARG A CA 1
ATOM 3073 C C . ARG A 1 378 ? -7.397 -0.267 -10.125 1.00 92.44 378 ARG A C 1
ATOM 3075 O O . ARG A 1 378 ? -8.412 0.405 -9.992 1.00 92.44 378 ARG A O 1
ATOM 3082 N N . THR A 1 379 ? -6.334 -0.114 -9.334 1.00 91.12 379 THR A N 1
ATOM 3083 C CA . THR A 1 379 ? -6.284 0.875 -8.240 1.00 91.12 379 THR A CA 1
ATOM 3084 C C . THR A 1 379 ? -6.434 2.312 -8.753 1.00 91.12 379 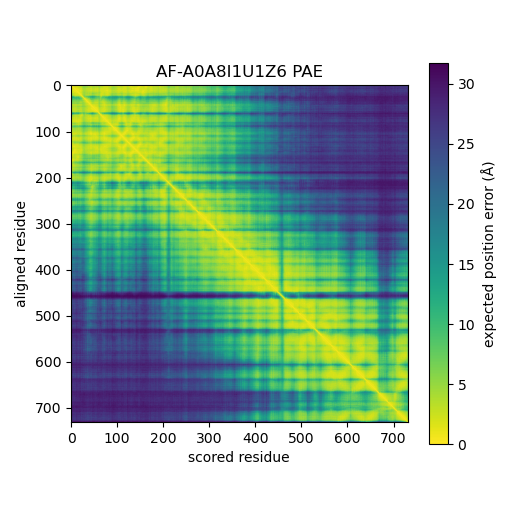THR A C 1
ATOM 3086 O O . THR A 1 379 ? -7.181 3.093 -8.165 1.00 91.12 379 THR A O 1
ATOM 3089 N N . LEU A 1 380 ? -5.807 2.666 -9.885 1.00 92.38 380 LEU A N 1
ATOM 3090 C CA . LEU A 1 380 ? -6.070 3.952 -10.552 1.00 92.38 380 LEU A CA 1
ATOM 3091 C C . LEU A 1 380 ? -7.539 4.097 -10.956 1.00 92.38 380 LEU A C 1
ATOM 3093 O O . LEU A 1 380 ? -8.140 5.142 -10.728 1.00 92.38 380 LEU A O 1
ATOM 3097 N N . CYS A 1 381 ? -8.128 3.059 -11.550 1.00 94.50 381 CYS A N 1
ATOM 3098 C CA . CYS A 1 381 ? -9.528 3.097 -11.964 1.00 94.50 381 CYS A CA 1
ATOM 3099 C C . CYS A 1 381 ? -10.476 3.284 -10.772 1.00 94.50 381 CYS A C 1
ATOM 3101 O O . CYS A 1 381 ? -11.445 4.029 -10.895 1.00 94.50 381 CYS A O 1
ATOM 3103 N N . LEU A 1 382 ? -10.179 2.679 -9.616 1.00 92.38 382 LEU A N 1
ATOM 3104 C CA . LEU A 1 382 ? -10.954 2.871 -8.385 1.00 92.38 382 LEU A CA 1
ATOM 3105 C C . LEU A 1 382 ? -10.899 4.314 -7.882 1.00 92.38 382 LEU A C 1
ATOM 3107 O O . LEU A 1 382 ? -11.931 4.854 -7.494 1.00 92.38 382 LEU A O 1
ATOM 3111 N N . PHE A 1 383 ? -9.740 4.971 -7.975 1.00 92.06 383 PHE A N 1
ATOM 3112 C CA . PHE A 1 383 ? -9.631 6.397 -7.666 1.00 92.06 383 PHE A CA 1
ATOM 3113 C C . PHE A 1 383 ? -10.576 7.246 -8.533 1.00 92.06 383 PHE A C 1
ATOM 3115 O O . PHE A 1 383 ? -11.264 8.130 -8.022 1.00 92.06 383 PHE A O 1
ATOM 3122 N N . PHE A 1 384 ? -10.655 6.966 -9.838 1.00 92.69 384 PHE A N 1
ATOM 3123 C CA . PHE A 1 384 ? -11.595 7.669 -10.714 1.00 92.69 384 PHE A CA 1
ATOM 3124 C C . PHE A 1 384 ? -13.043 7.282 -10.441 1.00 92.69 384 PHE A C 1
ATOM 3126 O O . PHE A 1 384 ? -13.892 8.161 -10.434 1.00 92.69 384 PHE A O 1
ATOM 3133 N N . LEU A 1 385 ? -13.334 6.013 -10.154 1.00 92.81 385 LEU A N 1
ATOM 3134 C CA . LEU A 1 385 ? -14.673 5.586 -9.756 1.00 92.81 385 LEU A CA 1
ATOM 3135 C C . LEU A 1 385 ? -15.185 6.371 -8.537 1.00 92.81 385 LEU A C 1
ATOM 3137 O O . LEU A 1 385 ? -16.334 6.795 -8.534 1.00 92.81 385 LEU A O 1
ATOM 3141 N N . GLU A 1 386 ? -14.326 6.617 -7.548 1.00 89.75 386 GLU A N 1
ATOM 3142 C CA . GLU A 1 386 ? -14.656 7.390 -6.347 1.00 89.75 386 GLU A CA 1
ATOM 3143 C C . GLU A 1 386 ? -14.948 8.870 -6.638 1.00 89.75 386 GLU A C 1
ATOM 3145 O O . GLU A 1 386 ? -15.902 9.422 -6.095 1.00 89.75 386 GLU A O 1
ATOM 3150 N N . HIS A 1 387 ? -14.141 9.512 -7.490 1.00 87.94 387 HIS A N 1
ATOM 3151 C CA . HIS A 1 387 ? -14.151 10.973 -7.658 1.00 87.94 387 HIS A CA 1
ATOM 3152 C C . HIS A 1 387 ? -14.971 11.458 -8.863 1.00 87.94 387 HIS A C 1
ATOM 3154 O O . HIS A 1 387 ? -15.507 12.565 -8.843 1.00 87.94 387 HIS A O 1
ATOM 3160 N N . ALA A 1 388 ? -15.017 10.673 -9.938 1.00 89.38 388 ALA A N 1
ATOM 3161 C CA . ALA A 1 388 ? -15.806 10.922 -11.141 1.00 89.38 388 ALA A CA 1
ATOM 3162 C C . ALA A 1 388 ? -15.827 9.657 -12.019 1.00 89.38 388 ALA A C 1
ATOM 3164 O O . ALA A 1 388 ? -14.885 9.440 -12.795 1.00 89.38 388 ALA A O 1
ATOM 3165 N N . PRO A 1 389 ? -16.892 8.839 -11.906 1.00 90.62 389 PRO A N 1
ATOM 3166 C CA . PRO A 1 389 ? -17.047 7.614 -12.675 1.00 90.62 389 PRO A CA 1
ATOM 3167 C C . PRO A 1 389 ? -16.823 7.834 -14.172 1.00 90.62 389 PRO A C 1
ATOM 3169 O O . PRO A 1 389 ? -17.303 8.809 -14.755 1.00 90.62 389 PRO A O 1
ATOM 3172 N N . LEU A 1 390 ? -16.086 6.914 -14.791 1.00 91.81 390 LEU A N 1
ATOM 3173 C CA . LEU A 1 390 ? -15.775 6.940 -16.217 1.00 91.81 390 LEU A CA 1
ATOM 3174 C C . LEU A 1 390 ? -16.657 5.943 -16.972 1.00 91.81 390 LEU A C 1
ATOM 3176 O O . LEU A 1 390 ? -17.275 5.050 -16.391 1.00 91.81 390 LEU A O 1
ATOM 3180 N N . THR A 1 391 ? -16.698 6.075 -18.296 1.00 92.62 391 THR A N 1
ATOM 3181 C CA . THR A 1 391 ? -17.273 5.038 -19.154 1.00 92.62 391 THR A CA 1
ATOM 3182 C C . THR A 1 391 ? -16.389 3.789 -19.142 1.00 92.62 391 THR A C 1
ATOM 3184 O O . THR A 1 391 ? -15.211 3.836 -18.779 1.00 92.62 391 THR A O 1
ATOM 3187 N N . ARG A 1 392 ? -16.943 2.653 -19.585 1.00 92.00 392 ARG A N 1
ATOM 3188 C CA . ARG A 1 392 ? -16.181 1.405 -19.744 1.00 92.00 392 ARG A CA 1
ATOM 3189 C C . ARG A 1 392 ? -14.933 1.607 -20.609 1.00 92.00 392 ARG A C 1
ATOM 3191 O O . ARG A 1 392 ? -13.862 1.150 -20.221 1.00 92.00 392 ARG A O 1
ATOM 3198 N N . ASP A 1 393 ? -15.075 2.330 -21.716 1.00 93.25 393 ASP A N 1
ATOM 3199 C CA . ASP A 1 393 ? -13.971 2.635 -22.630 1.00 93.25 393 ASP A CA 1
ATOM 3200 C C . ASP A 1 393 ? -12.897 3.477 -21.927 1.00 93.25 393 ASP A C 1
ATOM 3202 O O . ASP A 1 393 ? -11.719 3.141 -21.988 1.00 93.25 393 ASP A O 1
ATOM 3206 N N . GLY A 1 394 ? -13.294 4.482 -21.136 1.00 93.50 394 GLY A N 1
ATOM 3207 C CA . GLY A 1 394 ? -12.352 5.285 -20.350 1.00 93.50 394 GLY A CA 1
ATOM 3208 C C . GLY A 1 394 ? -11.559 4.462 -19.326 1.00 93.50 394 GLY A C 1
ATOM 3209 O O . GLY A 1 394 ? -10.358 4.672 -19.156 1.00 93.50 394 GLY A O 1
ATOM 3210 N N . TYR A 1 395 ? -12.185 3.476 -18.674 1.00 95.69 395 TYR A N 1
ATOM 3211 C CA . TYR A 1 395 ? -11.454 2.546 -17.806 1.00 95.69 395 TYR A CA 1
ATOM 3212 C C . TYR A 1 395 ? -10.501 1.640 -18.595 1.00 95.69 395 TYR A C 1
ATOM 3214 O O . TYR A 1 395 ? -9.388 1.387 -18.138 1.00 95.69 395 TYR A O 1
ATOM 3222 N N . GLN A 1 396 ? -10.905 1.158 -19.774 1.00 95.19 396 GLN A N 1
ATOM 3223 C CA . GLN A 1 396 ? -10.041 0.347 -20.638 1.00 95.19 396 GLN A CA 1
ATOM 3224 C C . GLN A 1 396 ? -8.815 1.125 -21.122 1.00 95.19 396 GLN A C 1
ATOM 3226 O O . GLN A 1 396 ? -7.712 0.585 -21.088 1.00 95.19 396 GLN A O 1
ATOM 3231 N N . GLU A 1 397 ? -8.981 2.395 -21.488 1.00 95.38 397 GLU A N 1
ATOM 3232 C CA . GLU A 1 397 ? -7.877 3.278 -21.872 1.00 95.38 397 GLU A CA 1
ATOM 3233 C C . GLU A 1 397 ? -6.864 3.452 -20.730 1.00 95.38 397 GLU A C 1
ATOM 3235 O O . GLU A 1 397 ? -5.659 3.319 -20.947 1.00 95.38 397 GLU A O 1
ATOM 3240 N N . ILE A 1 398 ? -7.331 3.676 -19.494 1.00 95.38 398 ILE A N 1
ATOM 3241 C CA . ILE A 1 398 ? -6.453 3.800 -18.316 1.00 95.38 398 ILE A CA 1
ATOM 3242 C C . ILE A 1 398 ? -5.728 2.484 -18.018 1.00 95.38 398 ILE A C 1
ATOM 3244 O O . ILE A 1 398 ? -4.534 2.492 -17.710 1.00 95.38 398 ILE A O 1
ATOM 3248 N N . LEU A 1 399 ? -6.427 1.349 -18.111 1.00 95.50 399 LEU A N 1
ATOM 3249 C CA . LEU A 1 399 ? -5.821 0.031 -17.916 1.00 95.50 399 LEU A CA 1
ATOM 3250 C C . LEU A 1 399 ? -4.741 -0.238 -18.967 1.00 95.50 399 LEU A C 1
ATOM 3252 O O . LEU A 1 399 ? -3.648 -0.670 -18.605 1.00 95.50 399 LEU A O 1
ATOM 3256 N N . GLN A 1 400 ? -5.006 0.076 -20.237 1.00 94.81 400 GLN A N 1
ATOM 3257 C CA . GLN A 1 400 ? -4.021 -0.067 -21.306 1.00 94.81 400 GLN A CA 1
ATOM 3258 C C . GLN A 1 400 ? -2.815 0.855 -21.086 1.00 94.81 400 GLN A C 1
ATOM 3260 O O . GLN A 1 400 ? -1.678 0.405 -21.192 1.00 94.81 400 GLN A O 1
ATOM 3265 N N . ALA A 1 401 ? -3.033 2.112 -20.688 1.00 92.88 401 ALA A N 1
ATOM 3266 C CA . ALA A 1 401 ? -1.946 3.037 -20.366 1.00 92.88 401 ALA A CA 1
ATOM 3267 C C . ALA A 1 401 ? -1.079 2.538 -19.193 1.00 92.88 401 ALA A C 1
ATOM 3269 O O . ALA A 1 401 ? 0.145 2.689 -19.207 1.00 92.88 401 ALA A O 1
ATOM 3270 N N . ALA A 1 402 ? -1.689 1.903 -18.187 1.00 93.50 402 ALA A N 1
ATOM 3271 C CA . ALA A 1 402 ? -0.964 1.283 -17.081 1.00 93.50 402 ALA A CA 1
ATOM 3272 C C . ALA A 1 402 ? -0.164 0.041 -17.515 1.00 93.50 402 ALA A C 1
ATOM 3274 O O . ALA A 1 402 ? 0.904 -0.201 -16.959 1.00 93.50 402 ALA A O 1
ATOM 3275 N N . VAL A 1 403 ? -0.633 -0.718 -18.511 1.00 91.38 403 VAL A N 1
ATOM 3276 C CA . VAL A 1 403 ? 0.133 -1.821 -19.122 1.00 91.38 403 VAL A CA 1
ATOM 3277 C C . VAL A 1 403 ? 1.320 -1.280 -19.921 1.00 91.38 403 VAL A C 1
ATOM 3279 O O . VAL A 1 403 ? 2.440 -1.763 -19.760 1.00 91.38 403 VAL A O 1
ATOM 3282 N N . ASP A 1 404 ? 1.101 -0.243 -20.729 1.00 88.25 404 ASP A N 1
ATOM 3283 C CA . ASP A 1 404 ? 2.142 0.383 -21.552 1.00 88.25 404 ASP A CA 1
ATOM 3284 C C . ASP A 1 404 ? 3.212 1.096 -20.702 1.00 88.25 404 ASP A C 1
ATOM 3286 O O . ASP A 1 404 ? 4.364 1.243 -21.121 1.00 88.25 404 ASP A O 1
ATOM 3290 N N . SER A 1 405 ? 2.843 1.549 -19.498 1.00 89.31 405 SER A N 1
ATOM 3291 C CA . SER A 1 405 ? 3.722 2.248 -18.560 1.00 89.31 405 SER A CA 1
ATOM 3292 C C . SER A 1 405 ? 3.504 1.783 -17.105 1.00 89.31 405 SER A C 1
ATOM 3294 O O . SER A 1 405 ? 2.925 2.524 -16.305 1.00 89.31 405 SER A O 1
ATOM 3296 N N . PRO A 1 406 ? 4.043 0.614 -16.700 1.00 90.31 406 PRO A N 1
ATOM 3297 C CA . PRO A 1 406 ? 3.749 -0.032 -15.408 1.00 90.31 406 PRO A CA 1
ATOM 3298 C C . PRO A 1 406 ? 4.072 0.784 -14.150 1.00 90.31 406 PRO A C 1
ATOM 3300 O O . PRO A 1 406 ? 3.468 0.576 -13.101 1.00 90.31 406 PRO A O 1
ATOM 3303 N N . LEU A 1 407 ? 5.020 1.721 -14.241 1.00 92.12 407 LEU A N 1
ATOM 3304 C CA . LEU A 1 407 ? 5.442 2.579 -13.126 1.00 92.12 407 LEU A CA 1
ATOM 3305 C C . LEU A 1 407 ? 4.609 3.868 -12.992 1.00 92.12 407 LEU A C 1
ATOM 3307 O O . LEU A 1 407 ? 4.711 4.569 -11.981 1.00 92.12 407 LEU A O 1
ATOM 3311 N N . MET A 1 408 ? 3.790 4.190 -14.000 1.00 94.62 408 MET A N 1
ATOM 3312 C CA . MET A 1 408 ? 2.966 5.405 -14.026 1.00 94.62 408 MET A CA 1
ATOM 3313 C C . MET A 1 408 ? 1.930 5.453 -12.892 1.00 94.62 408 MET A C 1
ATOM 3315 O O . MET A 1 408 ? 1.830 6.510 -12.271 1.00 94.62 408 MET A O 1
ATOM 3319 N N . PRO A 1 409 ? 1.215 4.363 -12.536 1.00 95.25 409 PRO A N 1
ATOM 3320 C CA . PRO A 1 409 ? 0.254 4.390 -11.432 1.00 95.25 409 PRO A CA 1
ATOM 3321 C C . PRO A 1 409 ? 0.845 4.855 -10.100 1.00 95.25 409 PRO A C 1
ATOM 3323 O O . PRO A 1 409 ? 0.267 5.695 -9.413 1.00 95.25 409 PRO A O 1
ATOM 3326 N N . GLU A 1 410 ? 2.028 4.358 -9.745 1.00 93.12 410 GLU A N 1
ATOM 3327 C CA . GLU A 1 410 ? 2.702 4.758 -8.509 1.00 93.12 410 GLU A CA 1
ATOM 3328 C C . GLU A 1 410 ? 3.154 6.224 -8.571 1.00 93.12 410 GLU A C 1
ATOM 3330 O O . GLU A 1 410 ? 2.965 6.979 -7.615 1.00 93.12 410 GLU A O 1
ATOM 3335 N N . ALA A 1 411 ? 3.676 6.660 -9.724 1.00 91.69 411 ALA A N 1
ATOM 3336 C CA . ALA A 1 411 ? 4.045 8.054 -9.948 1.00 91.69 411 ALA A CA 1
ATOM 3337 C C . ALA A 1 411 ? 2.830 8.994 -9.850 1.00 91.69 411 ALA A C 1
ATOM 3339 O O . ALA A 1 411 ? 2.928 10.062 -9.245 1.00 91.69 411 ALA A O 1
ATOM 3340 N N . PHE A 1 412 ? 1.674 8.583 -10.376 1.00 94.75 412 PHE A N 1
ATOM 3341 C CA . PHE A 1 412 ? 0.420 9.326 -10.277 1.00 94.75 412 PHE A CA 1
ATOM 3342 C C . PHE A 1 412 ? 0.019 9.557 -8.817 1.00 94.75 412 PHE A C 1
ATOM 3344 O O . PHE A 1 412 ? -0.180 10.702 -8.408 1.00 94.75 412 PHE A O 1
ATOM 3351 N N . PHE A 1 413 ? -0.047 8.495 -8.006 1.00 93.00 413 PHE A N 1
ATOM 3352 C CA . PHE A 1 413 ? -0.416 8.618 -6.592 1.00 93.00 413 PHE A CA 1
ATOM 3353 C C . PHE A 1 413 ? 0.624 9.395 -5.781 1.00 93.00 413 PHE A C 1
ATOM 3355 O O . PHE A 1 413 ? 0.251 10.163 -4.891 1.00 93.00 413 PHE A O 1
ATOM 3362 N N . TYR A 1 414 ? 1.913 9.263 -6.109 1.00 90.81 414 TYR A N 1
ATOM 3363 C CA . TYR 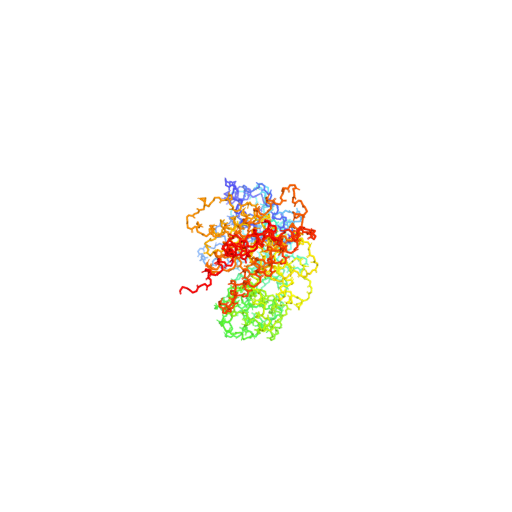A 1 414 ? 2.963 10.086 -5.512 1.00 90.81 414 TYR A CA 1
ATOM 3364 C C . TYR A 1 414 ? 2.730 11.576 -5.795 1.00 90.81 414 TYR A C 1
ATOM 3366 O O . TYR A 1 414 ? 2.741 12.391 -4.869 1.00 90.81 414 TYR A O 1
ATOM 3374 N N . LEU A 1 415 ? 2.483 11.949 -7.053 1.00 89.38 415 LEU A N 1
ATOM 3375 C CA . LEU A 1 415 ? 2.233 13.342 -7.434 1.00 89.38 415 LEU A CA 1
ATOM 3376 C C . LEU A 1 415 ? 0.941 13.880 -6.812 1.00 89.38 415 LEU A C 1
ATOM 3378 O O . LEU A 1 415 ? 0.919 15.023 -6.355 1.00 89.38 415 LEU A O 1
ATOM 3382 N N . LEU A 1 416 ? -0.108 13.058 -6.754 1.00 89.69 416 LEU A N 1
ATOM 3383 C CA . LEU A 1 416 ? -1.383 13.409 -6.135 1.00 89.69 416 LEU A CA 1
ATOM 3384 C C . LEU A 1 416 ? -1.218 13.687 -4.634 1.00 89.69 416 LEU A C 1
ATOM 3386 O O . LEU A 1 416 ? -1.624 14.743 -4.160 1.00 89.69 416 LEU A O 1
ATOM 3390 N N . ARG A 1 417 ? -0.557 12.786 -3.893 1.00 89.56 417 ARG A N 1
ATOM 3391 C CA . ARG A 1 417 ? -0.337 12.917 -2.442 1.00 89.56 417 ARG A CA 1
ATOM 3392 C C . ARG A 1 417 ? 0.498 14.144 -2.072 1.00 89.56 417 ARG A C 1
ATOM 3394 O O . ARG A 1 417 ? 0.321 14.699 -0.992 1.00 89.56 417 ARG A O 1
ATOM 3401 N N . ASN A 1 418 ? 1.405 14.557 -2.956 1.00 85.12 418 ASN A N 1
ATOM 3402 C CA . ASN A 1 418 ? 2.260 15.727 -2.761 1.00 85.12 418 ASN A CA 1
ATOM 3403 C C . ASN A 1 418 ? 1.678 17.016 -3.377 1.00 85.12 418 ASN A C 1
ATOM 3405 O O . ASN A 1 418 ? 2.379 18.023 -3.430 1.00 85.12 418 ASN A O 1
ATOM 3409 N N . ASN A 1 419 ? 0.421 17.011 -3.845 1.00 85.44 419 ASN A N 1
ATOM 3410 C CA . ASN A 1 419 ? -0.236 18.153 -4.499 1.00 85.44 419 ASN A CA 1
ATOM 3411 C C . ASN A 1 419 ? 0.530 18.721 -5.713 1.00 85.44 419 ASN A C 1
ATOM 3413 O O . ASN A 1 419 ? 0.442 19.909 -6.025 1.00 85.44 419 ASN A O 1
ATOM 3417 N N . LEU A 1 420 ? 1.287 17.874 -6.413 1.00 83.38 420 LEU A N 1
ATOM 3418 C CA . LEU A 1 420 ? 2.077 18.260 -7.587 1.00 83.38 420 LEU A CA 1
ATOM 3419 C C . LEU A 1 420 ? 1.295 18.104 -8.897 1.00 83.38 420 LEU A C 1
ATOM 3421 O O . LEU A 1 420 ? 1.644 18.715 -9.907 1.00 83.38 420 LEU A O 1
ATOM 3425 N N . LEU A 1 421 ? 0.223 17.311 -8.882 1.00 85.56 421 LEU A N 1
ATOM 3426 C CA . LEU A 1 421 ? -0.651 17.097 -10.028 1.00 85.56 421 LEU A CA 1
ATOM 3427 C C . LEU A 1 421 ? -1.779 18.148 -10.032 1.00 85.56 421 LEU A C 1
ATOM 3429 O O . LEU A 1 421 ? -2.704 18.088 -9.221 1.00 85.56 421 LEU A O 1
ATOM 3433 N N . LYS A 1 422 ? -1.689 19.141 -10.925 1.00 79.44 422 LYS A N 1
ATOM 3434 C CA . LYS A 1 422 ? -2.664 20.244 -11.034 1.00 79.44 422 LYS A CA 1
ATOM 3435 C C . LYS A 1 422 ? -3.831 19.877 -11.961 1.00 79.44 422 LYS A C 1
ATOM 3437 O O . LYS A 1 422 ? -3.650 19.120 -12.909 1.00 79.44 422 LYS A O 1
ATOM 3442 N N . GLY A 1 423 ? -5.003 20.466 -11.717 1.00 84.44 423 GLY A N 1
ATOM 3443 C CA . GLY A 1 423 ? -6.206 20.287 -12.542 1.00 84.44 423 GLY A CA 1
ATOM 3444 C C . GLY A 1 423 ? -7.268 19.365 -11.929 1.00 84.44 423 GLY A C 1
ATOM 3445 O O . GLY A 1 423 ? -7.046 18.719 -10.896 1.00 84.44 423 GLY A O 1
ATOM 3446 N N . GLY A 1 424 ? -8.444 19.349 -12.561 1.00 88.31 424 GLY A N 1
ATOM 3447 C CA . GLY A 1 424 ? -9.574 18.490 -12.215 1.00 88.31 424 GLY A CA 1
ATOM 3448 C C . GLY A 1 424 ? -9.462 17.111 -12.866 1.00 88.31 424 GLY A C 1
ATOM 3449 O O . GLY A 1 424 ? -8.465 16.790 -13.506 1.00 88.31 424 GLY A O 1
ATOM 3450 N N . ILE A 1 425 ? -10.482 16.260 -12.702 1.00 89.50 425 ILE A N 1
ATOM 3451 C CA . ILE A 1 425 ? -10.438 14.862 -13.175 1.00 89.50 425 ILE A CA 1
ATOM 3452 C C . ILE A 1 425 ? -10.071 14.746 -14.662 1.00 89.50 425 ILE A C 1
ATOM 3454 O O . ILE A 1 425 ? -9.267 13.887 -15.017 1.00 89.50 425 ILE A O 1
ATOM 3458 N N . LYS A 1 426 ? -10.610 15.615 -15.526 1.00 89.50 426 LYS A N 1
ATOM 3459 C CA . LYS A 1 426 ? -10.343 15.570 -16.973 1.00 89.50 426 LYS A CA 1
ATOM 3460 C C . LYS A 1 426 ? -8.860 15.764 -17.286 1.00 89.50 426 LYS A C 1
ATOM 3462 O O . LYS A 1 426 ? -8.306 15.028 -18.099 1.00 89.50 426 LYS A O 1
ATOM 3467 N N . GLU A 1 427 ? -8.201 16.706 -16.616 1.00 90.50 427 GLU A N 1
ATOM 3468 C CA . GLU A 1 427 ? -6.765 16.939 -16.768 1.00 90.50 427 GLU A CA 1
ATOM 3469 C C . GLU A 1 427 ? -5.941 15.754 -16.250 1.00 90.50 427 GLU A C 1
ATOM 3471 O O . GLU A 1 427 ? -4.917 15.416 -16.839 1.00 90.50 427 GLU A O 1
ATOM 3476 N N . ARG A 1 428 ? -6.407 15.076 -15.193 1.00 93.81 428 ARG A N 1
ATOM 3477 C CA . ARG A 1 428 ? -5.744 13.882 -14.638 1.00 93.81 428 ARG A CA 1
ATOM 3478 C C . ARG A 1 428 ? -5.830 12.685 -15.577 1.00 93.81 428 ARG A C 1
ATOM 3480 O O . ARG A 1 428 ? -4.829 12.004 -15.770 1.00 93.81 428 ARG A O 1
ATOM 3487 N N . VAL A 1 429 ? -6.992 12.458 -16.191 1.00 93.06 429 VAL A N 1
ATOM 3488 C CA . VAL A 1 429 ? -7.153 11.428 -17.229 1.00 93.06 429 VAL A CA 1
ATOM 3489 C C . VAL A 1 429 ? -6.260 11.755 -18.423 1.00 93.06 429 VAL A C 1
ATOM 3491 O O . VAL A 1 429 ? -5.508 10.896 -18.873 1.00 93.06 429 VAL A O 1
ATOM 3494 N N . LYS A 1 430 ? -6.248 13.015 -18.880 1.00 92.75 430 LYS A N 1
ATOM 3495 C CA . LYS A 1 430 ? -5.350 13.449 -19.958 1.00 92.75 430 LYS A CA 1
ATOM 3496 C C . LYS A 1 430 ? -3.882 13.174 -19.626 1.00 92.75 430 LYS A C 1
ATOM 3498 O O . LYS A 1 430 ? -3.171 12.662 -20.480 1.00 92.75 430 LYS A O 1
ATOM 3503 N N . TRP A 1 431 ? -3.444 13.473 -18.401 1.00 93.38 431 TRP A N 1
ATOM 3504 C CA . TRP A 1 431 ? -2.074 13.204 -17.960 1.00 93.38 431 TRP A CA 1
ATOM 3505 C C . TRP A 1 431 ? -1.724 11.715 -18.066 1.00 93.38 431 TRP A C 1
ATOM 3507 O O . TRP A 1 431 ? -0.665 11.379 -18.582 1.00 93.38 431 TRP A O 1
ATOM 3517 N N . ILE A 1 432 ? -2.630 10.824 -17.648 1.00 93.94 432 ILE A N 1
ATOM 3518 C CA . ILE A 1 432 ? -2.445 9.365 -17.733 1.00 93.94 432 ILE A CA 1
ATOM 3519 C C . ILE A 1 432 ? -2.358 8.891 -19.187 1.00 93.94 432 ILE A C 1
ATOM 3521 O O . ILE A 1 432 ? -1.508 8.069 -19.514 1.00 93.94 432 ILE A O 1
ATOM 3525 N N . LEU A 1 433 ? -3.232 9.401 -20.056 1.00 93.12 433 LEU A N 1
ATOM 3526 C CA . LEU A 1 433 ? -3.341 8.949 -21.446 1.00 93.12 433 LEU A CA 1
ATOM 3527 C C . LEU A 1 433 ? -2.323 9.607 -22.390 1.00 93.12 433 LEU A C 1
ATOM 3529 O O . LEU A 1 433 ? -2.228 9.223 -23.554 1.00 93.12 433 LEU A O 1
ATOM 3533 N N . SER A 1 434 ? -1.569 10.600 -21.915 1.00 89.88 434 SER A N 1
ATOM 3534 C CA . SER A 1 434 ? -0.611 11.372 -22.707 1.00 89.88 434 SER A CA 1
ATOM 3535 C C . SER A 1 434 ? 0.828 11.022 -22.313 1.00 89.88 434 SER A C 1
ATOM 3537 O O . SER A 1 434 ? 1.345 11.545 -21.321 1.00 89.88 434 SER A O 1
ATOM 3539 N N . PRO A 1 435 ? 1.543 10.195 -23.105 1.00 86.19 435 PRO A N 1
ATOM 3540 C CA . PRO A 1 435 ? 2.937 9.839 -22.830 1.00 86.19 435 PRO A CA 1
ATOM 3541 C C . PRO A 1 435 ? 3.871 11.039 -22.673 1.00 86.19 435 PRO A C 1
ATOM 3543 O O . PRO A 1 435 ? 4.838 10.970 -21.914 1.00 86.19 435 PRO A O 1
ATOM 3546 N N . HIS A 1 436 ? 3.580 12.147 -23.360 1.00 83.00 436 HIS A N 1
ATOM 3547 C CA . HIS A 1 436 ? 4.323 13.397 -23.206 1.00 83.00 436 HIS A CA 1
ATOM 3548 C C . HIS A 1 436 ? 4.222 13.974 -21.791 1.00 83.00 436 HIS A C 1
ATOM 3550 O O . HIS A 1 436 ? 5.197 14.540 -21.299 1.00 83.00 436 HIS A O 1
ATOM 3556 N N . ASP A 1 437 ? 3.075 13.802 -21.135 1.00 84.88 437 ASP A N 1
ATOM 3557 C CA . ASP A 1 437 ? 2.797 14.405 -19.837 1.00 84.88 437 ASP A CA 1
ATOM 3558 C C . ASP A 1 437 ? 3.292 13.525 -18.679 1.00 84.88 437 ASP A C 1
ATOM 3560 O O . ASP A 1 437 ? 3.782 14.055 -17.678 1.00 84.88 437 ASP A O 1
ATOM 3564 N N . HIS A 1 438 ? 3.215 12.192 -18.803 1.00 88.56 438 HIS A N 1
ATOM 3565 C CA . HIS A 1 438 ? 3.524 11.292 -17.684 1.00 88.56 438 HIS A CA 1
ATOM 3566 C C . HIS A 1 438 ? 4.903 10.620 -17.722 1.00 88.56 438 HIS A C 1
ATOM 3568 O O . HIS A 1 438 ? 5.430 10.301 -16.651 1.00 88.56 438 HIS A O 1
ATOM 3574 N N . LEU A 1 439 ? 5.522 10.380 -18.889 1.00 88.69 439 LEU A N 1
ATOM 3575 C CA . LEU A 1 439 ? 6.740 9.551 -18.958 1.00 88.69 439 LEU A CA 1
ATOM 3576 C C . LEU A 1 439 ? 7.918 10.170 -18.201 1.00 88.69 439 LEU A C 1
ATOM 3578 O O . LEU A 1 439 ? 8.556 9.489 -17.399 1.00 88.69 439 LEU A O 1
ATOM 3582 N N . TRP A 1 440 ? 8.198 11.458 -18.415 1.00 87.19 440 TRP A N 1
ATOM 3583 C CA . TRP A 1 440 ? 9.317 12.115 -17.739 1.00 87.19 440 TRP A CA 1
ATOM 3584 C C . TRP A 1 440 ? 9.118 12.223 -16.218 1.00 87.19 440 TRP A C 1
ATOM 3586 O O . TRP A 1 440 ? 10.015 11.796 -15.487 1.00 87.19 440 TRP A O 1
ATOM 3596 N N . PRO A 1 441 ? 7.964 12.698 -15.700 1.00 88.19 441 PRO A N 1
ATOM 3597 C CA . PRO A 1 441 ? 7.707 12.665 -14.261 1.00 88.19 441 PRO A CA 1
ATOM 3598 C C . PRO A 1 441 ? 7.834 11.260 -13.667 1.00 88.19 441 PRO A C 1
ATOM 3600 O O . PRO A 1 441 ? 8.440 11.101 -12.609 1.00 88.19 441 PRO A O 1
ATOM 3603 N N . THR A 1 442 ? 7.338 10.237 -14.371 1.00 90.38 442 THR A N 1
ATOM 3604 C CA . THR A 1 442 ? 7.457 8.836 -13.940 1.00 90.38 442 THR A CA 1
ATOM 3605 C C . THR A 1 442 ? 8.925 8.420 -13.824 1.00 90.38 442 THR A C 1
ATOM 3607 O O . THR A 1 442 ? 9.336 7.901 -12.788 1.00 90.38 442 THR A O 1
ATOM 3610 N N . ILE A 1 443 ? 9.745 8.701 -14.843 1.00 89.94 443 ILE A N 1
ATOM 3611 C CA . ILE A 1 443 ? 11.187 8.415 -14.821 1.00 89.94 443 ILE A CA 1
ATOM 3612 C C . ILE A 1 443 ? 11.874 9.140 -13.652 1.00 89.94 443 ILE A C 1
ATOM 3614 O O . ILE A 1 443 ? 12.647 8.532 -12.908 1.00 89.94 443 ILE A O 1
ATOM 3618 N N . ASN A 1 444 ? 11.584 10.430 -13.470 1.00 87.06 444 ASN A N 1
ATOM 3619 C CA . ASN A 1 444 ? 12.239 11.252 -12.458 1.00 87.06 444 ASN A CA 1
ATOM 3620 C C . ASN A 1 444 ? 11.934 10.773 -11.028 1.00 87.06 444 ASN A C 1
ATOM 3622 O O . ASN A 1 444 ? 12.845 10.635 -10.210 1.00 87.06 444 ASN A O 1
ATOM 3626 N N . ILE A 1 445 ? 10.670 10.454 -10.737 1.00 88.69 445 ILE A N 1
ATOM 3627 C CA . ILE A 1 445 ? 10.240 9.966 -9.419 1.00 88.69 445 ILE A CA 1
ATOM 3628 C C . ILE A 1 445 ? 10.932 8.643 -9.081 1.00 88.69 445 ILE A C 1
ATOM 3630 O O . ILE A 1 445 ? 11.517 8.507 -8.006 1.00 88.69 445 ILE A O 1
ATOM 3634 N N . HIS A 1 446 ? 10.911 7.687 -10.013 1.00 89.69 446 HIS A N 1
ATOM 3635 C CA . HIS A 1 446 ? 11.352 6.315 -9.753 1.00 89.69 446 HIS A CA 1
ATOM 3636 C C . HIS A 1 446 ? 12.866 6.126 -9.764 1.00 89.69 446 HIS A C 1
ATOM 3638 O O . HIS A 1 446 ? 13.390 5.344 -8.972 1.00 89.69 446 HIS A O 1
ATOM 3644 N N . PHE A 1 447 ? 13.583 6.819 -10.651 1.00 89.12 447 PHE A N 1
ATOM 3645 C CA . PHE A 1 447 ? 15.006 6.543 -10.884 1.00 89.12 447 PHE A CA 1
ATOM 3646 C C . PHE A 1 447 ? 15.941 7.645 -10.396 1.00 89.12 447 PHE A C 1
ATOM 3648 O O . PHE A 1 447 ? 17.116 7.369 -10.133 1.00 89.12 447 PHE A O 1
ATOM 3655 N N . PHE A 1 448 ? 15.418 8.862 -10.238 1.00 85.00 448 PHE A N 1
ATOM 3656 C CA . PHE A 1 448 ? 16.195 10.056 -9.910 1.00 85.00 448 PHE A CA 1
ATOM 3657 C C . PHE A 1 448 ? 15.711 10.783 -8.647 1.00 85.00 448 PHE A C 1
ATOM 3659 O O . PHE A 1 448 ? 16.334 11.760 -8.230 1.00 85.00 448 PHE A O 1
ATOM 3666 N N . LYS A 1 449 ? 14.657 10.280 -7.987 1.00 81.56 449 LYS A N 1
ATOM 3667 C CA . LYS A 1 449 ? 14.136 10.764 -6.697 1.00 81.56 449 LYS A CA 1
ATOM 3668 C C . LYS A 1 449 ? 13.860 12.275 -6.685 1.00 81.56 449 LYS A C 1
ATOM 3670 O O . LYS A 1 449 ? 14.168 12.948 -5.703 1.00 81.56 449 LYS A O 1
ATOM 3675 N N . ASN A 1 450 ? 13.305 12.809 -7.776 1.00 63.44 450 ASN A N 1
ATOM 3676 C CA . ASN A 1 450 ? 13.016 14.241 -7.948 1.00 63.44 450 ASN A CA 1
ATOM 3677 C C . ASN A 1 450 ? 14.234 15.169 -7.811 1.00 63.44 450 ASN A C 1
ATOM 3679 O O . ASN A 1 450 ? 14.081 16.351 -7.497 1.00 63.44 450 ASN A O 1
ATOM 3683 N N . GLN A 1 451 ? 15.449 14.677 -8.065 1.00 64.94 451 GLN A N 1
ATOM 3684 C CA . GLN A 1 451 ? 16.574 15.578 -8.297 1.00 64.94 451 GLN A CA 1
ATOM 3685 C C . GLN A 1 451 ? 16.237 16.462 -9.508 1.00 64.94 451 GLN A C 1
ATOM 3687 O O . GLN A 1 451 ? 15.640 15.989 -10.476 1.00 64.94 451 GLN A O 1
ATOM 3692 N N . ALA A 1 452 ? 16.585 17.752 -9.453 1.00 53.94 452 ALA A N 1
ATOM 3693 C CA . ALA A 1 452 ? 16.421 18.687 -10.568 1.00 53.94 452 ALA A CA 1
ATOM 3694 C C . ALA A 1 452 ? 17.416 18.345 -11.690 1.00 53.94 452 ALA A C 1
ATOM 3696 O O . ALA A 1 452 ? 18.374 19.066 -11.954 1.00 53.94 452 ALA A O 1
ATOM 3697 N N . ILE A 1 453 ? 17.230 17.184 -12.306 1.00 53.84 453 ILE A N 1
ATOM 3698 C CA . ILE A 1 453 ? 17.996 16.729 -13.450 1.00 53.84 453 ILE A CA 1
ATOM 3699 C C . ILE A 1 453 ? 17.243 17.264 -14.648 1.00 53.84 453 ILE A C 1
ATOM 3701 O O . ILE A 1 453 ? 16.293 16.653 -15.122 1.00 53.84 453 ILE A O 1
ATOM 3705 N N . ASN A 1 454 ? 17.619 18.451 -15.108 1.00 53.66 454 ASN A N 1
ATOM 3706 C CA . ASN A 1 454 ? 17.173 18.866 -16.424 1.00 53.66 454 ASN A CA 1
ATOM 3707 C C . ASN A 1 454 ? 17.854 17.936 -17.439 1.00 53.66 454 ASN A C 1
ATOM 3709 O O . ASN A 1 454 ? 19.078 17.780 -17.364 1.00 53.66 454 ASN A O 1
ATOM 3713 N N . PRO A 1 455 ? 17.114 17.305 -18.369 1.00 50.78 455 PRO A N 1
ATOM 3714 C CA . PRO A 1 455 ? 17.750 16.720 -19.543 1.00 50.78 455 PRO A CA 1
ATOM 3715 C C . PRO A 1 455 ? 18.631 17.808 -20.169 1.00 50.78 455 PRO A C 1
ATOM 3717 O O . PRO A 1 455 ? 18.205 18.960 -20.282 1.00 50.78 455 PRO A O 1
ATOM 3720 N N . ILE A 1 456 ? 19.888 17.472 -20.464 1.00 47.31 456 ILE A N 1
ATOM 3721 C CA . ILE A 1 456 ? 20.879 18.440 -20.950 1.00 47.31 456 ILE A CA 1
ATOM 3722 C C . ILE A 1 456 ? 20.277 19.138 -22.186 1.00 47.31 456 ILE A C 1
ATOM 3724 O O . ILE A 1 456 ? 19.891 18.437 -23.125 1.00 47.31 456 ILE A O 1
ATOM 3728 N N . PRO A 1 457 ? 20.127 20.479 -22.191 1.00 40.38 457 PRO A N 1
ATOM 3729 C CA . PRO A 1 457 ? 19.332 21.155 -23.201 1.00 40.38 457 PRO A CA 1
ATOM 3730 C C . PRO A 1 457 ? 20.058 21.159 -24.546 1.00 40.38 457 PRO A C 1
ATOM 3732 O O . PRO A 1 457 ? 21.143 21.720 -24.677 1.00 40.38 457 PRO A O 1
ATOM 3735 N N . GLY A 1 458 ? 19.406 20.579 -25.547 1.00 39.88 458 GLY A N 1
ATOM 3736 C CA . GLY A 1 458 ? 19.618 20.845 -26.963 1.00 39.88 458 GLY A CA 1
ATOM 3737 C C . GLY A 1 458 ? 18.236 20.901 -27.600 1.00 39.88 458 GLY A C 1
ATOM 3738 O O . GLY A 1 458 ? 17.646 19.858 -27.854 1.00 39.88 458 GLY A O 1
ATOM 3739 N N . ASP A 1 459 ? 17.723 22.119 -27.757 1.00 36.34 459 ASP A N 1
ATOM 3740 C CA . ASP A 1 459 ? 16.374 22.507 -28.188 1.00 36.34 459 ASP A CA 1
ATOM 3741 C C . ASP A 1 459 ? 15.198 22.169 -27.260 1.00 36.34 459 ASP A C 1
ATOM 3743 O O . ASP A 1 459 ? 14.945 21.033 -26.870 1.00 36.34 459 ASP A O 1
ATOM 3747 N N . GLN A 1 460 ? 14.400 23.204 -26.975 1.00 36.06 460 GLN A N 1
ATOM 3748 C CA . GLN A 1 460 ? 13.115 23.171 -26.264 1.00 36.06 460 GLN A CA 1
ATOM 3749 C C . GLN A 1 460 ? 12.007 22.444 -27.057 1.00 36.06 460 GLN A C 1
ATOM 3751 O O . GLN A 1 460 ? 10.826 22.767 -26.927 1.00 36.06 460 GLN A O 1
ATOM 3756 N N . SER A 1 461 ? 12.361 21.474 -27.903 1.00 46.00 461 SER A N 1
ATOM 3757 C CA . SER A 1 461 ? 11.375 20.574 -28.490 1.00 46.00 461 SER A CA 1
ATOM 3758 C C . SER A 1 461 ? 10.922 19.579 -27.414 1.00 46.00 461 SER A C 1
ATOM 3760 O O . SER A 1 461 ? 11.748 19.133 -26.609 1.00 46.00 461 SER A O 1
ATOM 3762 N N . PRO A 1 462 ? 9.627 19.225 -27.344 1.00 53.66 462 PRO A N 1
ATOM 3763 C CA . PRO A 1 462 ? 9.189 18.144 -26.473 1.00 53.66 462 PRO A CA 1
ATOM 3764 C C . PRO A 1 462 ? 10.029 16.902 -26.781 1.00 53.66 462 PRO A C 1
ATOM 3766 O O . PRO A 1 462 ? 10.090 16.474 -27.935 1.00 53.66 462 PRO A O 1
ATOM 3769 N N . MET A 1 463 ? 10.686 16.338 -25.757 1.00 63.97 463 MET A N 1
ATOM 3770 C CA . MET A 1 463 ? 11.459 15.104 -25.913 1.00 63.97 463 MET A CA 1
ATOM 3771 C C . MET A 1 463 ? 10.602 14.081 -26.657 1.00 63.97 463 MET A C 1
ATOM 3773 O O . MET A 1 463 ? 9.466 13.803 -26.257 1.00 63.97 463 MET A O 1
ATOM 3777 N N . ALA A 1 464 ? 11.134 13.545 -27.756 1.00 75.69 464 ALA A N 1
ATOM 3778 C CA . ALA A 1 464 ? 10.405 12.586 -28.567 1.00 75.69 464 ALA A CA 1
ATOM 3779 C C . ALA A 1 464 ? 9.953 11.412 -27.684 1.00 75.69 464 ALA A C 1
ATOM 3781 O O . ALA A 1 464 ? 10.750 10.859 -26.925 1.00 75.69 464 ALA A O 1
ATOM 3782 N N . ILE A 1 465 ? 8.687 10.994 -27.792 1.00 79.94 465 ILE A N 1
ATOM 3783 C CA . ILE A 1 465 ? 8.143 9.888 -26.980 1.00 79.94 465 ILE A CA 1
ATOM 3784 C C . ILE A 1 465 ? 9.030 8.640 -27.095 1.00 79.94 465 ILE A C 1
ATOM 3786 O O . ILE A 1 465 ? 9.270 7.954 -26.103 1.00 79.94 465 ILE A O 1
ATOM 3790 N N . GLY A 1 466 ? 9.563 8.368 -28.293 1.00 81.19 466 GLY A N 1
ATOM 3791 C CA . GLY A 1 466 ? 10.488 7.258 -28.527 1.00 81.19 466 GLY A CA 1
ATOM 3792 C C . GLY A 1 466 ? 11.751 7.322 -27.661 1.00 81.19 466 GLY A C 1
ATOM 3793 O O . GLY A 1 466 ? 12.175 6.298 -27.128 1.00 81.19 466 GLY A O 1
ATOM 3794 N N . PHE A 1 467 ? 12.307 8.518 -27.448 1.00 84.12 467 PHE A N 1
ATOM 3795 C CA . PHE A 1 467 ? 13.463 8.731 -26.578 1.00 84.12 467 PHE A CA 1
ATOM 3796 C C . PHE A 1 467 ? 13.117 8.422 -25.116 1.00 84.12 467 PHE A C 1
ATOM 3798 O O . PHE A 1 467 ? 13.776 7.586 -24.496 1.00 84.12 467 PHE A O 1
ATOM 3805 N N . LEU A 1 468 ? 12.031 8.997 -24.590 1.00 86.31 468 LEU A N 1
ATOM 3806 C CA . LEU A 1 468 ? 11.600 8.761 -23.206 1.00 86.31 468 LEU A CA 1
ATOM 3807 C C . LEU A 1 468 ? 11.252 7.290 -22.943 1.00 86.31 468 LEU A C 1
ATOM 3809 O O . LEU A 1 468 ? 11.640 6.741 -21.913 1.00 86.31 468 LEU A O 1
ATOM 3813 N N . ARG A 1 469 ? 10.582 6.624 -23.892 1.00 87.25 469 ARG A N 1
ATOM 3814 C CA . ARG A 1 469 ? 10.295 5.184 -23.806 1.00 87.25 469 ARG A CA 1
ATOM 3815 C C . ARG A 1 469 ? 11.575 4.356 -23.759 1.00 87.25 469 ARG A C 1
ATOM 3817 O O . ARG A 1 469 ? 11.669 3.457 -22.928 1.00 87.25 469 ARG A O 1
ATOM 3824 N N . SER A 1 470 ? 12.568 4.682 -24.592 1.00 88.06 470 SER A N 1
ATOM 3825 C CA . SER A 1 470 ? 13.854 3.975 -24.581 1.00 88.06 470 SER A CA 1
ATOM 3826 C C . SER A 1 470 ? 14.588 4.136 -23.246 1.00 88.06 470 SER A C 1
ATOM 3828 O O . SER A 1 470 ? 15.102 3.158 -22.712 1.00 88.06 470 SER A O 1
ATOM 3830 N N . ILE A 1 471 ? 14.563 5.336 -22.653 1.00 90.44 471 ILE A N 1
ATOM 3831 C CA . ILE A 1 471 ? 15.137 5.580 -21.325 1.00 90.44 471 ILE A CA 1
ATOM 3832 C C . ILE A 1 471 ? 14.412 4.757 -20.269 1.00 90.44 471 ILE A C 1
ATOM 3834 O O . ILE A 1 471 ? 15.063 4.070 -19.488 1.00 90.44 471 ILE A O 1
ATOM 3838 N N . MET A 1 472 ? 13.079 4.808 -20.245 1.00 89.81 472 MET A N 1
ATOM 3839 C CA . MET A 1 472 ? 12.286 4.088 -19.251 1.00 89.81 472 MET A CA 1
ATOM 3840 C C . MET A 1 472 ? 12.554 2.581 -19.310 1.00 89.81 472 MET A C 1
ATOM 3842 O O . MET A 1 472 ? 12.813 1.974 -18.276 1.00 89.81 472 MET A O 1
ATOM 3846 N N . GLN A 1 473 ? 12.562 1.992 -20.509 1.00 91.50 473 GLN A N 1
ATOM 3847 C CA . GLN A 1 473 ? 12.846 0.567 -20.700 1.00 91.50 473 GLN A CA 1
ATOM 3848 C C . GLN A 1 473 ? 14.246 0.185 -20.210 1.00 91.50 473 GLN A C 1
ATOM 3850 O O . GLN A 1 473 ? 14.401 -0.806 -19.501 1.00 91.50 473 GLN A O 1
ATOM 3855 N N . VAL A 1 474 ? 15.266 0.984 -20.539 1.00 93.44 474 VAL A N 1
ATOM 3856 C CA . VAL A 1 474 ? 16.638 0.699 -20.101 1.00 93.44 474 VAL A CA 1
ATOM 3857 C C . VAL A 1 474 ? 16.806 0.913 -18.594 1.00 93.44 474 VAL A C 1
ATOM 3859 O O . VAL A 1 474 ? 17.492 0.132 -17.945 1.00 93.44 474 VAL A O 1
ATOM 3862 N N . LEU A 1 475 ? 16.165 1.920 -17.998 1.00 93.19 475 LEU A N 1
ATOM 3863 C CA . LEU A 1 475 ? 16.213 2.141 -16.548 1.00 93.19 475 LEU A CA 1
ATOM 3864 C C . LEU A 1 475 ? 15.508 1.026 -15.766 1.00 93.19 475 LEU A C 1
ATOM 3866 O O . LEU A 1 475 ? 16.012 0.612 -14.722 1.00 93.19 475 LEU A O 1
ATOM 3870 N N . ILE A 1 476 ? 14.384 0.513 -16.279 1.00 91.25 476 ILE A N 1
ATOM 3871 C CA . ILE A 1 476 ? 13.733 -0.687 -15.736 1.00 91.25 476 ILE A CA 1
ATOM 3872 C C . ILE A 1 476 ? 14.705 -1.868 -15.804 1.00 91.25 476 ILE A C 1
ATOM 3874 O O . ILE A 1 476 ? 14.941 -2.504 -14.781 1.00 91.25 476 ILE A O 1
ATOM 3878 N N . LEU A 1 477 ? 15.349 -2.087 -16.955 1.00 92.38 477 LEU A N 1
ATOM 3879 C CA . LEU A 1 477 ? 16.352 -3.139 -17.121 1.00 92.38 477 LEU A CA 1
ATOM 3880 C C . LEU A 1 477 ? 17.518 -3.011 -16.121 1.00 92.38 477 LEU A C 1
ATOM 3882 O O . LEU A 1 477 ? 17.933 -4.009 -15.532 1.00 92.38 477 LEU A O 1
ATOM 3886 N N . LEU A 1 478 ? 18.044 -1.800 -15.901 1.00 93.00 478 LEU A N 1
ATOM 3887 C CA . LEU A 1 478 ? 19.096 -1.569 -14.904 1.00 93.00 478 LEU A CA 1
ATOM 3888 C C . LEU A 1 478 ? 18.614 -1.909 -13.488 1.00 93.00 478 LEU A C 1
ATOM 3890 O O . LEU A 1 478 ? 19.350 -2.542 -12.735 1.00 93.00 478 LEU A O 1
ATOM 3894 N N . LYS A 1 479 ? 17.378 -1.532 -13.140 1.00 90.81 479 LYS A N 1
ATOM 3895 C CA . LYS A 1 479 ? 16.770 -1.837 -11.836 1.00 90.81 479 LYS A CA 1
ATOM 3896 C C . LYS A 1 479 ? 16.561 -3.342 -11.644 1.00 90.81 479 LYS A C 1
ATOM 3898 O O . LYS A 1 479 ? 16.884 -3.852 -10.578 1.00 90.81 479 LYS A O 1
ATOM 3903 N N . GLU A 1 480 ? 16.089 -4.057 -12.666 1.00 90.94 480 GLU A N 1
ATOM 3904 C CA . GLU A 1 480 ? 15.941 -5.524 -12.655 1.00 90.94 480 GLU A CA 1
ATOM 3905 C C . GLU A 1 480 ? 17.281 -6.251 -12.460 1.00 90.94 480 GLU A C 1
ATOM 3907 O O . GLU A 1 480 ? 17.327 -7.315 -11.846 1.00 90.94 480 GLU A O 1
ATOM 3912 N N . CYS A 1 481 ? 18.376 -5.668 -12.955 1.00 91.44 481 CYS A N 1
ATOM 3913 C CA . CYS A 1 481 ? 19.732 -6.205 -12.814 1.00 91.44 481 CYS A CA 1
ATOM 3914 C C . CYS A 1 481 ? 20.485 -5.655 -11.586 1.00 91.44 481 CYS A C 1
ATOM 3916 O O . CYS A 1 481 ? 21.689 -5.892 -11.452 1.00 91.44 481 CYS A O 1
ATOM 3918 N N . ASP A 1 482 ? 19.809 -4.921 -10.697 1.00 90.31 482 ASP A N 1
ATOM 3919 C CA . ASP A 1 482 ? 20.394 -4.324 -9.490 1.00 90.31 482 ASP A CA 1
ATOM 3920 C C . ASP A 1 482 ? 21.613 -3.418 -9.793 1.00 90.31 482 ASP A C 1
ATOM 3922 O O . ASP A 1 482 ? 22.699 -3.558 -9.223 1.00 90.31 482 ASP A O 1
ATOM 3926 N N . ILE A 1 483 ? 21.462 -2.519 -10.772 1.00 90.06 483 ILE A N 1
ATOM 3927 C CA . ILE A 1 483 ? 22.452 -1.498 -11.152 1.00 90.06 483 ILE A CA 1
ATOM 3928 C C . ILE A 1 483 ? 21.882 -0.113 -10.817 1.00 90.06 483 ILE A C 1
ATOM 3930 O O . ILE A 1 483 ? 21.057 0.431 -11.553 1.00 90.06 483 ILE A O 1
ATOM 3934 N N . ASP A 1 484 ? 22.344 0.484 -9.713 1.00 86.75 484 ASP A N 1
ATOM 3935 C CA . ASP A 1 484 ? 21.834 1.774 -9.206 1.00 86.75 484 ASP A CA 1
ATOM 3936 C C . ASP A 1 484 ? 22.800 2.960 -9.406 1.00 86.75 484 ASP A C 1
ATOM 3938 O O . ASP A 1 484 ? 22.508 4.092 -9.016 1.00 86.75 484 ASP A O 1
ATOM 3942 N N . GLU A 1 485 ? 23.951 2.726 -10.042 1.00 89.31 485 GLU A N 1
ATOM 3943 C CA . GLU A 1 485 ? 25.030 3.707 -10.191 1.00 89.31 485 GLU A CA 1
ATOM 3944 C C . GLU A 1 485 ? 24.571 5.004 -10.879 1.00 89.31 485 GLU A C 1
ATOM 3946 O O . GLU A 1 485 ? 24.082 5.010 -12.015 1.00 89.31 485 GLU A O 1
ATOM 3951 N N . LYS A 1 486 ? 24.793 6.142 -10.205 1.00 86.12 486 LYS A N 1
ATOM 3952 C CA . LYS A 1 486 ? 24.353 7.463 -10.676 1.00 86.12 486 LYS A CA 1
ATOM 3953 C C . LYS A 1 486 ? 24.902 7.797 -12.067 1.00 86.12 486 LYS A C 1
ATOM 3955 O O . LYS A 1 486 ? 24.136 8.251 -12.914 1.00 86.12 486 LYS A O 1
ATOM 3960 N N . ASN A 1 487 ? 26.190 7.555 -12.310 1.00 86.31 487 ASN A N 1
ATOM 3961 C CA . ASN A 1 487 ? 26.854 7.909 -13.570 1.00 86.31 487 ASN A CA 1
ATOM 3962 C C . ASN A 1 487 ? 26.243 7.164 -14.764 1.00 86.31 487 ASN A C 1
ATOM 3964 O O . ASN A 1 487 ? 25.857 7.804 -15.740 1.00 86.31 487 ASN A O 1
ATOM 3968 N N . LYS A 1 488 ? 26.042 5.844 -14.642 1.00 89.88 488 LYS A N 1
ATOM 3969 C CA . LYS A 1 488 ? 25.408 5.016 -15.681 1.00 89.88 488 LYS A CA 1
ATOM 3970 C C . LYS A 1 488 ? 24.009 5.521 -16.030 1.00 89.88 488 LYS A C 1
ATOM 3972 O O . LYS A 1 488 ? 23.684 5.680 -17.202 1.00 89.88 488 LYS A O 1
ATOM 3977 N N . LYS A 1 489 ? 23.199 5.876 -15.026 1.00 89.31 489 LYS A N 1
ATOM 3978 C CA . LYS A 1 489 ? 21.865 6.460 -15.254 1.00 89.31 489 LYS A CA 1
ATOM 3979 C C . LYS A 1 489 ? 21.908 7.814 -15.963 1.00 89.31 489 LYS A C 1
ATOM 3981 O O . LYS A 1 489 ? 21.033 8.086 -16.777 1.00 89.31 489 LYS A O 1
ATOM 3986 N N . HIS A 1 490 ? 22.897 8.662 -15.668 1.00 85.88 490 HIS A N 1
ATOM 3987 C CA . HIS A 1 490 ? 23.031 9.972 -16.318 1.00 85.88 490 HIS A CA 1
ATOM 3988 C C . HIS A 1 490 ? 23.474 9.839 -17.780 1.00 85.88 490 HIS A C 1
ATOM 3990 O O . HIS A 1 490 ? 22.957 10.564 -18.624 1.00 85.88 490 HIS A O 1
ATOM 3996 N N . GLN A 1 491 ? 24.344 8.877 -18.105 1.00 86.81 491 GLN A N 1
ATOM 3997 C CA . GLN A 1 491 ? 24.734 8.594 -19.494 1.00 86.81 491 GLN A CA 1
ATOM 3998 C C . GLN A 1 491 ? 23.530 8.193 -20.365 1.00 86.81 491 GLN A C 1
ATOM 4000 O O . GLN A 1 491 ? 23.452 8.549 -21.540 1.00 86.81 491 GLN A O 1
ATOM 4005 N N . LEU A 1 492 ? 22.523 7.524 -19.786 1.00 88.94 492 LEU A N 1
ATOM 4006 C CA . LEU A 1 492 ? 21.276 7.200 -20.492 1.00 88.94 492 LEU A CA 1
ATOM 4007 C C . LEU A 1 492 ? 20.438 8.428 -20.866 1.00 88.94 492 LEU A C 1
ATOM 4009 O O . LEU A 1 492 ? 19.550 8.291 -21.703 1.00 88.94 492 LEU A O 1
ATOM 4013 N N . LEU A 1 493 ? 20.694 9.602 -20.286 1.00 85.56 493 LEU A N 1
ATOM 4014 C CA . LEU A 1 493 ? 19.982 10.844 -20.603 1.00 85.56 493 LEU A CA 1
ATOM 4015 C C . LEU A 1 493 ? 20.630 11.630 -21.755 1.00 85.56 493 LEU A C 1
ATOM 4017 O O . LEU A 1 493 ? 20.088 12.648 -22.179 1.00 85.56 493 LEU A O 1
ATOM 4021 N N . GLU A 1 494 ? 21.769 11.179 -22.287 1.00 85.12 494 GLU A N 1
ATOM 4022 C CA . GLU A 1 494 ? 22.447 11.859 -23.393 1.00 85.12 494 GLU A CA 1
ATOM 4023 C C . GLU A 1 494 ? 21.597 11.826 -24.679 1.00 85.12 494 GLU A C 1
ATOM 4025 O O . GLU A 1 494 ? 21.268 10.754 -25.197 1.00 85.12 494 GLU A O 1
ATOM 4030 N N . MET A 1 495 ? 21.261 13.001 -25.226 1.00 76.31 495 MET A N 1
ATOM 4031 C CA . MET A 1 495 ? 20.441 13.162 -26.444 1.00 76.31 495 MET A CA 1
ATOM 4032 C C . MET A 1 495 ? 21.210 12.869 -27.748 1.00 76.31 495 MET A C 1
ATOM 4034 O O . MET A 1 495 ? 20.602 12.674 -28.796 1.00 76.31 495 MET A O 1
ATOM 4038 N N . GLY A 1 496 ? 22.547 12.834 -27.700 1.00 81.94 496 GLY A N 1
ATOM 4039 C CA . GLY A 1 496 ? 23.398 12.625 -28.874 1.00 81.94 496 GLY A CA 1
ATOM 4040 C C . GLY A 1 496 ? 23.450 11.175 -29.373 1.00 81.94 496 GLY A C 1
ATOM 4041 O O . GLY A 1 496 ? 22.978 10.242 -28.720 1.00 81.94 496 GLY A O 1
ATOM 4042 N N . ALA A 1 497 ? 24.109 10.972 -30.521 1.00 83.94 497 ALA A N 1
ATOM 4043 C CA . ALA A 1 497 ? 24.262 9.658 -31.156 1.00 83.94 497 ALA A CA 1
ATOM 4044 C C . ALA A 1 497 ? 24.884 8.601 -30.223 1.00 83.94 497 ALA A C 1
ATOM 4046 O O . ALA A 1 497 ? 24.467 7.447 -30.246 1.00 83.94 497 ALA A O 1
ATOM 4047 N N . ARG A 1 498 ? 25.823 9.001 -29.349 1.00 87.19 498 ARG A N 1
ATOM 4048 C CA . ARG A 1 498 ? 26.425 8.117 -28.337 1.00 87.19 498 ARG A CA 1
ATOM 4049 C C . ARG A 1 498 ? 25.387 7.579 -27.350 1.00 87.19 498 ARG A C 1
ATOM 4051 O O . ARG A 1 498 ? 25.314 6.369 -27.157 1.00 87.19 498 ARG A O 1
ATOM 4058 N N . GLY A 1 499 ? 24.562 8.454 -26.776 1.00 87.75 499 GLY A N 1
ATOM 4059 C CA . GLY A 1 499 ? 23.488 8.057 -25.867 1.00 87.75 499 GLY A CA 1
ATOM 4060 C C . GLY A 1 499 ? 22.445 7.175 -26.557 1.00 87.75 499 GLY A C 1
ATOM 4061 O O . GLY A 1 499 ? 22.030 6.159 -26.000 1.00 87.75 499 GLY A O 1
ATOM 4062 N N . ASN A 1 500 ? 22.060 7.511 -27.797 1.00 87.31 500 ASN A N 1
ATOM 4063 C CA . ASN A 1 500 ? 21.136 6.686 -28.588 1.00 87.31 500 ASN A CA 1
ATOM 4064 C C . ASN A 1 500 ? 21.712 5.286 -28.820 1.00 87.31 500 ASN A C 1
ATOM 4066 O O . ASN A 1 500 ? 21.017 4.289 -28.630 1.00 87.31 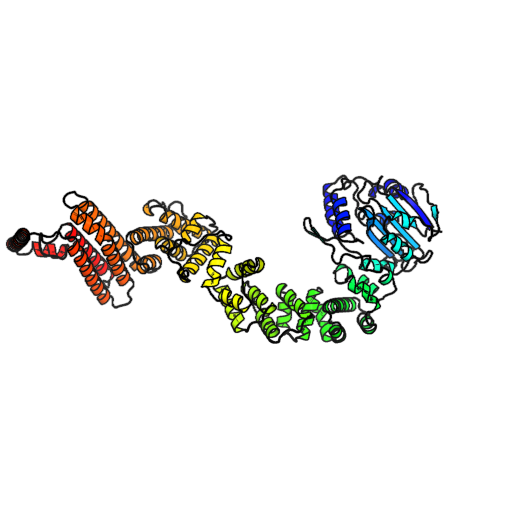500 ASN A O 1
ATOM 4070 N N . PHE A 1 501 ? 22.991 5.209 -29.183 1.00 90.38 501 PHE A N 1
ATOM 4071 C CA . PHE A 1 501 ? 23.694 3.954 -29.406 1.00 90.38 501 PHE A CA 1
ATOM 4072 C C . PHE A 1 501 ? 23.802 3.108 -28.128 1.00 90.38 501 PHE A C 1
ATOM 4074 O O . PHE A 1 501 ? 23.488 1.920 -28.164 1.00 90.38 501 PHE A O 1
ATOM 4081 N N . LEU A 1 502 ? 24.147 3.719 -26.987 1.00 92.25 502 LEU A N 1
ATOM 4082 C CA . LEU A 1 502 ? 24.147 3.064 -25.672 1.00 92.25 502 LEU A CA 1
ATOM 4083 C C . LEU A 1 502 ? 22.777 2.450 -25.354 1.00 92.25 502 LEU A C 1
ATOM 4085 O O . LEU A 1 502 ? 22.686 1.266 -25.029 1.00 92.25 502 LEU A O 1
ATOM 4089 N N . ARG A 1 503 ? 21.700 3.234 -25.488 1.00 92.50 503 ARG A N 1
ATOM 4090 C CA . ARG A 1 503 ? 20.334 2.749 -25.239 1.00 92.50 503 ARG A CA 1
ATOM 4091 C C . ARG A 1 503 ? 19.969 1.593 -26.171 1.00 92.50 503 ARG A C 1
ATOM 4093 O O . ARG A 1 503 ? 19.401 0.609 -25.709 1.00 92.50 503 ARG A O 1
ATOM 4100 N N . LEU A 1 504 ? 20.328 1.668 -27.454 1.00 91.75 504 LEU A N 1
ATOM 4101 C CA . LEU A 1 504 ? 20.091 0.585 -28.414 1.00 91.75 504 LEU A CA 1
ATOM 4102 C C . LEU A 1 504 ? 20.845 -0.697 -28.043 1.00 91.75 504 LEU A C 1
ATOM 4104 O O . LEU A 1 504 ? 20.239 -1.763 -28.062 1.00 91.75 504 LEU A O 1
ATOM 4108 N N . LEU A 1 505 ? 22.124 -0.613 -27.668 1.00 92.69 505 LEU A N 1
ATOM 4109 C CA . LEU A 1 505 ? 22.890 -1.787 -27.238 1.00 92.69 505 LEU A CA 1
ATOM 4110 C C . LEU A 1 505 ? 22.236 -2.479 -26.041 1.00 92.69 505 LEU A C 1
ATOM 4112 O O . LEU A 1 505 ? 22.082 -3.697 -26.051 1.00 92.69 505 LEU A O 1
ATOM 4116 N N . LEU A 1 506 ? 21.804 -1.703 -25.043 1.00 94.44 506 LEU A N 1
ATOM 4117 C CA . LEU A 1 506 ? 21.173 -2.233 -23.834 1.00 94.44 506 LEU A CA 1
ATOM 4118 C C . LEU A 1 506 ? 19.801 -2.869 -24.113 1.00 94.44 506 LEU A C 1
ATOM 4120 O O . LEU A 1 506 ? 19.488 -3.917 -23.550 1.00 94.44 506 LEU A O 1
ATOM 4124 N N . LEU A 1 507 ? 19.000 -2.284 -25.011 1.00 91.62 507 LEU A N 1
ATOM 4125 C CA . LEU A 1 507 ? 17.694 -2.830 -25.405 1.00 91.62 507 LEU A CA 1
ATOM 4126 C C . LEU A 1 507 ? 17.796 -4.130 -26.217 1.00 91.62 507 LEU A C 1
ATOM 4128 O O . LEU A 1 507 ? 16.874 -4.943 -26.176 1.00 91.62 507 LEU A O 1
ATOM 4132 N N . TYR A 1 508 ? 18.897 -4.328 -26.945 1.00 89.19 508 TYR A N 1
ATOM 4133 C CA . TYR A 1 508 ? 19.123 -5.487 -27.817 1.00 89.19 508 TYR A CA 1
ATOM 4134 C C . TYR A 1 508 ? 20.129 -6.493 -27.236 1.00 89.19 508 TYR A C 1
ATOM 4136 O O . TYR A 1 508 ? 20.677 -7.318 -27.970 1.00 89.19 508 TYR A O 1
ATOM 4144 N N . LEU A 1 509 ? 20.355 -6.462 -25.918 1.00 90.25 509 LEU A N 1
ATOM 4145 C CA . LEU A 1 509 ? 21.114 -7.502 -25.226 1.00 90.25 509 LEU A CA 1
ATOM 4146 C C . LEU A 1 509 ? 20.443 -8.881 -25.378 1.00 90.25 509 LEU A C 1
ATOM 4148 O O . LEU A 1 509 ? 19.213 -8.971 -25.464 1.00 90.25 509 LEU A O 1
ATOM 4152 N N . PRO A 1 510 ? 21.230 -9.971 -25.373 1.00 84.56 510 PRO A N 1
ATOM 4153 C CA . PRO A 1 510 ? 20.686 -11.322 -25.419 1.00 84.56 510 PRO A CA 1
ATOM 4154 C C . PRO A 1 510 ? 19.798 -11.604 -24.199 1.00 84.56 510 PRO A C 1
ATOM 4156 O O . PRO A 1 510 ? 19.994 -11.061 -23.108 1.00 84.56 510 PRO A O 1
ATOM 4159 N N . GLN A 1 511 ? 18.807 -12.475 -24.392 1.00 85.56 511 GLN A N 1
ATOM 4160 C CA . GLN A 1 511 ? 17.907 -12.902 -23.324 1.00 85.56 511 GLN A CA 1
ATOM 4161 C C . GLN A 1 511 ? 18.617 -13.937 -22.449 1.00 85.56 511 GLN A C 1
ATOM 4163 O O . GLN A 1 511 ? 18.683 -15.113 -22.795 1.00 85.56 511 GLN A O 1
ATOM 4168 N N . VAL A 1 512 ? 19.168 -13.470 -21.332 1.00 87.75 512 VAL A N 1
ATOM 4169 C CA . VAL A 1 512 ? 19.881 -14.272 -20.329 1.00 87.75 512 VAL A CA 1
ATOM 4170 C C . VAL A 1 512 ? 19.347 -13.949 -18.925 1.00 87.75 512 VAL A C 1
ATOM 4172 O O . VAL A 1 512 ? 18.742 -12.883 -18.742 1.00 87.75 512 VAL A O 1
ATOM 4175 N N . PRO A 1 513 ? 19.544 -14.832 -17.926 1.00 88.62 513 PRO A N 1
ATOM 4176 C CA . PRO A 1 513 ? 19.161 -14.570 -16.540 1.00 88.62 513 PRO A CA 1
ATOM 4177 C C . PRO A 1 513 ? 19.716 -13.236 -15.999 1.00 88.62 513 PRO A C 1
ATOM 4179 O O . PRO A 1 513 ? 20.790 -12.807 -16.426 1.00 88.62 513 PRO A O 1
ATOM 4182 N N . PRO A 1 514 ? 19.053 -12.589 -15.018 1.00 87.06 514 PRO A N 1
ATOM 4183 C CA . PRO A 1 514 ? 19.407 -11.237 -14.563 1.00 87.06 514 PRO A CA 1
ATOM 4184 C C . PRO A 1 514 ? 20.869 -11.057 -14.128 1.00 87.06 514 PRO A C 1
ATOM 4186 O O . PRO A 1 514 ? 21.482 -10.033 -14.425 1.00 87.06 514 PRO A O 1
ATOM 4189 N N . LEU A 1 515 ? 21.454 -12.062 -13.468 1.00 86.81 515 LEU A N 1
ATOM 4190 C CA . LEU A 1 515 ? 22.839 -12.011 -12.989 1.00 86.81 515 LEU A CA 1
ATOM 4191 C C . LEU A 1 515 ? 23.850 -11.999 -14.146 1.00 86.81 515 LEU A C 1
ATOM 4193 O O . LEU A 1 515 ? 24.809 -11.234 -14.134 1.00 86.81 515 LEU A O 1
ATOM 4197 N N . GLU A 1 516 ? 23.600 -12.798 -15.179 1.00 88.88 516 GLU A N 1
ATOM 4198 C CA . GLU A 1 516 ? 24.397 -12.817 -16.408 1.00 88.88 516 GLU A CA 1
ATOM 4199 C C . GLU A 1 516 ? 24.175 -11.544 -17.232 1.00 88.88 516 GLU A C 1
ATOM 4201 O O . GLU A 1 516 ? 25.116 -10.960 -17.773 1.00 88.88 516 GLU A O 1
ATOM 4206 N N . LYS A 1 517 ? 22.931 -11.054 -17.260 1.00 91.25 517 LYS A N 1
ATOM 4207 C CA . LYS A 1 517 ? 22.558 -9.811 -17.938 1.00 91.25 517 LYS A CA 1
ATOM 4208 C C . LYS A 1 517 ? 23.272 -8.606 -17.329 1.00 91.25 517 LYS A C 1
ATOM 4210 O O . LYS A 1 517 ? 23.761 -7.761 -18.074 1.00 91.25 517 LYS A O 1
ATOM 4215 N N . LYS A 1 518 ? 23.419 -8.567 -15.999 1.00 92.44 518 LYS A N 1
ATOM 4216 C CA . LYS A 1 518 ? 24.202 -7.553 -15.271 1.00 92.44 518 LYS A CA 1
ATOM 4217 C C . LYS A 1 518 ? 25.645 -7.470 -15.776 1.00 92.44 518 LYS A C 1
ATOM 4219 O O . LYS A 1 518 ? 26.148 -6.371 -16.001 1.00 92.44 518 LYS A O 1
ATOM 4224 N N . LEU A 1 519 ? 26.294 -8.617 -15.995 1.00 91.06 519 LEU A N 1
ATOM 4225 C CA . LEU A 1 519 ? 27.665 -8.669 -16.514 1.00 91.06 519 LEU A CA 1
ATOM 4226 C C . LEU A 1 519 ? 27.756 -8.093 -17.933 1.00 91.06 519 LEU A C 1
ATOM 4228 O O . LEU A 1 519 ? 28.650 -7.299 -18.214 1.00 91.06 519 LEU A O 1
ATOM 4232 N N . LEU A 1 520 ? 26.806 -8.437 -18.807 1.00 91.75 520 LEU A N 1
ATOM 4233 C CA . LEU A 1 520 ? 26.755 -7.896 -20.167 1.00 91.75 520 LEU A CA 1
ATOM 4234 C C . LEU A 1 520 ? 26.460 -6.391 -20.186 1.00 91.75 520 LEU A C 1
ATOM 4236 O O . LEU A 1 520 ? 27.045 -5.672 -20.988 1.00 91.75 520 LEU A O 1
ATOM 4240 N N . ILE A 1 521 ? 25.596 -5.896 -19.295 1.00 93.56 521 ILE A N 1
ATOM 4241 C CA . ILE A 1 521 ? 25.332 -4.457 -19.156 1.00 93.56 521 ILE A CA 1
ATOM 4242 C C . ILE A 1 521 ? 26.612 -3.716 -18.761 1.00 93.56 521 ILE A C 1
ATOM 4244 O O . ILE A 1 521 ? 26.941 -2.704 -19.377 1.00 93.56 521 ILE A O 1
ATOM 4248 N N . ASN A 1 522 ? 27.354 -4.221 -17.771 1.00 90.88 522 ASN A N 1
ATOM 4249 C CA . ASN A 1 522 ? 28.629 -3.621 -17.376 1.00 90.88 522 ASN A CA 1
ATOM 4250 C C . ASN A 1 522 ? 29.635 -3.634 -18.533 1.00 90.88 522 ASN A C 1
ATOM 4252 O O . ASN A 1 522 ? 30.249 -2.607 -18.796 1.00 90.88 522 ASN A O 1
ATOM 4256 N N . LEU A 1 523 ? 29.697 -4.726 -19.302 1.00 90.94 523 LEU A N 1
ATOM 4257 C CA . LEU A 1 523 ? 30.530 -4.810 -20.503 1.00 90.94 523 LEU A CA 1
ATOM 4258 C C . LEU A 1 523 ? 30.180 -3.734 -21.549 1.00 90.94 523 LEU A C 1
ATOM 4260 O O . LEU A 1 523 ? 31.083 -3.200 -22.191 1.00 90.94 523 LEU A O 1
ATOM 4264 N N . VAL A 1 524 ? 28.895 -3.386 -21.718 1.00 92.25 524 VAL A N 1
ATOM 4265 C CA . VAL A 1 524 ? 28.478 -2.277 -22.600 1.00 92.25 524 VAL A CA 1
ATOM 4266 C C . VAL A 1 524 ? 29.031 -0.943 -22.115 1.00 92.25 524 VAL A C 1
ATOM 4268 O O . VAL A 1 524 ? 29.586 -0.194 -22.917 1.00 92.25 524 VAL A O 1
ATOM 4271 N N . PHE A 1 525 ? 28.872 -0.637 -20.826 1.00 91.12 525 PHE A N 1
ATOM 4272 C CA . PHE A 1 525 ? 29.373 0.611 -20.249 1.00 91.12 525 PHE A CA 1
ATOM 4273 C C . PHE A 1 525 ? 30.902 0.687 -20.341 1.00 91.12 525 PHE A C 1
ATOM 4275 O O . PHE A 1 525 ? 31.429 1.641 -20.915 1.00 91.12 525 PHE A O 1
ATOM 4282 N N . ASP A 1 526 ? 31.602 -0.360 -19.903 1.00 87.31 526 ASP A N 1
ATOM 4283 C CA . ASP A 1 526 ? 33.065 -0.427 -19.922 1.00 87.31 526 ASP A CA 1
ATOM 4284 C C . ASP A 1 526 ? 33.614 -0.351 -21.352 1.00 87.31 526 ASP A C 1
ATOM 4286 O O . ASP A 1 526 ? 34.604 0.336 -21.599 1.00 87.31 526 ASP A O 1
ATOM 4290 N N . GLY A 1 527 ? 32.963 -1.018 -22.311 1.00 85.75 527 GLY A N 1
ATOM 4291 C CA . GLY A 1 527 ? 33.345 -1.010 -23.725 1.00 85.75 527 GLY A CA 1
ATOM 4292 C C . GLY A 1 527 ? 33.039 0.295 -24.455 1.00 85.75 527 GLY A C 1
ATOM 4293 O O . GLY A 1 527 ? 33.642 0.565 -25.491 1.00 85.75 527 GLY A O 1
ATOM 4294 N N . LEU A 1 528 ? 32.113 1.113 -23.951 1.00 84.69 528 LEU A N 1
ATOM 4295 C CA . LEU A 1 528 ? 31.853 2.446 -24.496 1.00 84.69 528 LEU A CA 1
ATOM 4296 C C . LEU A 1 528 ? 32.751 3.525 -23.887 1.00 84.69 528 LEU A C 1
ATOM 4298 O O . LEU A 1 528 ? 32.940 4.562 -24.528 1.00 84.69 528 LEU A O 1
ATOM 4302 N N . GLU A 1 529 ? 33.264 3.314 -22.676 1.00 81.44 529 GLU A N 1
ATOM 4303 C CA . GLU A 1 529 ? 34.232 4.199 -22.017 1.00 81.44 529 GLU A CA 1
ATOM 4304 C C . GLU A 1 529 ? 35.674 3.896 -22.438 1.00 81.44 529 GLU A C 1
ATOM 4306 O O . GLU A 1 529 ? 36.438 4.819 -22.723 1.00 81.44 529 GLU A O 1
ATOM 4311 N N . ASN A 1 530 ? 36.025 2.615 -22.543 1.00 74.19 530 ASN A N 1
ATOM 4312 C CA . ASN A 1 530 ? 37.344 2.139 -22.950 1.00 74.19 530 ASN A CA 1
ATOM 4313 C C . ASN A 1 530 ? 37.325 1.658 -24.405 1.00 74.19 530 ASN A C 1
ATOM 4315 O O . ASN A 1 530 ? 36.274 1.369 -24.967 1.00 74.19 530 ASN A O 1
ATOM 4319 N N . SER A 1 531 ? 38.486 1.524 -25.053 1.00 65.38 531 SER A N 1
ATOM 4320 C CA . SER A 1 531 ? 38.522 0.884 -26.372 1.00 65.38 531 SER A CA 1
ATOM 4321 C C . SER A 1 531 ? 38.055 -0.571 -26.253 1.00 65.38 531 SER A C 1
ATOM 4323 O O . SER A 1 531 ? 38.681 -1.341 -25.535 1.00 65.38 531 SER A O 1
ATOM 4325 N N . ALA A 1 532 ? 37.022 -0.996 -26.990 1.00 63.91 532 ALA A N 1
ATOM 4326 C CA . ALA A 1 532 ? 36.483 -2.367 -26.914 1.00 63.91 532 ALA A CA 1
ATOM 4327 C C . ALA A 1 532 ? 37.535 -3.487 -27.109 1.00 63.91 532 ALA A C 1
ATOM 4329 O O . ALA A 1 532 ? 37.322 -4.626 -26.708 1.00 63.91 532 ALA A O 1
ATOM 4330 N N . ARG A 1 533 ? 38.689 -3.162 -27.709 1.00 61.69 533 ARG A N 1
ATOM 4331 C CA . ARG A 1 533 ? 39.832 -4.065 -27.920 1.00 61.69 533 ARG A CA 1
ATOM 4332 C C . ARG A 1 533 ? 40.664 -4.347 -26.662 1.00 61.69 533 ARG A C 1
ATOM 4334 O O . ARG A 1 533 ? 41.457 -5.278 -26.692 1.00 61.69 533 ARG A O 1
ATOM 4341 N N . SER A 1 534 ? 40.524 -3.557 -25.597 1.00 61.50 534 SER A N 1
ATOM 4342 C CA . SER A 1 534 ? 41.310 -3.692 -24.362 1.00 61.50 534 SER A CA 1
ATOM 4343 C C . SER A 1 534 ? 40.597 -4.478 -23.257 1.00 61.50 534 SER A C 1
ATOM 4345 O O . SER A 1 534 ? 41.107 -4.533 -22.143 1.00 61.50 534 SER A O 1
ATOM 4347 N N . ILE A 1 535 ? 39.418 -5.047 -23.530 1.00 73.88 535 ILE A N 1
ATOM 4348 C CA . ILE A 1 535 ? 38.606 -5.745 -22.527 1.00 73.88 535 ILE A CA 1
ATOM 4349 C C . ILE A 1 535 ? 38.725 -7.256 -22.722 1.00 73.88 535 ILE A C 1
ATOM 4351 O O . ILE A 1 535 ? 38.343 -7.792 -23.762 1.00 73.88 535 ILE A O 1
ATOM 4355 N N . GLU A 1 536 ? 39.232 -7.952 -21.704 1.00 72.81 536 GLU A N 1
ATOM 4356 C CA . GLU A 1 536 ? 39.326 -9.410 -21.706 1.00 72.81 536 GLU A CA 1
ATOM 4357 C C . GLU A 1 536 ? 38.001 -10.066 -21.289 1.00 72.81 536 GLU A C 1
ATOM 4359 O O . GLU A 1 536 ? 37.446 -9.791 -20.227 1.00 72.81 536 GLU A O 1
ATOM 4364 N N . VAL A 1 537 ? 37.514 -10.998 -22.114 1.00 79.75 537 VAL A N 1
ATOM 4365 C CA . VAL A 1 537 ? 36.262 -11.750 -21.882 1.00 79.75 537 VAL A CA 1
ATOM 4366 C C . VAL A 1 537 ? 36.459 -12.906 -20.886 1.00 79.75 537 VAL A C 1
ATOM 4368 O O . VAL A 1 537 ? 35.492 -13.469 -20.380 1.00 79.75 537 VAL A O 1
ATOM 4371 N N . ASN A 1 538 ? 37.709 -13.239 -20.549 1.00 72.44 538 ASN A N 1
ATOM 4372 C CA . ASN A 1 538 ? 38.086 -14.401 -19.735 1.00 72.44 538 ASN A CA 1
ATOM 4373 C C . ASN A 1 538 ? 37.498 -14.382 -18.313 1.00 72.44 538 ASN A C 1
ATOM 4375 O O . ASN A 1 538 ? 37.336 -15.434 -17.700 1.00 72.44 538 ASN A O 1
ATOM 4379 N N . HIS A 1 539 ? 37.157 -13.199 -17.797 1.00 77.06 539 HIS A N 1
ATOM 4380 C CA . HIS A 1 539 ? 36.532 -13.025 -16.484 1.00 77.06 539 HIS A CA 1
ATOM 4381 C C . HIS A 1 539 ? 35.024 -13.328 -16.473 1.00 77.06 539 HIS A C 1
ATOM 4383 O O . HIS A 1 539 ? 34.419 -13.385 -15.403 1.00 77.06 539 HIS A O 1
ATOM 4389 N N . LEU A 1 540 ? 34.405 -13.517 -17.644 1.00 84.38 540 LEU A N 1
ATOM 4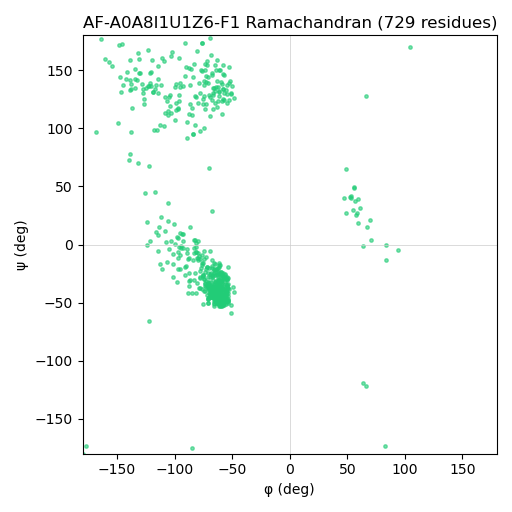390 C CA . LEU A 1 540 ? 32.994 -13.872 -17.773 1.00 84.38 540 LEU A CA 1
ATOM 4391 C C . LEU A 1 540 ? 32.800 -15.398 -17.792 1.00 84.38 540 LEU A C 1
ATOM 4393 O O . LEU A 1 540 ? 33.682 -16.127 -18.256 1.00 84.38 540 LEU A O 1
ATOM 4397 N N . PRO A 1 541 ? 31.632 -15.903 -17.349 1.00 85.00 541 PRO A N 1
ATOM 4398 C CA . PRO A 1 541 ? 31.253 -17.301 -17.528 1.00 85.00 541 PRO A CA 1
ATOM 4399 C C . PRO A 1 541 ? 31.379 -17.751 -18.988 1.00 85.00 541 PRO A C 1
ATOM 4401 O O . PRO A 1 541 ? 30.982 -17.022 -19.897 1.00 85.00 541 PRO A O 1
ATOM 4404 N N . VAL A 1 542 ? 31.854 -18.982 -19.212 1.00 85.06 542 VAL A N 1
ATOM 4405 C CA . VAL A 1 542 ? 32.069 -19.554 -20.560 1.00 85.06 542 VAL A CA 1
ATOM 4406 C C . VAL A 1 542 ? 30.802 -19.498 -21.420 1.00 85.06 542 VAL A C 1
ATOM 4408 O O . VAL A 1 542 ? 30.871 -19.195 -22.608 1.00 85.06 542 VAL A O 1
ATOM 4411 N N . ALA A 1 543 ? 29.630 -19.701 -20.810 1.00 85.31 543 ALA A N 1
ATOM 4412 C CA . ALA A 1 543 ? 28.334 -19.610 -21.484 1.00 85.31 543 ALA A CA 1
ATOM 4413 C C . ALA A 1 543 ? 28.049 -18.225 -22.103 1.00 85.31 543 ALA A C 1
ATOM 4415 O O . ALA A 1 543 ? 27.267 -18.123 -23.044 1.00 85.31 543 ALA A O 1
ATOM 4416 N N . LEU A 1 544 ? 28.694 -17.163 -21.607 1.00 87.62 544 LEU A N 1
ATOM 4417 C CA . LEU A 1 544 ? 28.533 -15.796 -22.102 1.00 87.62 544 LEU A CA 1
ATOM 4418 C C . LEU A 1 544 ? 29.619 -15.371 -23.090 1.00 87.62 544 LEU A C 1
ATOM 4420 O O . LEU A 1 544 ? 29.505 -14.284 -23.650 1.00 87.62 544 LEU A O 1
ATOM 4424 N N . HIS A 1 545 ? 30.658 -16.179 -23.328 1.00 88.38 545 HIS A N 1
ATOM 4425 C CA . HIS A 1 545 ? 31.805 -15.768 -24.148 1.00 88.38 545 HIS A CA 1
ATOM 4426 C C . HIS A 1 545 ? 31.404 -15.378 -25.569 1.00 88.38 545 HIS A C 1
ATOM 4428 O O . HIS A 1 545 ? 31.821 -14.323 -26.042 1.00 88.38 545 HIS A O 1
ATOM 4434 N N . SER A 1 546 ? 30.552 -16.166 -26.229 1.00 85.69 546 SER A N 1
ATOM 4435 C CA . SER A 1 546 ? 30.076 -15.859 -27.585 1.00 85.69 546 SER A CA 1
ATOM 4436 C C . SER A 1 546 ? 29.280 -14.553 -27.630 1.00 85.69 546 SER A C 1
ATOM 4438 O O . SER A 1 546 ? 29.539 -13.693 -28.469 1.00 85.69 546 SER A O 1
ATOM 4440 N N . SER A 1 547 ? 28.358 -14.374 -26.683 1.00 87.06 547 SER A N 1
ATOM 4441 C CA . SER A 1 547 ? 27.518 -13.180 -26.561 1.00 87.06 547 SER A CA 1
ATOM 4442 C C . SER A 1 547 ? 28.339 -11.928 -26.246 1.00 87.06 547 SER A C 1
ATOM 4444 O O . SER A 1 547 ? 28.107 -10.868 -26.820 1.00 87.06 547 SER A O 1
ATOM 4446 N N . ALA A 1 548 ? 29.323 -12.048 -25.355 1.00 88.25 548 ALA A N 1
ATOM 4447 C CA . ALA A 1 548 ? 30.235 -10.971 -24.995 1.00 88.25 548 ALA A CA 1
ATOM 4448 C C . ALA A 1 548 ? 31.145 -10.580 -26.168 1.00 88.25 548 ALA A C 1
ATOM 4450 O O . ALA A 1 548 ? 31.342 -9.393 -26.418 1.00 88.25 548 ALA A O 1
ATOM 4451 N N . GLN A 1 549 ? 31.657 -11.555 -26.925 1.00 87.50 549 GLN A N 1
ATOM 4452 C CA . GLN A 1 549 ? 32.457 -11.298 -28.125 1.00 87.50 549 GLN A CA 1
ATOM 4453 C C . GLN A 1 549 ? 31.642 -10.593 -29.213 1.00 87.50 549 GLN A C 1
ATOM 4455 O O . GLN A 1 549 ? 32.110 -9.598 -29.766 1.00 87.50 549 GLN A O 1
ATOM 4460 N N . GLU A 1 550 ? 30.421 -11.055 -29.497 1.00 87.56 550 GLU A N 1
ATOM 4461 C CA . GLU A 1 550 ? 29.527 -10.384 -30.450 1.00 87.56 550 GLU A CA 1
ATOM 4462 C C . GLU A 1 550 ? 29.246 -8.940 -30.010 1.00 87.56 550 GLU A C 1
ATOM 4464 O O . GLU A 1 550 ? 29.345 -8.004 -30.807 1.00 87.56 550 GLU A O 1
ATOM 4469 N N . LEU A 1 551 ? 28.957 -8.742 -28.722 1.00 89.50 551 LEU A N 1
ATOM 4470 C CA . LEU A 1 551 ? 28.683 -7.428 -28.154 1.00 89.50 551 LEU A CA 1
ATOM 4471 C C . LEU A 1 551 ? 29.892 -6.489 -28.261 1.00 89.50 551 LEU A C 1
ATOM 4473 O O . LEU A 1 551 ? 29.735 -5.354 -28.704 1.00 89.50 551 LEU A O 1
ATOM 4477 N N . LEU A 1 552 ? 31.101 -6.958 -27.944 1.00 89.50 552 LEU A N 1
ATOM 4478 C CA . LEU A 1 552 ? 32.336 -6.180 -28.101 1.00 89.50 552 LEU A CA 1
ATOM 4479 C C . LEU A 1 552 ? 32.604 -5.808 -29.561 1.00 89.50 552 LEU A C 1
ATOM 4481 O O . LEU A 1 552 ? 33.033 -4.686 -29.839 1.00 89.50 552 LEU A O 1
ATOM 4485 N N . GLN A 1 553 ? 32.312 -6.700 -30.510 1.00 88.44 553 GLN A N 1
ATOM 4486 C CA . GLN A 1 553 ? 32.422 -6.369 -31.929 1.00 88.44 553 GLN A CA 1
ATOM 4487 C C . GLN A 1 553 ? 31.389 -5.309 -32.344 1.00 88.44 553 GLN A C 1
ATOM 4489 O O . GLN A 1 553 ? 31.740 -4.378 -33.071 1.00 88.44 553 GLN A O 1
ATOM 4494 N N . LYS A 1 554 ? 30.146 -5.387 -31.845 1.00 90.31 554 LYS A N 1
ATOM 4495 C CA . LYS A 1 554 ? 29.119 -4.350 -32.063 1.00 90.31 554 LYS A CA 1
ATOM 4496 C C . LYS A 1 554 ? 29.525 -3.008 -31.457 1.00 90.31 554 LYS A C 1
ATOM 4498 O O . LYS A 1 554 ? 29.361 -1.983 -32.113 1.00 90.31 554 LYS A O 1
ATOM 4503 N N . ILE A 1 555 ? 30.107 -2.999 -30.258 1.00 91.06 555 ILE A N 1
ATOM 4504 C CA . ILE A 1 555 ? 30.631 -1.787 -29.609 1.00 91.06 555 ILE A CA 1
ATOM 4505 C C . ILE A 1 555 ? 31.786 -1.194 -30.427 1.00 91.06 555 ILE A C 1
ATOM 4507 O O . ILE A 1 555 ? 31.768 -0.002 -30.731 1.00 91.06 555 ILE A O 1
ATOM 4511 N N . SER A 1 556 ? 32.748 -2.022 -30.853 1.00 89.12 556 SER A N 1
ATOM 4512 C CA . SER A 1 556 ? 33.869 -1.594 -31.703 1.00 89.12 556 SER A CA 1
ATOM 4513 C C . SER A 1 556 ? 33.385 -0.976 -33.014 1.00 89.12 556 SER A C 1
ATOM 4515 O O . SER A 1 556 ? 33.907 0.053 -33.441 1.00 89.12 556 SER A O 1
ATOM 4517 N N . LEU A 1 557 ? 32.406 -1.601 -33.668 1.00 90.00 557 LEU A N 1
ATOM 4518 C CA . LEU A 1 557 ? 31.790 -1.067 -34.879 1.00 90.00 557 LEU A CA 1
ATOM 4519 C C . LEU A 1 557 ? 31.071 0.257 -34.584 1.00 90.00 557 LEU A C 1
ATOM 4521 O O . LEU A 1 557 ? 31.214 1.223 -35.330 1.00 90.00 557 LEU A O 1
ATOM 4525 N N . GLY A 1 558 ? 30.361 0.325 -33.459 1.00 89.69 558 GLY A N 1
ATOM 4526 C CA . GLY A 1 558 ? 29.726 1.531 -32.943 1.00 89.69 558 GLY A CA 1
ATOM 4527 C C . GLY A 1 558 ? 30.676 2.712 -32.801 1.00 89.69 558 GLY A C 1
ATOM 4528 O O . GLY A 1 558 ? 30.369 3.795 -33.288 1.00 89.69 558 GLY A O 1
ATOM 4529 N N . HIS A 1 559 ? 31.851 2.512 -32.199 1.00 89.12 559 HIS A N 1
ATOM 4530 C CA . HIS A 1 559 ? 32.875 3.559 -32.085 1.00 89.12 559 HIS A CA 1
ATOM 4531 C C . HIS A 1 559 ? 33.294 4.115 -33.449 1.00 89.12 559 HIS A C 1
ATOM 4533 O O . HIS A 1 559 ? 33.399 5.333 -33.594 1.00 89.12 559 HIS A O 1
ATOM 4539 N N . ILE A 1 560 ? 33.475 3.253 -34.456 1.00 88.81 560 ILE A N 1
ATOM 4540 C CA . ILE A 1 560 ? 33.810 3.683 -35.825 1.00 88.81 560 ILE A CA 1
ATOM 4541 C C . ILE A 1 560 ? 32.662 4.514 -36.412 1.00 88.81 560 ILE A C 1
ATOM 4543 O O . ILE A 1 560 ? 32.880 5.623 -36.905 1.00 88.81 560 ILE A O 1
ATOM 4547 N N . LEU A 1 561 ? 31.427 4.016 -36.312 1.00 90.69 561 LEU A N 1
ATOM 4548 C CA . LEU A 1 561 ? 30.248 4.691 -36.856 1.00 90.69 561 LEU A CA 1
ATOM 4549 C C . LEU A 1 561 ? 30.008 6.055 -36.191 1.00 90.69 561 LEU A C 1
ATOM 4551 O O . LEU A 1 561 ? 29.787 7.042 -36.895 1.00 90.69 561 LEU A O 1
ATOM 4555 N N . LEU A 1 562 ? 30.124 6.137 -34.863 1.00 89.06 562 LEU A N 1
ATOM 4556 C CA . LEU A 1 562 ? 29.974 7.381 -34.104 1.00 89.06 562 LEU A CA 1
ATOM 4557 C C . LEU A 1 562 ? 31.071 8.397 -34.454 1.00 89.06 562 LEU A C 1
ATOM 4559 O O . LEU A 1 562 ? 30.757 9.557 -34.710 1.00 89.06 562 LEU A O 1
ATOM 4563 N N . LYS A 1 563 ? 32.338 7.965 -34.549 1.00 87.81 563 LYS A N 1
ATOM 4564 C CA . LYS A 1 563 ? 33.465 8.815 -34.981 1.00 87.81 563 LYS A CA 1
ATOM 4565 C C . LYS A 1 563 ? 33.257 9.361 -36.398 1.00 87.81 563 LYS A C 1
ATOM 4567 O O . LYS A 1 563 ? 33.579 10.515 -36.666 1.00 87.81 563 LYS A O 1
ATOM 4572 N N . SER A 1 564 ? 32.677 8.557 -37.289 1.00 84.62 564 SER A N 1
ATOM 4573 C CA . SER A 1 564 ? 32.365 8.948 -38.672 1.00 84.62 564 SER A CA 1
ATOM 4574 C C . SER A 1 564 ? 31.088 9.787 -38.833 1.00 84.62 564 SER A C 1
ATOM 4576 O O . SER A 1 564 ? 30.712 10.102 -39.959 1.00 84.62 564 SER A O 1
ATOM 4578 N N . SER A 1 565 ? 30.401 10.146 -37.738 1.00 86.12 565 SER A N 1
ATOM 4579 C CA . SER A 1 565 ? 29.102 10.840 -37.779 1.00 86.12 565 SER A CA 1
ATOM 4580 C C . SER A 1 565 ? 28.062 10.123 -38.657 1.00 86.12 565 SER A C 1
ATOM 4582 O O . SER A 1 565 ? 27.341 10.758 -39.432 1.00 86.12 565 SER A O 1
ATOM 4584 N N . ALA A 1 566 ? 28.008 8.788 -38.564 1.00 88.38 566 ALA A N 1
ATOM 4585 C CA . ALA A 1 566 ? 27.037 7.973 -39.288 1.00 88.38 566 ALA A CA 1
ATOM 4586 C C . ALA A 1 566 ? 25.590 8.380 -38.953 1.00 88.38 566 ALA A C 1
ATOM 4588 O O . ALA A 1 566 ? 25.282 8.771 -37.825 1.00 88.38 566 ALA A O 1
ATOM 4589 N N . GLU A 1 567 ? 24.693 8.262 -39.934 1.00 87.44 567 GLU A N 1
ATOM 4590 C CA . GLU A 1 567 ? 23.265 8.534 -39.745 1.00 87.44 567 GLU A CA 1
ATOM 4591 C C . GLU A 1 567 ? 22.643 7.547 -38.738 1.00 87.44 567 GLU A C 1
ATOM 4593 O O . GLU A 1 567 ? 23.069 6.391 -38.645 1.00 87.44 567 GLU A O 1
ATOM 4598 N N . GLU A 1 568 ? 21.602 7.975 -38.008 1.00 86.44 568 GLU A N 1
ATOM 4599 C CA . GLU A 1 568 ? 20.946 7.137 -36.989 1.00 86.44 568 GLU A CA 1
ATOM 4600 C C . GLU A 1 568 ? 20.477 5.788 -37.523 1.00 86.44 568 GLU A C 1
ATOM 4602 O O . GLU A 1 568 ? 20.684 4.764 -36.871 1.00 86.44 568 GLU A O 1
ATOM 4607 N N . ALA A 1 569 ? 19.918 5.771 -38.732 1.00 86.75 569 ALA A N 1
ATOM 4608 C CA . ALA A 1 569 ? 19.496 4.541 -39.388 1.00 86.75 569 ALA A CA 1
ATOM 4609 C C . ALA A 1 569 ? 20.644 3.520 -39.500 1.00 86.75 569 ALA A C 1
ATOM 4611 O O . ALA A 1 569 ? 20.440 2.337 -39.243 1.00 86.75 569 ALA A O 1
ATOM 4612 N N . THR A 1 570 ? 21.868 3.977 -39.788 1.00 89.75 570 THR A N 1
ATOM 4613 C CA . THR A 1 570 ? 23.028 3.104 -40.028 1.00 89.75 570 THR A CA 1
ATOM 4614 C C . THR A 1 570 ? 23.513 2.414 -38.752 1.00 89.75 570 THR A C 1
ATOM 4616 O O . THR A 1 570 ? 23.678 1.194 -38.732 1.00 89.75 570 THR A O 1
ATOM 4619 N N . TYR A 1 571 ? 23.727 3.160 -37.660 1.00 88.94 571 TYR A N 1
ATOM 4620 C CA . TYR A 1 571 ? 24.157 2.534 -36.402 1.00 88.94 571 TYR A CA 1
ATOM 4621 C C . TYR A 1 571 ? 23.013 1.803 -35.690 1.00 88.94 571 TYR A C 1
ATOM 4623 O O . TYR A 1 571 ? 23.252 0.842 -34.964 1.00 88.94 571 TYR A O 1
ATOM 4631 N N . ARG A 1 572 ? 21.754 2.209 -35.901 1.00 89.38 572 ARG A N 1
ATOM 4632 C CA . ARG A 1 572 ? 20.595 1.445 -35.425 1.00 89.38 572 ARG A CA 1
ATOM 4633 C C . ARG A 1 572 ? 20.531 0.090 -36.115 1.00 89.38 572 ARG A C 1
ATOM 4635 O O . ARG A 1 572 ? 20.384 -0.928 -35.439 1.00 89.38 572 ARG A O 1
ATOM 4642 N N . TRP A 1 573 ? 20.676 0.051 -37.436 1.00 90.81 573 TRP A N 1
ATOM 4643 C CA . TRP A 1 573 ? 20.681 -1.200 -38.187 1.00 90.81 573 TRP A CA 1
ATOM 4644 C C . TRP A 1 573 ? 21.814 -2.132 -37.733 1.00 90.81 573 TRP A C 1
ATOM 4646 O O . TRP A 1 573 ? 21.569 -3.313 -37.488 1.00 90.81 573 TRP A O 1
ATOM 4656 N N . SER A 1 574 ? 23.023 -1.603 -37.502 1.00 89.44 574 SER A N 1
ATOM 4657 C CA . SER A 1 574 ? 24.178 -2.416 -37.083 1.00 89.44 574 SER A CA 1
ATOM 4658 C C . SER A 1 574 ? 24.024 -3.075 -35.704 1.00 89.44 574 SER A C 1
ATOM 4660 O O . SER A 1 574 ? 24.653 -4.101 -35.443 1.00 89.44 574 SER A O 1
ATOM 4662 N N . VAL A 1 575 ? 23.176 -2.526 -34.830 1.00 89.19 575 VAL A N 1
ATOM 4663 C CA . VAL A 1 575 ? 22.846 -3.120 -33.524 1.00 89.19 575 VAL A CA 1
ATOM 4664 C C . VAL A 1 575 ? 21.673 -4.093 -33.627 1.00 89.19 575 VAL A C 1
ATOM 4666 O O . VAL A 1 575 ? 21.699 -5.162 -33.016 1.00 89.19 575 VAL A O 1
ATOM 4669 N N . THR A 1 576 ? 20.645 -3.722 -34.394 1.00 88.94 576 THR A N 1
ATOM 4670 C CA . THR A 1 576 ? 19.338 -4.401 -34.401 1.00 88.94 576 THR A CA 1
ATOM 4671 C C . THR A 1 576 ? 19.221 -5.542 -35.408 1.00 88.94 576 THR A C 1
ATOM 4673 O O . THR A 1 576 ? 18.339 -6.393 -35.261 1.00 88.94 576 THR A O 1
ATOM 4676 N N . THR A 1 577 ? 20.097 -5.595 -36.415 1.00 87.56 577 THR A N 1
ATOM 4677 C CA . THR A 1 577 ? 20.096 -6.674 -37.405 1.00 87.56 577 THR A CA 1
ATOM 4678 C C . THR A 1 577 ? 20.341 -8.035 -36.746 1.00 87.56 577 THR A C 1
ATOM 4680 O O . THR A 1 577 ? 21.242 -8.207 -35.924 1.00 87.56 577 THR A O 1
ATOM 4683 N N . ARG A 1 578 ? 19.505 -9.015 -37.104 1.00 83.62 578 ARG A N 1
ATOM 4684 C CA . ARG A 1 578 ? 19.605 -10.409 -36.633 1.00 83.62 578 ARG A CA 1
ATOM 4685 C C . ARG A 1 578 ? 20.232 -11.340 -37.670 1.00 83.62 578 ARG A C 1
ATOM 4687 O O . ARG A 1 578 ? 20.498 -12.499 -37.369 1.00 83.62 578 ARG A O 1
ATOM 4694 N N . ASP A 1 579 ? 20.445 -10.851 -38.890 1.00 86.56 579 ASP A N 1
ATOM 4695 C CA . ASP A 1 579 ? 21.092 -11.619 -39.949 1.00 86.56 579 ASP A CA 1
ATOM 4696 C C . ASP A 1 579 ? 22.610 -11.532 -39.773 1.00 86.56 579 ASP A C 1
ATOM 4698 O O . ASP A 1 579 ? 23.243 -10.526 -40.108 1.00 86.56 579 ASP A O 1
ATOM 4702 N N . LEU A 1 580 ? 23.184 -12.611 -39.237 1.00 85.12 580 LEU A N 1
ATOM 4703 C CA . LEU A 1 580 ? 24.612 -12.703 -38.955 1.00 85.12 580 LEU A CA 1
ATOM 4704 C C . LEU A 1 580 ? 25.464 -12.511 -40.217 1.00 85.12 580 LEU A C 1
ATOM 4706 O O . LEU A 1 580 ? 26.512 -11.878 -40.138 1.00 85.12 580 LEU A O 1
ATOM 4710 N N . ARG A 1 581 ? 25.016 -12.992 -41.388 1.00 86.62 581 ARG A N 1
ATOM 4711 C CA . ARG A 1 581 ? 25.782 -12.861 -42.639 1.00 86.62 581 ARG A CA 1
ATOM 4712 C C . ARG A 1 581 ? 25.816 -11.410 -43.104 1.00 86.62 581 ARG A C 1
ATOM 4714 O O . ARG A 1 581 ? 26.884 -10.909 -43.449 1.00 86.62 581 ARG A O 1
ATOM 4721 N N . LYS A 1 582 ? 24.668 -10.721 -43.070 1.00 89.75 582 LYS A N 1
ATOM 4722 C CA . LYS A 1 582 ? 24.592 -9.282 -43.385 1.00 89.75 582 LYS A CA 1
ATOM 4723 C C . LYS A 1 582 ? 25.455 -8.466 -42.437 1.00 89.75 582 LYS A C 1
ATOM 4725 O O . LYS A 1 582 ? 26.212 -7.605 -42.875 1.00 89.75 582 LYS A O 1
ATOM 4730 N N . TRP A 1 583 ? 25.354 -8.752 -41.144 1.00 90.81 583 TRP A N 1
ATOM 4731 C CA . TRP A 1 583 ? 26.109 -8.034 -40.128 1.00 90.81 583 TRP A CA 1
ATOM 4732 C C . TRP A 1 583 ? 27.622 -8.252 -40.263 1.00 90.81 583 TRP A C 1
ATOM 4734 O O . TRP A 1 583 ? 28.383 -7.290 -40.194 1.00 90.81 583 TRP A O 1
ATOM 4744 N N . GLN A 1 584 ? 28.065 -9.488 -40.520 1.00 89.56 584 GLN A N 1
ATOM 4745 C CA . GLN A 1 584 ? 29.478 -9.806 -40.749 1.00 89.56 584 GLN A CA 1
ATOM 4746 C C . GLN A 1 584 ? 30.023 -9.106 -41.995 1.00 89.56 584 GLN A C 1
ATOM 4748 O O . GLN A 1 584 ? 31.080 -8.483 -41.918 1.00 89.56 584 GLN A O 1
ATOM 4753 N N . CYS A 1 585 ? 29.287 -9.155 -43.112 1.00 89.38 585 CYS A N 1
ATOM 4754 C CA . CYS A 1 585 ? 29.647 -8.436 -44.334 1.00 89.38 585 CYS A CA 1
ATOM 4755 C C . CYS A 1 585 ? 29.794 -6.933 -44.056 1.00 89.38 585 CYS A C 1
ATOM 4757 O O . CYS A 1 585 ? 30.830 -6.342 -44.361 1.00 89.38 585 CYS A O 1
ATOM 4759 N N . PHE A 1 586 ? 28.812 -6.334 -43.376 1.00 92.88 586 PHE A N 1
ATOM 4760 C CA . PHE A 1 586 ? 28.872 -4.930 -42.983 1.00 92.88 586 PHE A CA 1
ATOM 4761 C C . PHE A 1 586 ? 30.102 -4.625 -42.120 1.00 92.88 586 PHE A C 1
ATOM 4763 O O . PHE A 1 586 ? 30.862 -3.716 -42.438 1.00 92.88 586 PHE A O 1
ATOM 4770 N N . ASN A 1 587 ? 30.348 -5.404 -41.065 1.00 90.50 587 ASN A N 1
ATOM 4771 C CA . ASN A 1 587 ? 31.480 -5.198 -40.161 1.00 90.50 587 ASN A CA 1
ATOM 4772 C C . ASN A 1 587 ? 32.831 -5.277 -40.899 1.00 90.50 587 ASN A C 1
ATOM 4774 O O . ASN A 1 587 ? 33.677 -4.402 -40.718 1.00 90.50 587 ASN A O 1
ATOM 4778 N N . ILE A 1 588 ? 33.017 -6.270 -41.778 1.00 89.81 588 ILE A N 1
ATOM 4779 C CA . ILE A 1 588 ? 34.233 -6.419 -42.597 1.00 89.81 588 ILE A CA 1
ATOM 4780 C C . ILE A 1 588 ? 34.432 -5.193 -43.492 1.00 89.81 588 ILE A C 1
ATOM 4782 O O . ILE A 1 588 ? 35.527 -4.626 -43.528 1.00 89.81 588 ILE A O 1
ATOM 4786 N N . LEU A 1 589 ? 33.378 -4.757 -44.185 1.00 90.75 589 LEU A N 1
ATOM 4787 C CA . LEU A 1 589 ? 33.434 -3.599 -45.074 1.00 90.75 589 LEU A CA 1
ATOM 4788 C C . LEU A 1 589 ? 33.796 -2.314 -44.316 1.00 90.75 589 LEU A C 1
ATOM 4790 O O . LEU A 1 589 ? 34.697 -1.590 -44.741 1.00 90.75 589 LEU A O 1
ATOM 4794 N N . ILE A 1 590 ? 33.167 -2.054 -43.164 1.00 91.44 590 ILE A N 1
ATOM 4795 C CA . ILE A 1 590 ? 33.470 -0.869 -42.347 1.00 91.44 590 ILE A CA 1
ATOM 4796 C C . ILE A 1 590 ? 34.910 -0.905 -41.815 1.00 91.44 590 ILE A C 1
ATOM 4798 O O . ILE A 1 590 ? 35.606 0.112 -41.841 1.00 91.44 590 ILE A O 1
ATOM 4802 N N . GLN A 1 591 ? 35.400 -2.068 -41.378 1.00 88.56 591 GLN A N 1
ATOM 4803 C CA . GLN A 1 591 ? 36.785 -2.206 -40.921 1.00 88.56 591 GLN A CA 1
ATOM 4804 C C . GLN A 1 591 ? 37.796 -1.961 -42.049 1.00 88.56 591 GLN A C 1
ATOM 4806 O O . GLN A 1 591 ? 38.790 -1.268 -41.827 1.00 88.56 591 GLN A O 1
ATOM 4811 N N . LYS A 1 592 ? 37.536 -2.474 -43.260 1.00 87.94 592 LYS A N 1
ATOM 4812 C CA . LYS A 1 592 ? 38.377 -2.223 -44.445 1.00 87.94 592 LYS A CA 1
ATOM 4813 C C . LYS A 1 592 ? 38.428 -0.737 -44.808 1.00 87.94 592 LYS A C 1
ATOM 4815 O O . LYS A 1 592 ? 39.504 -0.217 -45.122 1.00 87.94 592 LYS A O 1
ATOM 4820 N N . ILE A 1 593 ? 37.289 -0.045 -44.723 1.00 89.69 593 ILE A N 1
ATOM 4821 C CA . ILE A 1 593 ? 37.207 1.409 -44.917 1.00 89.69 593 ILE A CA 1
ATOM 4822 C C . ILE A 1 593 ? 38.099 2.131 -43.897 1.00 89.69 593 ILE A C 1
ATOM 4824 O O . ILE A 1 593 ? 38.973 2.895 -44.303 1.00 89.69 593 ILE A O 1
ATOM 4828 N N . GLU A 1 594 ? 37.963 1.849 -42.596 1.00 88.00 594 GLU A N 1
ATOM 4829 C CA . GLU A 1 594 ? 38.762 2.527 -41.557 1.00 88.00 594 GLU A CA 1
ATOM 4830 C C . GLU A 1 594 ? 40.271 2.241 -41.699 1.00 88.00 594 GLU A C 1
ATOM 4832 O O . GLU A 1 594 ? 41.097 3.145 -41.540 1.00 88.00 594 GLU A O 1
ATOM 4837 N N . GLN A 1 595 ? 40.656 1.009 -42.059 1.00 86.00 595 GLN A N 1
ATOM 4838 C CA . GLN A 1 595 ? 42.058 0.647 -42.311 1.00 86.00 595 GLN A CA 1
ATOM 4839 C C . GLN A 1 595 ? 42.652 1.456 -43.469 1.00 86.00 595 GLN A C 1
ATOM 4841 O O . GLN A 1 595 ? 43.736 2.026 -43.342 1.00 86.00 595 GLN A O 1
ATOM 4846 N N . THR A 1 596 ? 41.921 1.560 -44.579 1.00 83.19 596 THR A N 1
ATOM 4847 C CA . THR A 1 596 ? 42.376 2.313 -45.755 1.00 83.19 596 THR A CA 1
ATOM 4848 C C . THR A 1 596 ? 42.460 3.805 -45.446 1.00 83.19 596 THR A C 1
ATOM 4850 O O . THR A 1 596 ? 43.433 4.463 -45.809 1.00 83.19 596 THR A O 1
ATOM 4853 N N . PHE A 1 597 ? 41.491 4.346 -44.708 1.00 85.38 597 PHE A N 1
ATOM 4854 C CA . PHE A 1 597 ? 41.501 5.753 -44.311 1.00 85.38 597 PHE A CA 1
ATOM 4855 C C . PHE A 1 597 ? 42.694 6.076 -43.405 1.00 85.38 597 PHE A C 1
ATOM 4857 O O . PHE A 1 597 ? 43.303 7.131 -43.560 1.00 85.38 597 PHE A O 1
ATOM 4864 N N . THR A 1 598 ? 43.082 5.151 -42.524 1.00 84.25 598 THR A N 1
ATOM 4865 C CA . THR A 1 598 ? 44.284 5.293 -41.687 1.00 84.25 598 THR A CA 1
ATOM 4866 C C . THR A 1 598 ? 45.560 5.354 -42.538 1.00 84.25 598 THR A C 1
ATOM 4868 O O . THR A 1 598 ? 46.431 6.189 -42.291 1.00 84.25 598 THR A O 1
ATOM 4871 N N . LEU A 1 599 ? 45.662 4.517 -43.579 1.00 80.75 599 LEU A N 1
ATOM 4872 C CA . LEU A 1 599 ? 46.789 4.538 -44.522 1.00 80.75 599 LEU A CA 1
ATOM 4873 C C . LEU A 1 599 ? 46.854 5.850 -45.316 1.00 80.75 599 LEU A C 1
ATOM 4875 O O . LEU A 1 599 ? 47.934 6.421 -45.484 1.00 80.75 599 LEU A O 1
ATOM 4879 N N . VAL A 1 600 ? 45.699 6.343 -45.774 1.00 81.19 600 VAL A N 1
ATOM 4880 C CA . VAL A 1 600 ? 45.581 7.627 -46.480 1.00 81.19 600 VAL A CA 1
ATOM 4881 C C . VAL A 1 600 ? 46.012 8.786 -45.578 1.00 81.19 600 VAL A C 1
ATOM 4883 O O . VAL A 1 600 ? 46.795 9.635 -46.001 1.00 81.19 600 VAL A O 1
ATOM 4886 N N . GLU A 1 601 ? 45.570 8.806 -44.321 1.00 82.31 601 GLU A N 1
ATOM 4887 C CA . GLU A 1 601 ? 45.949 9.854 -43.370 1.00 82.31 601 GLU A CA 1
ATOM 4888 C C . GLU A 1 601 ? 47.443 9.865 -43.067 1.00 82.31 601 GLU A C 1
ATOM 4890 O O . GLU A 1 601 ? 48.056 10.930 -43.104 1.00 82.31 601 GLU A O 1
ATOM 4895 N N . HIS A 1 602 ? 48.049 8.699 -42.837 1.00 81.81 602 HIS A N 1
ATOM 4896 C CA . HIS A 1 602 ? 49.491 8.600 -42.615 1.00 81.81 602 HIS A CA 1
ATOM 4897 C C . HIS A 1 602 ? 50.295 9.139 -43.811 1.00 81.81 602 HIS A C 1
ATOM 4899 O O . HIS A 1 602 ? 51.317 9.802 -43.641 1.00 81.81 602 HIS A O 1
ATOM 4905 N N . HIS A 1 603 ? 49.829 8.893 -45.038 1.00 76.75 603 HIS A N 1
ATOM 4906 C CA . HIS A 1 603 ? 50.470 9.415 -46.244 1.00 76.75 603 HIS A CA 1
ATOM 4907 C C . HIS A 1 603 ? 50.338 10.943 -46.364 1.00 76.75 603 HIS A C 1
ATOM 4909 O O . HIS A 1 603 ? 51.308 11.631 -46.681 1.00 76.75 603 HIS A O 1
ATOM 4915 N N . LEU A 1 604 ? 49.152 11.484 -46.078 1.00 78.69 604 LEU A N 1
ATOM 4916 C CA . LEU A 1 604 ? 48.852 12.915 -46.196 1.00 78.69 604 LEU A CA 1
ATOM 4917 C C . LEU A 1 604 ? 49.465 13.783 -45.083 1.00 78.69 604 LEU A C 1
ATOM 4919 O O . LEU A 1 604 ? 49.498 15.003 -45.219 1.00 78.69 604 LEU A O 1
ATOM 4923 N N . GLN A 1 605 ? 49.977 13.184 -44.003 1.00 74.31 605 GLN A N 1
ATOM 4924 C CA . GLN A 1 605 ? 50.718 13.889 -42.946 1.00 74.31 605 GLN A CA 1
ATOM 4925 C C . GLN A 1 605 ? 52.130 14.333 -43.372 1.00 74.31 605 GLN A C 1
ATOM 4927 O O . GLN A 1 605 ? 52.772 15.111 -42.665 1.00 74.31 605 GLN A O 1
ATOM 4932 N N . GLN A 1 606 ? 52.630 13.869 -44.520 1.00 75.00 606 GLN A N 1
ATOM 4933 C CA . GLN A 1 606 ? 53.931 14.284 -45.045 1.00 75.00 606 GLN A CA 1
ATOM 4934 C C . GLN A 1 606 ? 53.887 15.737 -45.549 1.00 75.00 606 GLN A C 1
ATOM 4936 O O . GLN A 1 606 ? 52.935 16.152 -46.209 1.00 75.00 606 GLN A O 1
ATOM 4941 N N . SER A 1 607 ? 54.945 16.514 -45.280 1.00 60.22 607 SER A N 1
ATOM 4942 C CA . SER A 1 607 ? 55.008 17.964 -45.553 1.00 60.22 607 SER A CA 1
ATOM 4943 C C . SER A 1 607 ? 54.727 18.350 -47.012 1.00 60.22 607 SER A C 1
ATOM 4945 O O . SER A 1 607 ? 54.167 19.413 -47.262 1.00 60.22 607 SER A O 1
ATOM 4947 N N . ALA A 1 608 ? 55.043 17.473 -47.968 1.00 64.38 608 ALA A N 1
ATOM 4948 C CA . ALA A 1 608 ? 54.782 17.678 -49.393 1.00 64.38 608 ALA A CA 1
ATOM 4949 C C . ALA A 1 608 ? 53.284 17.681 -49.779 1.00 64.38 608 ALA A C 1
ATOM 4951 O O . ALA A 1 608 ? 52.954 18.099 -50.886 1.00 64.38 608 ALA A O 1
ATOM 4952 N N . TYR A 1 609 ? 52.381 17.238 -48.894 1.00 71.50 609 TYR A N 1
ATOM 4953 C CA . TYR A 1 609 ? 50.952 17.054 -49.189 1.00 71.50 609 TYR A CA 1
ATOM 4954 C C . TYR A 1 609 ? 50.019 17.823 -48.241 1.00 71.50 609 TYR A C 1
ATOM 4956 O O . TYR A 1 609 ? 48.835 17.504 -48.160 1.00 71.50 609 TYR A O 1
ATOM 4964 N N . GLN A 1 610 ? 50.510 18.851 -47.537 1.00 74.12 610 GLN A N 1
ATOM 4965 C CA . GLN A 1 610 ? 49.729 19.572 -46.518 1.00 74.12 610 GLN A CA 1
ATOM 4966 C C . GLN A 1 610 ? 48.390 20.131 -47.030 1.00 74.12 610 GLN A C 1
ATOM 4968 O O . GLN A 1 610 ? 47.375 19.993 -46.348 1.00 74.12 610 GLN A O 1
ATOM 4973 N N . GLU A 1 611 ? 48.355 20.718 -48.230 1.00 76.94 611 GLU A N 1
ATOM 4974 C CA . GLU A 1 611 ? 47.121 21.271 -48.810 1.00 76.94 611 GLU A CA 1
ATOM 4975 C C . GLU A 1 611 ? 46.086 20.171 -49.110 1.00 76.94 611 GLU A C 1
ATOM 4977 O O . GLU A 1 611 ? 44.913 20.291 -48.755 1.00 76.94 611 GLU A O 1
ATOM 4982 N N . GLN A 1 612 ? 46.528 19.051 -49.692 1.00 77.44 612 GLN A N 1
ATOM 4983 C CA . GLN A 1 612 ? 45.678 17.877 -49.926 1.00 77.44 612 GLN A CA 1
ATOM 4984 C C . GLN A 1 612 ? 45.207 17.254 -48.610 1.00 77.44 612 GLN A C 1
ATOM 4986 O O . GLN A 1 612 ? 44.058 16.833 -48.506 1.00 77.44 612 GLN A O 1
ATOM 4991 N N . GLY A 1 613 ? 46.067 17.243 -47.588 1.00 80.62 613 GLY A N 1
ATOM 4992 C CA . GLY A 1 613 ? 45.725 16.815 -46.237 1.00 80.62 613 GLY A CA 1
ATOM 4993 C C . GLY A 1 613 ? 44.590 17.643 -45.635 1.00 80.62 613 GLY A C 1
ATOM 4994 O O . GLY A 1 613 ? 43.651 17.073 -45.087 1.00 80.62 613 GLY A O 1
ATOM 4995 N N . GLN A 1 614 ? 44.610 18.970 -45.796 1.00 80.88 614 GLN A N 1
ATOM 4996 C CA . GLN A 1 614 ? 43.524 19.841 -45.329 1.00 80.88 614 GLN A CA 1
ATOM 4997 C C . GLN A 1 614 ? 42.208 19.587 -46.078 1.00 80.88 614 GLN A C 1
ATOM 4999 O O . GLN A 1 614 ? 41.160 19.457 -45.444 1.00 80.88 614 GLN A O 1
ATOM 5004 N N . ARG A 1 615 ? 42.255 19.454 -47.412 1.00 83.12 615 ARG A N 1
ATOM 5005 C CA . ARG A 1 615 ? 41.070 19.131 -48.231 1.00 83.12 615 ARG A CA 1
ATOM 5006 C C . ARG A 1 615 ? 40.487 17.759 -47.881 1.00 83.12 615 ARG A C 1
ATOM 5008 O O . ARG A 1 615 ? 39.272 17.616 -47.756 1.00 83.12 615 ARG A O 1
ATOM 5015 N N . TRP A 1 616 ? 41.347 16.766 -47.654 1.00 84.44 616 TRP A N 1
ATOM 5016 C CA . TRP A 1 616 ? 40.945 15.442 -47.185 1.00 84.44 616 TRP A CA 1
ATOM 5017 C C . TRP A 1 616 ? 40.227 15.513 -45.840 1.00 84.44 616 TRP A C 1
ATOM 5019 O O . TRP A 1 616 ? 39.146 14.951 -45.717 1.00 84.44 616 TRP A O 1
ATOM 5029 N N . GLN A 1 617 ? 40.758 16.243 -44.853 1.00 84.00 617 GLN A N 1
ATOM 5030 C CA . GLN A 1 617 ? 40.112 16.357 -43.538 1.00 84.00 617 GLN A CA 1
ATOM 5031 C C . GLN A 1 617 ? 38.698 16.960 -43.619 1.00 84.00 617 GLN A C 1
ATOM 5033 O O . GLN A 1 617 ? 37.820 16.560 -42.857 1.00 84.00 617 GLN A O 1
ATOM 5038 N N . GLN A 1 618 ? 38.442 17.855 -44.579 1.00 82.25 618 GLN A N 1
ATOM 5039 C CA . GLN A 1 618 ? 37.109 18.426 -44.809 1.00 82.25 618 GLN A CA 1
ATOM 5040 C C . GLN A 1 618 ? 36.123 17.429 -45.441 1.00 82.25 618 GLN A C 1
ATOM 5042 O O . GLN A 1 618 ? 34.943 17.438 -45.096 1.00 82.25 618 GLN A O 1
ATOM 5047 N N . GLN A 1 619 ? 36.586 16.556 -46.345 1.00 86.44 619 GLN A N 1
ATOM 5048 C CA . GLN A 1 619 ? 35.717 15.605 -47.056 1.00 86.44 619 GLN A CA 1
ATOM 5049 C C . GLN A 1 619 ? 35.638 14.217 -46.424 1.00 86.44 619 GLN A C 1
ATOM 5051 O O . GLN A 1 619 ? 34.665 13.502 -46.661 1.00 86.44 619 GLN A O 1
ATOM 5056 N N . LYS A 1 620 ? 36.617 13.827 -45.603 1.00 86.50 620 LYS A N 1
ATOM 5057 C CA . LYS A 1 620 ? 36.747 12.480 -45.032 1.00 86.50 620 LYS A CA 1
ATOM 5058 C C . LYS A 1 620 ? 35.457 12.015 -44.364 1.00 86.50 620 LYS A C 1
ATOM 5060 O O . LYS A 1 620 ? 34.962 10.938 -44.679 1.00 86.50 620 LYS A O 1
ATOM 5065 N N . ILE A 1 621 ? 34.907 12.829 -43.460 1.00 85.75 621 ILE A N 1
ATOM 5066 C CA . ILE A 1 621 ? 33.713 12.474 -42.679 1.00 85.75 621 ILE A CA 1
ATOM 5067 C C . ILE A 1 621 ? 32.498 12.310 -43.600 1.00 85.75 621 ILE A C 1
ATOM 5069 O O . ILE A 1 621 ? 31.749 11.347 -43.461 1.00 85.75 621 ILE A O 1
ATOM 5073 N N . ILE A 1 622 ? 32.325 13.208 -44.576 1.00 87.25 622 ILE A N 1
ATOM 5074 C CA . ILE A 1 622 ? 31.212 13.158 -45.536 1.00 87.25 622 ILE A CA 1
ATOM 5075 C C . ILE A 1 622 ? 31.320 11.900 -46.399 1.00 87.25 622 ILE A C 1
ATOM 5077 O O . ILE A 1 622 ? 30.352 11.147 -46.525 1.00 87.25 622 ILE A O 1
ATOM 5081 N N . TYR A 1 623 ? 32.509 11.647 -46.945 1.00 88.88 623 TYR A N 1
ATOM 5082 C CA . TYR A 1 623 ? 32.786 10.492 -47.786 1.00 88.88 623 TYR A CA 1
ATOM 5083 C C . TYR A 1 623 ? 32.571 9.179 -47.021 1.00 88.88 623 TYR A C 1
ATOM 5085 O O . TYR A 1 623 ? 31.846 8.305 -47.498 1.00 88.88 623 TYR A O 1
ATOM 5093 N N . GLN A 1 624 ? 33.111 9.074 -45.802 1.00 89.00 624 GLN A N 1
ATOM 5094 C CA . GLN A 1 624 ? 32.956 7.910 -44.927 1.00 89.00 624 GLN A CA 1
ATOM 5095 C C . GLN A 1 624 ? 31.489 7.663 -44.556 1.00 89.00 624 GLN A C 1
ATOM 5097 O O . GLN A 1 624 ? 30.993 6.547 -44.708 1.00 89.00 624 GLN A O 1
ATOM 5102 N N . ARG A 1 625 ? 30.763 8.710 -44.144 1.00 90.31 625 ARG A N 1
ATOM 5103 C CA . ARG A 1 625 ? 29.330 8.634 -43.829 1.00 90.31 625 ARG A CA 1
ATOM 5104 C C . ARG A 1 625 ? 28.517 8.127 -45.019 1.00 90.31 625 ARG A C 1
ATOM 5106 O O . ARG A 1 625 ? 27.660 7.262 -44.848 1.00 90.31 625 ARG A O 1
ATOM 5113 N N . ASN A 1 626 ? 28.802 8.627 -46.222 1.00 90.81 626 ASN A N 1
ATOM 5114 C CA . ASN A 1 626 ? 28.126 8.194 -47.442 1.00 90.81 626 ASN A CA 1
ATOM 5115 C C . ASN A 1 626 ? 28.420 6.725 -47.769 1.00 90.81 626 ASN A C 1
ATOM 5117 O O . ASN A 1 626 ? 27.489 5.998 -48.107 1.00 90.81 626 ASN A O 1
ATOM 5121 N N . LEU A 1 627 ? 29.671 6.268 -47.626 1.00 91.12 627 LEU A N 1
ATOM 5122 C CA . LEU A 1 627 ? 30.017 4.854 -47.818 1.00 91.12 627 LEU A CA 1
ATOM 5123 C C . LEU A 1 627 ? 29.234 3.961 -46.852 1.00 91.12 627 LEU A C 1
ATOM 5125 O O . LEU A 1 627 ? 28.602 3.000 -47.284 1.00 91.12 627 LEU A O 1
ATOM 5129 N N . HIS A 1 628 ? 29.216 4.310 -45.562 1.00 92.75 628 HIS A N 1
ATOM 5130 C CA . HIS A 1 628 ? 28.481 3.552 -44.548 1.00 92.75 628 HIS A CA 1
ATOM 5131 C C . HIS A 1 628 ? 26.986 3.465 -44.884 1.00 92.75 628 HIS A C 1
ATOM 5133 O O . HIS A 1 628 ? 26.396 2.387 -44.804 1.00 92.75 628 HIS A O 1
ATOM 5139 N N . ARG A 1 629 ? 26.392 4.580 -45.328 1.00 92.00 629 ARG A N 1
ATOM 5140 C CA . ARG A 1 629 ? 24.988 4.647 -45.744 1.00 92.00 629 ARG A CA 1
ATOM 5141 C C . ARG A 1 629 ? 24.698 3.786 -46.971 1.00 92.00 629 ARG A C 1
ATOM 5143 O O . ARG A 1 629 ? 23.715 3.054 -46.963 1.00 92.00 629 ARG A O 1
ATOM 5150 N N . ILE A 1 630 ? 25.537 3.859 -48.008 1.00 92.38 630 ILE A N 1
ATOM 5151 C CA . ILE A 1 630 ? 25.369 3.072 -49.242 1.00 92.38 630 ILE A CA 1
ATOM 5152 C C . ILE A 1 630 ? 25.402 1.575 -48.920 1.00 92.38 630 ILE A C 1
ATOM 5154 O O . ILE A 1 630 ? 24.520 0.835 -49.351 1.00 92.38 630 ILE A O 1
ATOM 5158 N N . ILE A 1 631 ? 26.381 1.141 -48.120 1.00 92.38 631 ILE A N 1
ATOM 5159 C CA . ILE A 1 631 ? 26.527 -0.268 -47.739 1.00 92.38 631 ILE A CA 1
ATOM 5160 C C . ILE A 1 631 ? 25.332 -0.718 -46.889 1.00 92.38 631 ILE A C 1
ATOM 5162 O O . ILE A 1 631 ? 24.751 -1.766 -47.159 1.00 92.38 631 ILE A O 1
ATOM 5166 N N . CYS A 1 632 ? 24.935 0.077 -45.889 1.00 91.94 632 CYS A N 1
ATOM 5167 C CA . CYS A 1 632 ? 23.786 -0.236 -45.039 1.00 91.94 632 CYS A CA 1
ATOM 5168 C C . CYS A 1 632 ? 22.498 -0.371 -45.865 1.00 91.94 632 CYS A C 1
ATOM 5170 O O . CYS A 1 632 ? 21.805 -1.377 -45.749 1.00 91.94 632 CYS A O 1
ATOM 5172 N N . HIS A 1 633 ? 22.221 0.589 -46.752 1.00 90.81 633 HIS A N 1
ATOM 5173 C CA . HIS A 1 633 ? 21.046 0.566 -47.624 1.00 90.81 633 HIS A CA 1
ATOM 5174 C C . HIS A 1 633 ? 21.032 -0.668 -48.537 1.00 90.81 633 HIS A C 1
ATOM 5176 O O . HIS A 1 633 ? 19.998 -1.316 -48.693 1.00 90.81 633 HIS A O 1
ATOM 5182 N N . ALA A 1 634 ? 22.181 -1.030 -49.114 1.00 89.81 634 ALA A N 1
ATOM 5183 C CA . ALA A 1 634 ? 22.288 -2.215 -49.956 1.00 89.81 634 ALA A CA 1
ATOM 5184 C C . ALA A 1 634 ? 22.004 -3.510 -49.177 1.00 89.81 634 ALA A C 1
ATOM 5186 O O . ALA A 1 634 ? 21.294 -4.384 -49.664 1.00 89.81 634 ALA A O 1
ATOM 5187 N N . LEU A 1 635 ? 22.520 -3.635 -47.952 1.00 89.62 635 LEU A N 1
ATOM 5188 C CA . LEU A 1 635 ? 22.299 -4.824 -47.123 1.00 89.62 635 LEU A CA 1
ATOM 5189 C C . LEU A 1 635 ? 20.887 -4.876 -46.514 1.00 89.62 635 LEU A C 1
ATOM 5191 O O . LEU A 1 635 ? 20.376 -5.966 -46.235 1.00 89.62 635 LEU A O 1
ATOM 5195 N N . GLU A 1 636 ? 20.246 -3.728 -46.299 1.00 89.31 636 GLU A N 1
ATOM 5196 C CA . GLU A 1 636 ? 18.884 -3.629 -45.767 1.00 89.31 636 GLU A CA 1
ATOM 5197 C C . GLU A 1 636 ? 17.800 -3.868 -46.829 1.00 89.31 636 GLU A C 1
ATOM 5199 O O . GLU A 1 636 ? 16.758 -4.442 -46.497 1.00 89.31 636 GLU A O 1
ATOM 5204 N N . SER A 1 637 ? 18.043 -3.477 -48.088 1.00 84.31 637 SER A N 1
ATOM 5205 C CA . SER A 1 637 ? 17.041 -3.555 -49.157 1.00 84.31 637 SER A CA 1
ATOM 5206 C C . SER A 1 637 ? 16.498 -4.977 -49.370 1.00 84.31 637 SER A C 1
ATOM 5208 O O . SER A 1 637 ? 17.184 -5.992 -49.201 1.00 84.31 637 SER A O 1
ATOM 5210 N N . LYS A 1 638 ? 15.209 -5.025 -49.723 1.00 81.38 638 LYS A N 1
ATOM 5211 C CA . LYS A 1 638 ? 14.452 -6.237 -50.063 1.00 81.38 638 LYS A CA 1
ATOM 5212 C C . LYS A 1 638 ? 14.239 -6.397 -51.571 1.00 81.38 638 LYS A C 1
ATOM 5214 O O . LYS A 1 638 ? 13.541 -7.326 -51.971 1.00 81.38 638 LYS A O 1
ATOM 5219 N N . ASP A 1 639 ? 14.790 -5.489 -52.369 1.00 81.56 639 ASP A N 1
ATOM 5220 C CA . ASP A 1 639 ? 14.683 -5.516 -53.824 1.00 81.56 639 ASP A CA 1
ATOM 5221 C C . ASP A 1 639 ? 15.486 -6.679 -54.431 1.00 81.56 639 ASP A C 1
ATOM 5223 O O . ASP A 1 639 ? 16.157 -7.451 -53.737 1.00 81.56 639 ASP A O 1
ATOM 5227 N N . ASP A 1 640 ? 15.413 -6.813 -55.754 1.00 83.56 640 ASP A N 1
ATOM 5228 C CA . ASP A 1 640 ? 16.201 -7.801 -56.481 1.00 83.56 640 ASP A CA 1
ATOM 5229 C C . ASP A 1 640 ? 17.713 -7.618 -56.236 1.00 83.56 640 ASP A C 1
ATOM 5231 O O . ASP A 1 640 ? 18.252 -6.510 -56.322 1.00 83.56 640 ASP A O 1
ATOM 5235 N N . ARG A 1 641 ? 18.412 -8.729 -55.960 1.00 81.50 641 ARG A N 1
ATOM 5236 C CA . ARG A 1 641 ? 19.834 -8.729 -55.567 1.00 81.50 641 ARG A CA 1
ATOM 5237 C C . ARG A 1 641 ? 20.732 -8.076 -56.612 1.00 81.50 641 ARG A C 1
ATOM 5239 O O . ARG A 1 641 ? 21.684 -7.388 -56.247 1.00 81.50 641 ARG A O 1
ATOM 5246 N N . GLN A 1 642 ? 20.445 -8.292 -57.895 1.00 83.69 642 GLN A N 1
ATOM 5247 C CA . GLN A 1 642 ? 21.264 -7.763 -58.978 1.00 83.69 642 GLN A CA 1
ATOM 5248 C C . GLN A 1 642 ? 21.029 -6.260 -59.149 1.00 83.69 642 GLN A C 1
ATOM 5250 O O . GLN A 1 642 ? 21.988 -5.504 -59.300 1.00 83.69 642 GLN A O 1
ATOM 5255 N N . SER A 1 643 ? 19.776 -5.813 -59.024 1.00 85.06 643 SER A N 1
ATOM 5256 C CA . SER A 1 643 ? 19.434 -4.385 -59.015 1.00 85.06 643 SER A CA 1
ATOM 5257 C C . SER A 1 643 ? 20.097 -3.632 -57.854 1.00 85.06 643 SER A C 1
ATOM 5259 O O . SER A 1 643 ? 20.677 -2.565 -58.062 1.00 85.06 643 SER A O 1
ATOM 5261 N N . ILE A 1 644 ? 20.065 -4.197 -56.639 1.00 87.19 644 ILE A N 1
ATOM 5262 C CA . ILE A 1 644 ? 20.707 -3.609 -55.450 1.00 87.19 644 ILE A CA 1
ATOM 5263 C C . ILE A 1 644 ? 22.213 -3.459 -55.662 1.00 87.19 644 ILE A C 1
ATOM 5265 O O . ILE A 1 644 ? 22.779 -2.401 -55.380 1.00 87.19 644 ILE A O 1
ATOM 5269 N N . LEU A 1 645 ? 22.866 -4.516 -56.152 1.00 87.38 645 LEU A N 1
ATOM 5270 C CA . LEU A 1 645 ? 24.309 -4.534 -56.358 1.00 87.38 645 LEU A CA 1
ATOM 5271 C C . LEU A 1 645 ? 24.745 -3.473 -57.379 1.00 87.38 645 LEU A C 1
ATOM 5273 O O . LEU A 1 645 ? 25.695 -2.735 -57.121 1.00 87.38 645 LEU A O 1
ATOM 5277 N N . GLU A 1 646 ? 24.043 -3.350 -58.505 1.00 87.12 646 GLU A N 1
ATOM 5278 C CA . GLU A 1 646 ? 24.365 -2.343 -59.524 1.00 87.12 646 GLU A CA 1
ATOM 5279 C C . GLU A 1 646 ? 24.104 -0.913 -59.030 1.00 87.12 646 GLU A C 1
ATOM 5281 O O . GLU A 1 646 ? 24.935 -0.022 -59.237 1.00 87.12 646 GLU A O 1
ATOM 5286 N N . GLN A 1 647 ? 23.016 -0.687 -58.287 1.00 89.19 647 GLN A N 1
ATOM 5287 C CA . GLN A 1 647 ? 22.748 0.613 -57.666 1.00 89.19 647 GLN A CA 1
ATOM 5288 C C . GLN A 1 647 ? 23.818 0.982 -56.627 1.00 89.19 647 GLN A C 1
ATOM 5290 O O . GLN A 1 647 ? 24.259 2.137 -56.564 1.00 89.19 647 GLN A O 1
ATOM 5295 N N . ALA A 1 648 ? 24.264 0.013 -55.825 1.00 89.31 648 ALA A N 1
ATOM 5296 C CA . ALA A 1 648 ? 25.328 0.207 -54.851 1.00 89.31 648 ALA A CA 1
ATOM 5297 C C . ALA A 1 648 ? 26.658 0.544 -55.536 1.00 89.31 648 ALA A C 1
ATOM 5299 O O . ALA A 1 648 ? 27.265 1.553 -55.185 1.00 89.31 648 ALA A O 1
ATOM 5300 N N . LYS A 1 649 ? 27.074 -0.217 -56.560 1.00 89.50 649 LYS A N 1
ATOM 5301 C CA . LYS A 1 649 ? 28.284 0.068 -57.359 1.00 89.50 649 LYS A CA 1
ATOM 5302 C C . LYS A 1 649 ? 28.254 1.464 -57.965 1.00 89.50 649 LYS A C 1
ATOM 5304 O O . LYS A 1 649 ? 29.231 2.204 -57.875 1.00 89.50 649 LYS A O 1
ATOM 5309 N N . TRP A 1 650 ? 27.124 1.850 -58.556 1.00 89.25 650 TRP A N 1
ATOM 5310 C CA . TRP A 1 650 ? 26.967 3.184 -59.128 1.00 89.25 650 TRP A CA 1
ATOM 5311 C C . TRP A 1 650 ? 27.125 4.276 -58.061 1.00 89.25 650 TRP A C 1
ATOM 5313 O O . TRP A 1 650 ? 27.877 5.233 -58.251 1.00 89.25 650 TRP A O 1
ATOM 5323 N N . SER A 1 651 ? 26.487 4.093 -56.903 1.00 90.56 651 SER A N 1
ATOM 5324 C CA . SER A 1 651 ? 26.548 5.046 -55.789 1.00 90.56 651 SER A CA 1
ATOM 5325 C C . SER A 1 651 ? 27.950 5.133 -55.176 1.00 90.56 651 SER A C 1
ATOM 5327 O O . SER A 1 651 ? 28.410 6.228 -54.852 1.00 90.56 651 SER A O 1
ATOM 5329 N N . LEU A 1 652 ? 28.651 4.001 -55.055 1.00 90.69 652 LEU A N 1
ATOM 5330 C CA . LEU A 1 652 ? 30.037 3.928 -54.590 1.00 90.69 652 LEU A CA 1
ATOM 5331 C C . LEU A 1 652 ? 30.974 4.688 -55.534 1.00 90.69 652 LEU A C 1
ATOM 5333 O O . LEU A 1 652 ? 31.707 5.564 -55.076 1.00 90.69 652 LEU A O 1
ATOM 5337 N N . LYS A 1 653 ? 30.896 4.432 -56.847 1.00 87.44 653 LYS A N 1
ATOM 5338 C CA . LYS A 1 653 ? 31.688 5.151 -57.860 1.00 87.44 653 LYS A CA 1
ATOM 5339 C C . LYS A 1 653 ? 31.388 6.643 -57.879 1.00 87.44 653 LYS A C 1
ATOM 5341 O O . LYS A 1 653 ? 32.312 7.447 -57.936 1.00 87.44 653 LYS A O 1
ATOM 5346 N N . SER A 1 654 ? 30.114 7.023 -57.788 1.00 88.94 654 SER A N 1
ATOM 5347 C CA . SER A 1 654 ? 29.721 8.434 -57.733 1.00 88.94 654 SER A CA 1
ATOM 5348 C C . SER A 1 654 ? 30.299 9.131 -56.498 1.00 88.94 654 SER A C 1
ATOM 5350 O O . SER A 1 654 ? 30.824 10.236 -56.609 1.00 88.94 654 SER A O 1
ATOM 5352 N N . ASN A 1 655 ? 30.226 8.494 -55.325 1.00 89.69 655 ASN A N 1
ATOM 5353 C CA . ASN A 1 655 ? 30.775 9.040 -54.082 1.00 89.69 655 ASN A CA 1
ATOM 5354 C C . ASN A 1 655 ? 32.312 9.122 -54.137 1.00 89.69 655 ASN A C 1
ATOM 5356 O O . ASN A 1 655 ? 32.893 10.110 -53.692 1.00 89.69 655 ASN A O 1
ATOM 5360 N N . GLN A 1 656 ? 32.971 8.110 -54.718 1.00 88.81 656 GLN A N 1
ATOM 5361 C CA . GLN A 1 656 ? 34.419 8.096 -54.941 1.00 88.81 656 GLN A CA 1
ATOM 5362 C C . GLN A 1 656 ? 34.848 9.252 -55.846 1.00 88.81 656 GLN A C 1
ATOM 5364 O O . GLN A 1 656 ? 35.748 9.996 -55.471 1.00 88.81 656 GLN A O 1
ATOM 5369 N N . GLN A 1 657 ? 34.178 9.438 -56.986 1.00 85.06 657 GLN A N 1
ATOM 5370 C CA . GLN A 1 657 ? 34.495 10.491 -57.951 1.00 85.06 657 GLN A CA 1
ATOM 5371 C C . GLN A 1 657 ? 34.370 11.891 -57.332 1.00 85.06 657 GLN A C 1
ATOM 5373 O O . GLN A 1 657 ? 35.288 12.698 -57.444 1.00 85.06 657 GLN A O 1
ATOM 5378 N N . GLN A 1 658 ? 33.280 12.152 -56.599 1.00 85.50 658 GLN A N 1
ATOM 5379 C CA . GLN A 1 658 ? 33.081 13.423 -55.889 1.00 85.50 658 GLN A CA 1
ATOM 5380 C C . GLN A 1 658 ? 34.202 13.715 -54.884 1.00 85.50 658 GLN A C 1
ATOM 5382 O O . GLN A 1 658 ? 34.647 14.855 -54.758 1.00 85.50 658 GLN A O 1
ATOM 5387 N N . CYS A 1 659 ? 34.667 12.688 -54.170 1.00 85.25 659 CYS A N 1
ATOM 5388 C CA . CYS A 1 659 ? 35.747 12.826 -53.202 1.00 85.25 659 CYS A CA 1
ATOM 5389 C C . CYS A 1 659 ? 37.097 13.067 -53.892 1.00 85.25 659 CYS A C 1
ATOM 5391 O O . CYS A 1 659 ? 37.820 13.991 -53.518 1.00 85.25 659 CYS A O 1
ATOM 5393 N N . THR A 1 660 ? 37.422 12.287 -54.929 1.00 82.94 660 THR A N 1
ATOM 5394 C CA . THR A 1 660 ? 38.678 12.443 -55.675 1.00 82.94 660 THR A CA 1
ATOM 5395 C C . THR A 1 660 ? 38.759 13.804 -56.359 1.00 82.94 660 THR A C 1
ATOM 5397 O O . THR A 1 660 ? 39.777 14.474 -56.227 1.00 82.94 660 THR A O 1
ATOM 5400 N N . ASP A 1 661 ? 37.676 14.276 -56.983 1.00 81.38 661 ASP A N 1
ATOM 5401 C CA . ASP A 1 661 ? 37.645 15.578 -57.665 1.00 81.38 661 ASP A CA 1
ATOM 5402 C C . ASP A 1 661 ? 37.896 16.753 -56.709 1.00 81.38 661 ASP A C 1
ATOM 5404 O O . ASP A 1 661 ? 38.453 17.775 -57.105 1.00 81.38 661 ASP A O 1
ATOM 5408 N N . PHE A 1 662 ? 37.528 16.606 -55.435 1.00 80.94 662 PHE A N 1
ATOM 5409 C CA . PHE A 1 662 ? 37.787 17.617 -54.412 1.00 80.94 662 PHE A CA 1
ATOM 5410 C C . PHE A 1 662 ? 39.242 17.603 -53.909 1.00 80.94 662 PHE A C 1
ATOM 5412 O O . PHE A 1 662 ? 39.811 18.651 -53.595 1.00 80.94 662 PHE A O 1
ATOM 5419 N N . ILE A 1 663 ? 39.842 16.415 -53.788 1.00 80.50 663 ILE A N 1
ATOM 5420 C CA . ILE A 1 663 ? 41.181 16.226 -53.203 1.00 80.50 663 ILE A CA 1
ATOM 5421 C C . ILE A 1 663 ? 42.289 16.475 -54.230 1.00 80.50 663 ILE A C 1
ATOM 5423 O O . ILE A 1 663 ? 43.380 16.907 -53.847 1.00 80.50 663 ILE A O 1
ATOM 5427 N N . GLU A 1 664 ? 42.032 16.211 -55.514 1.00 78.06 664 GLU A N 1
ATOM 5428 C CA . GLU A 1 664 ? 43.041 16.367 -56.558 1.00 78.06 664 GLU A CA 1
ATOM 5429 C C . GLU A 1 664 ? 43.580 17.812 -56.624 1.00 78.06 664 GLU A C 1
ATOM 5431 O O . GLU A 1 664 ? 42.835 18.793 -56.489 1.00 78.06 664 GLU A O 1
ATOM 5436 N N . PRO A 1 665 ? 44.903 17.977 -56.800 1.00 68.81 665 PRO A N 1
ATOM 5437 C CA . PRO A 1 665 ? 45.518 19.286 -56.887 1.00 68.81 665 PRO A CA 1
ATOM 5438 C C . PRO A 1 665 ? 45.248 19.907 -58.264 1.00 68.81 665 PRO A C 1
ATOM 5440 O O . PRO A 1 665 ? 45.184 19.224 -59.287 1.00 68.81 665 PRO A O 1
ATOM 5443 N N . SER A 1 666 ? 45.159 21.233 -58.317 1.00 66.50 666 SER A N 1
ATOM 5444 C CA . SER A 1 666 ? 45.031 21.952 -59.585 1.00 66.50 666 SER A CA 1
ATOM 5445 C C . SER A 1 666 ? 46.341 21.852 -60.375 1.00 66.50 666 SER A C 1
ATOM 5447 O O . SER A 1 666 ? 47.358 22.426 -59.987 1.00 66.50 666 SER A O 1
ATOM 5449 N N . HIS A 1 667 ? 46.340 21.121 -61.490 1.00 68.50 667 HIS A N 1
ATOM 5450 C CA . HIS A 1 667 ? 47.517 20.982 -62.350 1.00 68.50 667 HIS A CA 1
ATOM 5451 C C . HIS A 1 667 ? 47.655 22.144 -63.347 1.00 68.50 667 HIS A C 1
ATOM 5453 O O . HIS A 1 667 ? 46.671 22.631 -63.901 1.00 68.50 667 HIS A O 1
ATOM 5459 N N . SER A 1 668 ? 48.895 22.556 -63.637 1.00 72.94 668 SER A N 1
ATOM 5460 C CA . SER A 1 668 ? 49.185 23.483 -64.739 1.00 72.94 668 SER A CA 1
ATOM 5461 C C . SER A 1 668 ? 49.015 22.794 -66.103 1.00 72.94 668 SER A C 1
ATOM 5463 O O . SER A 1 668 ? 49.187 21.579 -66.226 1.00 72.94 668 SER A O 1
ATOM 5465 N N . LEU A 1 669 ? 48.724 23.564 -67.160 1.00 73.88 669 LEU A N 1
ATOM 5466 C CA . LEU A 1 669 ? 48.526 23.035 -68.524 1.00 73.88 669 LEU A CA 1
ATOM 5467 C C . LEU A 1 669 ? 49.712 22.191 -69.028 1.00 73.88 669 LEU A C 1
ATOM 5469 O O . LEU A 1 669 ? 49.513 21.196 -69.723 1.00 73.88 669 LEU A O 1
ATOM 5473 N N . ILE A 1 670 ? 50.937 22.558 -68.641 1.00 77.31 670 ILE A N 1
ATOM 5474 C CA . ILE A 1 670 ? 52.169 21.844 -69.006 1.00 77.31 670 ILE A CA 1
ATOM 5475 C C . ILE A 1 670 ? 52.201 20.457 -68.358 1.00 77.31 670 ILE A C 1
ATOM 5477 O O . ILE A 1 670 ? 52.492 19.465 -69.025 1.00 77.31 670 ILE A O 1
ATOM 5481 N N . LEU A 1 671 ? 51.858 20.371 -67.071 1.00 76.19 671 LEU A N 1
ATOM 5482 C CA . LEU A 1 671 ? 51.835 19.108 -66.341 1.00 76.19 671 LEU A CA 1
ATOM 5483 C C . LEU A 1 671 ? 50.758 18.162 -66.894 1.00 76.19 671 LEU A C 1
ATOM 5485 O O . LEU A 1 671 ? 51.019 16.977 -67.070 1.00 76.19 671 LEU A O 1
ATOM 5489 N N . ILE A 1 672 ? 49.588 18.691 -67.269 1.00 77.19 672 ILE A N 1
ATOM 5490 C CA . ILE A 1 672 ? 48.521 17.914 -67.924 1.00 77.19 672 ILE A CA 1
ATOM 5491 C C . ILE A 1 672 ? 49.010 17.321 -69.254 1.00 77.19 672 ILE A C 1
ATOM 5493 O O . ILE A 1 672 ? 48.725 16.163 -69.566 1.00 77.19 672 ILE A O 1
ATOM 5497 N N . LEU A 1 673 ? 49.750 18.100 -70.048 1.00 77.94 673 LEU A N 1
ATOM 5498 C CA . LEU A 1 673 ? 50.268 17.654 -71.341 1.00 77.94 673 LEU A CA 1
ATOM 5499 C C . LEU A 1 673 ? 51.352 16.576 -71.176 1.00 77.94 673 LEU A C 1
ATOM 5501 O O . LEU A 1 673 ? 51.336 15.583 -71.903 1.00 77.94 673 LEU A O 1
ATOM 5505 N N . LEU A 1 674 ? 52.219 16.714 -70.166 1.00 81.62 674 LEU A N 1
ATOM 5506 C CA . LEU A 1 674 ? 53.206 15.696 -69.788 1.00 81.62 674 LEU A CA 1
ATOM 5507 C C . LEU A 1 674 ? 52.549 14.400 -69.297 1.00 81.62 674 LEU A C 1
ATOM 5509 O O . LEU A 1 674 ? 52.957 13.322 -69.723 1.00 81.62 674 LEU A O 1
ATOM 5513 N N . ILE A 1 675 ? 51.503 14.483 -68.468 1.00 81.12 675 ILE A N 1
ATOM 5514 C CA . ILE A 1 675 ? 50.738 13.313 -68.005 1.00 81.12 675 ILE A CA 1
ATOM 5515 C C . ILE A 1 675 ? 50.096 12.581 -69.192 1.00 81.12 675 ILE A C 1
ATOM 5517 O O . ILE A 1 675 ? 50.161 11.352 -69.275 1.00 81.12 675 ILE A O 1
ATOM 5521 N N . LYS A 1 676 ? 49.504 13.314 -70.145 1.00 80.75 676 LYS A N 1
ATOM 5522 C CA . LYS A 1 676 ? 48.921 12.726 -71.365 1.00 80.75 676 LYS A CA 1
ATOM 5523 C C . LYS A 1 676 ? 49.978 12.035 -72.227 1.00 80.75 676 LYS A C 1
ATOM 5525 O O . LYS A 1 676 ? 49.744 10.923 -72.697 1.00 80.75 676 LYS A O 1
ATOM 5530 N N . LEU A 1 677 ? 51.140 12.662 -72.399 1.00 83.00 677 LEU A N 1
ATOM 5531 C CA . LEU A 1 677 ? 52.248 12.109 -73.176 1.00 83.00 677 LEU A CA 1
ATOM 5532 C C . LEU A 1 677 ? 52.848 10.862 -72.507 1.00 83.00 677 LEU A C 1
ATOM 5534 O O . LEU A 1 677 ? 53.050 9.852 -73.175 1.00 83.00 677 LEU A O 1
ATOM 5538 N N . ALA A 1 678 ? 53.051 10.883 -71.187 1.00 82.31 678 ALA A N 1
ATOM 5539 C CA . ALA A 1 678 ? 53.538 9.732 -70.425 1.00 82.31 678 ALA A CA 1
ATOM 5540 C C . ALA A 1 678 ? 52.573 8.537 -70.511 1.00 82.31 678 ALA A C 1
ATOM 5542 O O . ALA A 1 678 ? 52.997 7.407 -70.752 1.00 82.31 678 ALA A O 1
ATOM 5543 N N . ASN A 1 679 ? 51.266 8.790 -70.401 1.00 84.06 679 ASN A N 1
ATOM 5544 C CA . ASN A 1 679 ? 50.233 7.773 -70.603 1.00 84.06 679 ASN A CA 1
ATOM 5545 C C . ASN A 1 679 ? 50.239 7.180 -72.011 1.00 84.06 679 ASN A C 1
ATOM 5547 O O . ASN A 1 679 ? 50.098 5.965 -72.171 1.00 84.06 679 ASN A O 1
ATOM 5551 N N . PHE A 1 680 ? 50.400 8.022 -73.032 1.00 83.44 680 PHE A N 1
ATOM 5552 C CA . PHE A 1 680 ? 50.492 7.578 -74.418 1.00 83.44 680 PHE A CA 1
ATOM 5553 C C . PHE A 1 680 ? 51.720 6.684 -74.630 1.00 83.44 680 PHE A C 1
ATOM 5555 O O . PHE A 1 680 ? 51.588 5.581 -75.157 1.00 83.44 680 PHE A O 1
ATOM 5562 N N . ILE A 1 681 ? 52.885 7.106 -74.130 1.00 84.25 681 ILE A N 1
ATOM 5563 C CA . ILE A 1 681 ? 54.133 6.338 -74.209 1.00 84.25 681 ILE A CA 1
ATOM 5564 C C . ILE A 1 681 ? 53.980 4.971 -73.534 1.00 84.25 681 ILE A C 1
ATOM 5566 O O . ILE A 1 681 ? 54.312 3.958 -74.144 1.00 84.25 681 ILE A O 1
ATOM 5570 N N . ILE A 1 682 ? 53.427 4.909 -72.318 1.00 83.12 682 ILE A N 1
ATOM 5571 C CA . ILE A 1 682 ? 53.203 3.633 -71.617 1.00 83.12 682 ILE A CA 1
ATOM 5572 C C . ILE A 1 682 ? 52.248 2.735 -72.404 1.00 83.12 682 ILE A C 1
ATOM 5574 O O . ILE A 1 682 ? 52.503 1.539 -72.544 1.00 83.12 682 ILE A O 1
ATOM 5578 N N . SER A 1 683 ? 51.175 3.300 -72.957 1.00 82.50 683 SER A N 1
ATOM 5579 C CA . SER A 1 683 ? 50.196 2.545 -73.746 1.00 82.50 683 SER A CA 1
ATOM 5580 C C . SER A 1 683 ? 50.838 1.899 -74.975 1.00 82.50 683 SER A C 1
ATOM 5582 O O . SER A 1 683 ? 50.578 0.731 -75.253 1.00 82.50 683 SER A O 1
ATOM 5584 N N . VAL A 1 684 ? 51.701 2.640 -75.678 1.00 84.56 684 VAL A N 1
ATOM 5585 C CA . VAL A 1 684 ? 52.411 2.162 -76.873 1.00 84.56 684 VAL A CA 1
ATOM 5586 C C . VAL A 1 684 ? 53.476 1.129 -76.504 1.00 84.56 684 VAL A C 1
ATOM 5588 O O . VAL A 1 684 ? 53.488 0.040 -77.072 1.00 84.56 684 VAL A O 1
ATOM 5591 N N . LEU A 1 685 ? 54.334 1.429 -75.524 1.00 84.81 685 LEU A N 1
ATOM 5592 C CA . LEU A 1 685 ? 55.450 0.557 -75.138 1.00 84.81 685 LEU A CA 1
ATOM 5593 C C . LEU A 1 685 ? 54.996 -0.764 -74.512 1.00 84.81 685 LEU A C 1
ATOM 5595 O O . LEU A 1 685 ? 55.682 -1.772 -74.644 1.00 84.81 685 LEU A O 1
ATOM 5599 N N . THR A 1 686 ? 53.849 -0.773 -73.833 1.00 84.75 686 THR A N 1
ATOM 5600 C CA . THR A 1 686 ? 53.319 -1.978 -73.176 1.00 84.75 686 THR A CA 1
ATOM 5601 C C . THR A 1 686 ? 52.259 -2.697 -74.004 1.00 84.75 686 THR A C 1
ATOM 5603 O O . THR A 1 686 ? 51.634 -3.627 -73.496 1.00 84.75 686 THR A O 1
ATOM 5606 N N . LEU A 1 687 ? 52.016 -2.264 -75.252 1.00 81.69 687 LEU A N 1
ATOM 5607 C CA . LEU A 1 687 ? 50.914 -2.753 -76.092 1.00 81.69 687 LEU A CA 1
ATOM 5608 C C . LEU A 1 687 ? 49.583 -2.779 -75.322 1.00 81.69 687 LEU A C 1
ATOM 5610 O O . LEU A 1 687 ? 48.806 -3.726 -75.414 1.00 81.69 687 LEU A O 1
ATOM 5614 N N . THR A 1 688 ? 49.337 -1.747 -74.511 1.00 81.00 688 THR A N 1
ATOM 5615 C CA . THR A 1 688 ? 48.187 -1.586 -73.602 1.00 81.00 688 THR A CA 1
ATOM 5616 C C . THR A 1 688 ? 48.063 -2.601 -72.455 1.00 81.00 688 THR A C 1
ATOM 5618 O O . THR A 1 688 ? 4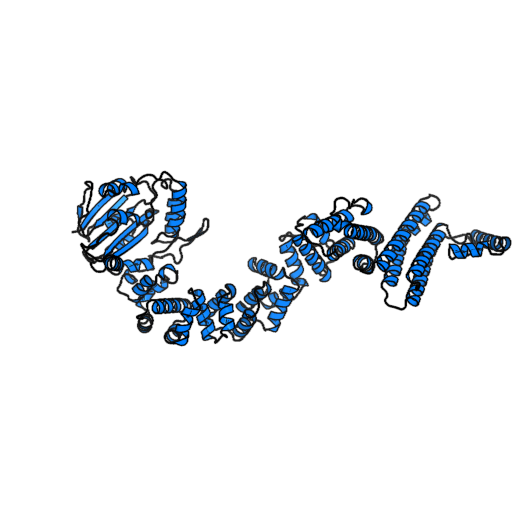7.173 -2.448 -71.616 1.00 81.00 688 THR A O 1
ATOM 5621 N N . LEU A 1 689 ? 48.962 -3.587 -72.340 1.00 82.12 689 LEU A N 1
ATOM 5622 C CA . LEU A 1 689 ? 48.890 -4.634 -71.316 1.00 82.12 689 LEU A CA 1
ATOM 5623 C C . LEU A 1 689 ? 48.990 -4.057 -69.899 1.00 82.12 689 LEU A C 1
ATOM 5625 O O . LEU A 1 689 ? 48.200 -4.420 -69.028 1.00 82.12 689 LEU A O 1
ATOM 5629 N N . ALA A 1 690 ? 49.904 -3.109 -69.670 1.00 79.56 690 ALA A N 1
ATOM 5630 C CA . ALA A 1 690 ? 50.052 -2.471 -68.362 1.00 79.56 690 ALA A CA 1
ATOM 5631 C C . ALA A 1 690 ? 48.806 -1.657 -67.981 1.00 79.56 690 ALA A C 1
ATOM 5633 O O . ALA A 1 690 ? 48.362 -1.709 -66.836 1.00 79.56 690 ALA A O 1
ATOM 5634 N N . ASN A 1 691 ? 48.190 -0.968 -68.946 1.00 82.00 691 ASN A N 1
ATOM 5635 C CA . ASN A 1 691 ? 46.946 -0.226 -68.734 1.00 82.00 691 ASN A CA 1
ATOM 5636 C C . ASN A 1 691 ? 45.778 -1.167 -68.428 1.00 82.00 691 ASN A C 1
ATOM 5638 O O . ASN A 1 691 ? 44.916 -0.832 -67.618 1.00 82.00 691 ASN A O 1
ATOM 5642 N N . HIS A 1 692 ? 45.744 -2.345 -69.057 1.00 80.62 692 HIS A N 1
ATOM 5643 C CA . HIS A 1 692 ? 44.724 -3.354 -68.798 1.00 80.62 692 HIS A CA 1
ATOM 5644 C C . HIS A 1 692 ? 44.874 -3.964 -67.398 1.00 80.62 692 HIS A C 1
ATOM 5646 O O . HIS A 1 692 ? 43.893 -4.045 -66.660 1.00 80.62 692 HIS A O 1
ATOM 5652 N N . ILE A 1 693 ? 46.103 -4.310 -66.998 1.00 81.62 693 ILE A N 1
ATOM 5653 C CA . ILE A 1 693 ? 46.413 -4.786 -65.641 1.00 81.62 693 ILE A CA 1
ATOM 5654 C C . ILE A 1 693 ? 46.050 -3.711 -64.615 1.00 81.62 693 ILE A C 1
ATOM 5656 O O . ILE A 1 693 ? 45.343 -3.999 -63.652 1.00 81.62 693 ILE A O 1
ATOM 5660 N N . LYS A 1 694 ? 46.446 -2.455 -64.849 1.00 80.06 694 LYS A N 1
ATOM 5661 C CA . LYS A 1 694 ? 46.105 -1.345 -63.959 1.00 80.06 694 LYS A CA 1
ATOM 5662 C C . LYS A 1 694 ? 44.594 -1.153 -63.849 1.00 80.06 694 LYS A C 1
ATOM 5664 O O . LYS A 1 694 ? 44.081 -1.111 -62.739 1.00 80.06 694 LYS A O 1
ATOM 5669 N N . LYS A 1 695 ? 43.869 -1.134 -64.973 1.00 80.00 695 LYS A N 1
ATOM 5670 C CA . LYS A 1 695 ? 42.403 -1.026 -64.986 1.00 80.00 695 LYS A CA 1
ATOM 5671 C C . LYS A 1 695 ? 41.740 -2.158 -64.201 1.00 80.00 695 LYS A C 1
ATOM 5673 O O . LYS A 1 695 ? 40.745 -1.915 -63.530 1.00 80.00 695 LYS A O 1
ATOM 5678 N N . ARG A 1 696 ? 42.289 -3.374 -64.265 1.00 75.38 696 ARG A N 1
ATOM 5679 C CA . ARG A 1 696 ? 41.797 -4.517 -63.490 1.00 75.38 696 ARG A CA 1
ATOM 5680 C C . ARG A 1 696 ? 42.051 -4.353 -61.989 1.00 75.38 696 ARG A C 1
ATOM 5682 O O . ARG A 1 696 ? 41.189 -4.727 -61.208 1.00 75.38 696 ARG A O 1
ATOM 5689 N N . CYS A 1 697 ? 43.189 -3.782 -61.598 1.00 70.00 697 CYS A N 1
ATOM 5690 C CA . CYS A 1 697 ? 43.546 -3.598 -60.190 1.00 70.00 697 CYS A CA 1
ATOM 5691 C C . CYS A 1 697 ? 42.892 -2.365 -59.545 1.00 70.00 697 CYS A C 1
ATOM 5693 O O . CYS A 1 697 ? 42.461 -2.446 -58.405 1.00 70.00 697 CYS A O 1
ATOM 5695 N N . THR A 1 698 ? 42.824 -1.224 -60.237 1.00 66.88 698 THR A N 1
ATOM 5696 C CA . THR A 1 698 ? 42.392 0.068 -59.662 1.00 66.88 698 THR A CA 1
ATOM 5697 C C . THR A 1 698 ? 41.088 0.607 -60.253 1.00 66.88 698 THR A C 1
ATOM 5699 O O . THR A 1 698 ? 40.611 1.648 -59.817 1.00 66.88 698 THR A O 1
ATOM 5702 N N . GLY A 1 699 ? 40.524 -0.040 -61.278 1.00 68.62 699 GLY A N 1
ATOM 5703 C CA . GLY A 1 699 ? 39.358 0.452 -62.024 1.00 68.62 699 GLY A CA 1
ATOM 5704 C C . GLY A 1 699 ? 39.684 1.461 -63.137 1.00 68.62 699 GLY A C 1
ATOM 5705 O O . GLY A 1 699 ? 38.850 1.683 -64.017 1.00 68.62 699 GLY A O 1
ATOM 5706 N N . TYR A 1 700 ? 40.908 2.008 -63.178 1.00 72.06 700 TYR A N 1
ATOM 5707 C CA . TYR A 1 700 ? 41.336 3.030 -64.144 1.00 72.06 700 TYR A CA 1
ATOM 5708 C C . TYR A 1 700 ? 42.626 2.631 -64.874 1.00 72.06 700 TYR A C 1
ATOM 5710 O O . TYR A 1 700 ? 43.600 2.202 -64.266 1.00 72.06 700 TYR A O 1
ATOM 5718 N N . GLY A 1 701 ? 42.655 2.788 -66.202 1.00 69.94 701 GLY A N 1
ATOM 5719 C CA . GLY A 1 701 ? 43.768 2.310 -67.036 1.00 69.94 701 GLY A CA 1
ATOM 5720 C C . GLY A 1 701 ? 44.925 3.291 -67.244 1.00 69.94 701 GLY A C 1
ATOM 5721 O O . GLY A 1 701 ? 45.924 2.909 -67.843 1.00 69.94 701 GLY A O 1
ATOM 5722 N N . GLN A 1 702 ? 44.803 4.545 -66.798 1.00 78.06 702 GLN A N 1
ATOM 5723 C CA . GLN A 1 702 ? 45.817 5.580 -67.022 1.00 78.06 702 GLN A CA 1
ATOM 5724 C C . GLN A 1 702 ? 46.778 5.706 -65.823 1.00 78.06 702 GLN A C 1
ATOM 5726 O O . GLN A 1 702 ? 46.380 5.706 -64.655 1.00 78.06 702 GLN A O 1
ATOM 5731 N N . PHE A 1 703 ? 48.070 5.809 -66.112 1.00 68.88 703 PHE A N 1
ATOM 5732 C CA . PHE A 1 703 ? 49.158 6.055 -65.173 1.00 68.88 703 PHE A CA 1
ATOM 5733 C C . PHE A 1 703 ? 49.345 7.571 -64.969 1.00 68.88 703 PHE A C 1
ATOM 5735 O O . PHE A 1 703 ? 49.294 8.341 -65.915 1.00 68.88 703 PHE A O 1
ATOM 5742 N N . PHE A 1 704 ? 49.543 8.036 -63.732 1.00 72.62 704 PHE A N 1
ATOM 5743 C CA . PHE A 1 704 ? 49.777 9.460 -63.399 1.00 72.62 704 PHE A CA 1
ATOM 5744 C C . PHE A 1 704 ? 48.595 10.439 -63.539 1.00 72.62 704 PHE A C 1
ATOM 5746 O O . PHE A 1 704 ? 48.788 11.629 -63.321 1.00 72.62 704 PHE A O 1
ATOM 5753 N N . THR A 1 705 ? 47.384 9.977 -63.873 1.00 70.12 705 THR A N 1
ATOM 5754 C CA . THR A 1 705 ? 46.187 10.847 -63.949 1.00 70.12 705 THR A CA 1
ATOM 5755 C C . THR A 1 705 ? 45.628 11.225 -62.576 1.00 70.12 705 THR A C 1
ATOM 5757 O O . THR A 1 705 ? 44.996 12.264 -62.443 1.00 70.12 705 THR A O 1
ATOM 5760 N N . TYR A 1 706 ? 45.866 10.389 -61.567 1.00 71.00 706 TYR A N 1
ATOM 5761 C CA . TYR A 1 706 ? 45.389 10.588 -60.203 1.00 71.00 706 TYR A CA 1
ATOM 5762 C C . TYR A 1 706 ? 46.564 10.632 -59.236 1.00 71.00 706 TYR A C 1
ATOM 5764 O O . TYR A 1 706 ? 47.567 9.933 -59.426 1.00 71.00 706 TYR A O 1
ATOM 5772 N N . SER A 1 707 ? 46.414 11.412 -58.170 1.00 73.50 707 SER A N 1
ATOM 5773 C CA . SER A 1 707 ? 47.290 11.335 -57.011 1.00 73.50 707 SER A CA 1
ATOM 5774 C C . SER A 1 707 ? 47.272 9.926 -56.407 1.00 73.50 707 SER A C 1
ATOM 5776 O O . SER A 1 707 ? 46.290 9.183 -56.497 1.00 73.50 707 SER A O 1
ATOM 5778 N N . LYS A 1 708 ? 48.360 9.556 -55.725 1.00 73.62 708 LYS A N 1
ATOM 5779 C CA . LYS A 1 708 ? 48.460 8.274 -55.010 1.00 73.62 708 LYS A CA 1
ATOM 5780 C C . LYS A 1 708 ? 47.334 8.099 -53.980 1.00 73.62 708 LYS A C 1
ATOM 5782 O O . LYS A 1 708 ? 46.873 6.985 -53.760 1.00 73.62 708 LYS A O 1
ATOM 5787 N N . THR A 1 709 ? 46.866 9.197 -53.385 1.00 74.81 709 THR A N 1
ATOM 5788 C CA . THR A 1 709 ? 45.715 9.232 -52.473 1.00 74.81 709 THR A CA 1
ATOM 5789 C C . THR A 1 709 ? 44.426 8.809 -53.175 1.00 74.81 709 THR A C 1
ATOM 5791 O O . THR A 1 709 ? 43.741 7.907 -52.702 1.00 74.81 709 THR A O 1
ATOM 5794 N N . SER A 1 710 ? 44.118 9.392 -54.333 1.00 78.44 710 SER A N 1
ATOM 5795 C CA . SER A 1 710 ? 42.939 9.008 -55.117 1.00 78.44 710 SER A CA 1
ATOM 5796 C C . SER A 1 710 ? 43.032 7.583 -55.650 1.00 78.44 710 SER A C 1
ATOM 5798 O O . SER A 1 710 ? 42.029 6.876 -55.670 1.00 78.44 710 SER A O 1
ATOM 5800 N N . GLU A 1 711 ? 44.231 7.109 -56.002 1.00 77.31 711 GLU A N 1
ATOM 5801 C CA . GLU A 1 711 ? 44.446 5.709 -56.382 1.00 77.31 711 GLU A CA 1
ATOM 5802 C C . GLU A 1 711 ? 44.118 4.744 -55.226 1.00 77.31 711 GLU A C 1
ATOM 5804 O O . GLU A 1 711 ? 43.479 3.718 -55.455 1.00 77.31 711 GLU A O 1
ATOM 5809 N N . GLN A 1 712 ? 44.449 5.098 -53.976 1.00 78.62 712 GLN A N 1
ATOM 5810 C CA . GLN A 1 712 ? 44.041 4.331 -52.787 1.00 78.62 712 GLN A CA 1
ATOM 5811 C C . GLN A 1 712 ? 42.519 4.347 -52.563 1.00 78.62 712 GLN A C 1
ATOM 5813 O O . GLN A 1 712 ? 41.946 3.325 -52.191 1.00 78.62 712 GLN A O 1
ATOM 5818 N N . LEU A 1 713 ? 41.836 5.466 -52.833 1.00 81.75 713 LEU A N 1
ATOM 5819 C CA . LEU A 1 713 ? 40.369 5.540 -52.745 1.00 81.75 713 LEU A CA 1
ATOM 5820 C C . LEU A 1 713 ? 39.677 4.707 -53.836 1.00 81.75 713 LEU A C 1
ATOM 5822 O O . LEU A 1 713 ? 38.646 4.080 -53.575 1.00 81.75 713 LEU A O 1
ATOM 5826 N N . CYS A 1 714 ? 40.255 4.657 -55.037 1.00 80.56 714 CYS A N 1
ATOM 5827 C CA . CYS A 1 714 ? 39.791 3.787 -56.118 1.00 80.56 714 CYS A CA 1
ATOM 5828 C C . CYS A 1 714 ? 39.965 2.307 -55.748 1.00 80.56 714 CYS A C 1
ATOM 5830 O O . CYS A 1 714 ? 39.036 1.519 -55.910 1.00 80.56 714 CYS A O 1
ATOM 5832 N N . LEU A 1 715 ? 41.125 1.945 -55.185 1.00 81.88 715 LEU A N 1
ATOM 5833 C CA . LEU A 1 715 ? 41.398 0.595 -54.681 1.00 81.88 715 LEU A CA 1
ATOM 5834 C C . LEU A 1 715 ? 40.417 0.187 -53.578 1.00 81.88 715 LEU A C 1
ATOM 5836 O O . LEU A 1 715 ? 39.884 -0.919 -53.618 1.00 81.88 715 LEU A O 1
ATOM 5840 N N . LEU A 1 716 ? 40.126 1.084 -52.632 1.00 84.19 716 LEU A N 1
ATOM 5841 C CA . LEU A 1 716 ? 39.116 0.841 -51.604 1.00 84.19 716 LEU A CA 1
ATOM 5842 C C . LEU A 1 716 ? 37.736 0.608 -52.217 1.00 84.19 716 LEU A C 1
ATOM 5844 O O . LEU A 1 716 ? 37.061 -0.347 -51.847 1.00 84.19 716 LEU A O 1
ATOM 5848 N N . THR A 1 717 ? 37.318 1.467 -53.147 1.00 85.50 717 THR A N 1
ATOM 5849 C CA . THR A 1 717 ? 36.011 1.347 -53.807 1.00 85.50 717 THR A CA 1
ATOM 5850 C C . THR A 1 717 ? 35.894 -0.003 -54.497 1.00 85.50 717 THR A C 1
ATOM 5852 O O . THR A 1 717 ? 34.916 -0.711 -54.286 1.00 85.50 717 THR A O 1
ATOM 5855 N N . ARG A 1 718 ? 36.937 -0.417 -55.225 1.00 83.44 718 ARG A N 1
ATOM 5856 C CA . ARG A 1 718 ? 36.984 -1.726 -55.875 1.00 83.44 718 ARG A CA 1
ATOM 5857 C C . ARG A 1 718 ? 36.937 -2.884 -54.877 1.00 83.44 718 ARG A C 1
ATOM 5859 O O . ARG A 1 718 ? 36.186 -3.826 -55.088 1.00 83.44 718 ARG A O 1
ATOM 5866 N N . ALA A 1 719 ? 37.681 -2.800 -53.777 1.00 83.62 719 ALA A N 1
ATOM 5867 C CA . ALA A 1 719 ? 37.665 -3.826 -52.737 1.00 83.62 719 ALA A CA 1
ATOM 5868 C C . ALA A 1 719 ? 36.293 -3.942 -52.048 1.00 83.62 719 ALA A C 1
ATOM 5870 O O . ALA A 1 719 ? 35.859 -5.043 -51.721 1.00 83.62 719 ALA A O 1
ATOM 5871 N N . VAL A 1 720 ? 35.597 -2.819 -51.834 1.00 86.12 720 VAL A N 1
ATOM 5872 C CA . VAL A 1 720 ? 34.222 -2.806 -51.312 1.00 86.12 720 VAL A CA 1
ATOM 5873 C C . VAL A 1 720 ? 33.257 -3.421 -52.329 1.00 86.12 720 VAL A C 1
ATOM 5875 O O . VAL A 1 720 ? 32.424 -4.235 -51.943 1.00 86.12 720 VAL A O 1
ATOM 5878 N N . GLU A 1 721 ? 33.387 -3.090 -53.619 1.00 86.75 721 GLU A N 1
ATOM 5879 C CA . GLU A 1 721 ? 32.590 -3.706 -54.688 1.00 86.75 721 GLU A CA 1
ATOM 5880 C C . GLU A 1 721 ? 32.774 -5.224 -54.736 1.00 86.75 721 GLU A C 1
ATOM 5882 O O . GLU A 1 721 ? 31.784 -5.940 -54.804 1.00 86.75 721 GLU A O 1
ATOM 5887 N N . GLU A 1 722 ? 34.013 -5.715 -54.678 1.00 85.94 722 GLU A N 1
ATOM 5888 C CA . GLU A 1 722 ? 34.326 -7.149 -54.749 1.00 85.94 722 GLU A CA 1
ATOM 5889 C C . GLU A 1 722 ? 33.751 -7.928 -53.561 1.00 85.94 722 GLU A C 1
ATOM 5891 O O . GLU A 1 722 ? 33.204 -9.014 -53.734 1.00 85.94 722 GLU A O 1
ATOM 5896 N N . GLU A 1 723 ? 33.801 -7.358 -52.357 1.00 86.12 723 GLU A N 1
ATOM 5897 C CA . GLU A 1 723 ? 33.178 -7.950 -51.167 1.00 86.12 723 GLU A CA 1
ATOM 5898 C C . GLU A 1 723 ? 31.645 -7.949 -51.247 1.00 86.12 723 GLU A C 1
ATOM 5900 O O . GLU A 1 723 ? 30.994 -8.919 -50.851 1.00 86.12 723 GLU A O 1
ATOM 5905 N N . MET A 1 724 ? 31.046 -6.888 -51.797 1.00 85.56 724 MET A N 1
ATOM 5906 C CA . MET A 1 724 ? 29.606 -6.860 -52.054 1.00 85.56 724 MET A CA 1
ATOM 5907 C C . MET A 1 724 ? 29.217 -7.867 -53.145 1.00 85.56 724 MET A C 1
ATOM 5909 O O . MET A 1 724 ? 28.240 -8.591 -52.977 1.00 85.56 724 MET A O 1
ATOM 5913 N N . GLU A 1 725 ? 29.985 -7.970 -54.231 1.00 87.19 725 GLU A N 1
ATOM 5914 C CA . GLU A 1 725 ? 29.800 -8.974 -55.286 1.00 87.19 725 GLU A CA 1
ATOM 5915 C C . GLU A 1 725 ? 29.865 -10.393 -54.710 1.00 87.19 725 GLU A C 1
ATOM 5917 O O . GLU A 1 725 ? 28.974 -11.196 -54.978 1.00 87.19 725 GLU A O 1
ATOM 5922 N N . ALA A 1 726 ? 30.856 -10.684 -53.862 1.00 85.88 726 ALA A N 1
ATOM 5923 C CA . ALA A 1 726 ? 30.989 -11.976 -53.195 1.00 85.88 726 ALA A CA 1
ATOM 5924 C C . ALA A 1 726 ? 29.781 -12.301 -52.299 1.00 85.88 726 ALA A C 1
ATOM 5926 O O . ALA A 1 726 ? 29.333 -13.445 -52.263 1.00 85.88 726 ALA A O 1
ATOM 5927 N N . TYR A 1 727 ? 29.225 -11.304 -51.605 1.00 85.25 727 TYR A N 1
ATOM 5928 C CA . TYR A 1 727 ? 28.034 -11.481 -50.772 1.00 85.25 727 TYR A CA 1
ATOM 5929 C C . TYR A 1 727 ? 26.747 -11.687 -51.591 1.00 85.25 727 TYR A C 1
ATOM 5931 O O . TYR A 1 727 ? 25.921 -12.534 -51.245 1.00 85.25 727 TYR A O 1
ATOM 5939 N N . PHE A 1 728 ? 26.552 -10.904 -52.657 1.00 83.44 728 PHE A N 1
ATOM 5940 C CA . PHE A 1 728 ? 25.335 -10.935 -53.477 1.00 83.44 728 PHE A CA 1
ATOM 5941 C C . PHE A 1 728 ? 25.346 -12.023 -54.557 1.00 83.44 728 PHE A C 1
ATOM 5943 O O . PHE A 1 728 ? 24.281 -12.324 -55.106 1.00 83.44 728 PHE A O 1
ATOM 5950 N N . SER A 1 729 ? 26.503 -12.630 -54.844 1.00 78.12 729 SER A N 1
ATOM 5951 C CA . SER A 1 729 ? 26.606 -13.751 -55.776 1.00 78.12 729 SER A CA 1
ATOM 5952 C C . SER A 1 729 ? 25.692 -14.897 -55.328 1.00 78.12 729 SER A C 1
ATOM 5954 O O . SER A 1 729 ? 25.732 -15.302 -54.161 1.00 78.12 729 SER A O 1
ATOM 5956 N N . PRO A 1 730 ? 24.863 -15.452 -56.226 1.00 58.41 730 PRO A N 1
ATOM 5957 C CA . PRO A 1 730 ? 24.212 -16.719 -55.949 1.00 58.41 730 PRO A CA 1
ATOM 5958 C C . PRO A 1 730 ? 25.307 -17.779 -55.774 1.00 58.41 730 PRO A C 1
ATOM 5960 O O . PRO A 1 730 ? 26.240 -17.839 -56.576 1.00 58.41 730 PRO A O 1
ATOM 5963 N N . PHE A 1 731 ? 25.220 -18.564 -54.701 1.00 52.06 731 PHE A N 1
ATOM 5964 C CA . PHE A 1 731 ? 25.798 -19.904 -54.726 1.00 52.06 731 PHE A CA 1
ATOM 5965 C C . PHE A 1 731 ? 24.953 -20.771 -55.651 1.00 52.06 731 PHE A C 1
ATOM 5967 O O . PHE A 1 731 ? 23.705 -20.670 -55.535 1.00 52.06 731 PHE A O 1
#

Secondary structure (DSSP, 8-state):
-EEEEEEEHHHHHHHTT-GGGGSPPS-HHHHHHHHHHHHHH-EE-S-HHHHHHHHHHHHT-GGGGG--TTTTTTGGGGGGG-SSTTPPTT--HHHHHHHEEEEEEEEE-TTS-EEEEEEEEETTEEEEEEEEEEE-TTS-TTT-EEEEEESS----SS---EEEE-GGG-THHHHT--HHHHHHHHHHEETTEE-GGGGGGGGT-EE-EEETTEEE-TT---TTT--GGGGSS--HHHHHHHHTTGGGGT---HHHHHHGGGS-HHHHHHH--S-HHHHHHHHHHHHHHHHTT-HHHHHHHTT-HHHHHHGGGS-SSHHHHHHHHHHHHTT--HHHHHHHHH-HHHHHHHHHGGGSPPPHHHHHHHHHHHTSPP-HHHHHHHHHHHHSPPPHHHHHHHHHHHHHSTTHHHHHHHHHHTT-S-S-HHHHHHHHH-HHHHHHHHHIIIIITT---PPPPS-SSPPPHHHHHHHHHHHHHHHHTT---HHHHHHTT--SHHHHHHHHHHHT-----HHHHHHHHHHHHHHHHS-GGG--GGGS-GGGHHHHHHHHHHHHHHHHHHHTT--HHHHHHHHH---HHHHHHHHHHHHHHHHHHHHHHHHHTSGGGHHHHHHHHHHHHHHHHHHHHHHHHHHH--S-HHHHHHHHHHHHHHHHHHHHHHHS----HHHHHHHHHHHHHHHHHTTTHHHHHHHHHHS---SSSS-HHHHHHHHHHHHHHHHHHHHHS--